Protein 5IAW (pdb70)

Radius of gyration: 26.69 Å; Cα contacts (8 Å, |Δi|>4): 421; chains: 4; bounding box: 67×44×75 Å

Solvent-accessible surface area: 23911 Å² total; per-residue (Å²): 133,59,104,118,26,108,96,32,30,125,98,1,34,68,6,4,122,131,24,189,30,68,45,138,21,13,64,87,8,12,167,98,126,42,43,50,112,88,4,18,112,9,23,19,87,42,21,32,43,24,0,78,16,12,0,70,3,0,22,95,4,51,24,1,106,115,9,64,96,124,3,3,20,8,0,0,44,26,0,1,8,4,5,21,12,1,16,21,0,5,28,32,52,101,99,33,68,102,84,59,31,86,63,13,9,93,23,20,99,69,2,42,17,55,82,128,28,0,75,31,16,6,27,3,17,51,25,0,20,74,22,164,5,53,65,54,12,1,0,0,1,7,0,5,5,0,2,18,16,125,30,128,177,7,168,69,106,108,33,0,68,128,40,21,87,53,3,47,68,5,0,86,64,23,6,149,81,122,57,91,165,52,111,102,7,41,43,4,0,66,2,21,8,57,52,2,127,59,2,53,110,30,13,45,55,17,19,117,46,21,128,117,95,110,40,157,40,39,108,18,9,37,38,2,40,87,35,189,81,57,102,114,32,88,97,39,16,100,87,0,17,98,3,4,89,142,23,186,42,50,116,117,12,34,59,66,9,77,168,71,114,94,35,58,128,45,1,18,89,0,22,21,46,20,19,30,26,18,0,88,17,8,5,77,0,0,24,76,3,49,28,0,117,110,8,69,102,108,1,3,16,13,0,0,51,26,0,1,13,4,4,24,14,2,26,17,0,1,23,27,60,87,86,54,90,110,35,36,29,97,51,2,48,96,0,13,106,77,3,54,24,56,98,121,26,2,83,35,8,32,60,1,10,76,18,1,25,38,23,171,5,57,48,53,14,2,0,0,2,1,0,4,5,0,0,14,16,102,29,147,190,12,135,69,120,93,31,0,86,126,31,24,81,37,4,44,57,1,0,69,60,19,6,126,81,128,51,101,62,11,44,38,18,42,63,22,0,60,37,27,11,82,55,1,124,60,2,56,113,35,11,58,48,16,18,123,48,23,125,105,100,127,58,173,33,39,105,15,7,41,70,1,40,109,64,93,78,75,0,59,152,40,9,75,182,84,84,54,1,50,151,37,7,84,182

CATH classification: 1.10.565.10

B-factor: mean 36.31, std 13.63, range [13.38, 88.54]

Foldseek 3Di:
DDPVLVVLLVLLLVLLVPLDDDCPLVVVLLVDQDALVVLLVSVLVLLLSLLVSLLSSQVSRVLLVVADPQLNLQLSLQLSQLLSLLVVLCCLQPVDDPPCLVVVLVSVCSNQAPPVLSVLSVVLSVLCNVLVDDSSLSSLLSLLSSLPLPTPPRPDSVSSVVRNVSSLVSVQVVCCVVCVVCNCSSVVSVVSVVSSVVVVVSVVVRVVRCVVVPDDHDVVVCVSNVDD/DDPVLVVLLVLLVVLLVPDDDDVVLVCLLVPPDLALVSLQVSVLVLLVSLLVSLVSSQVSQPCLVVDDPQLSLQLSLQQSQLLSLLVVLVCLQPVADPPGNVSNLSSVVRHQADVVLVVLSVVLSVLVVVLVDDPSLSSLVSVLSSLQLPGPPRPCSVSSVVSNVSSLVSLQVVCCVPVVVDNCSSVSSVVSSVSSVVVVVVVVVSVVRCVVVVDDHDPSVCVSNVD/DVVVVVVVVD/DVVVVVVVVD

InterPro domains:
  IPR000536 Nuclear hormone receptor, ligand-binding domain [PF00104] (298-469)
  IPR000536 Nuclear hormone receptor, ligand-binding domain [PS51843] (262-486)
  IPR000536 Nuclear hormone receptor, ligand-binding domain [SM00430] (303-458)
  IPR001628 Zinc finger, nuclear hormone receptor-type [PF00105] (136-202)
  IPR001628 Zinc finger, nuclear hormone receptor-type [PR00047] (137-153)
  IPR001628 Zinc finger, nuclear hormone receptor-type [PR00047] (153-168)
  IPR001628 Zinc finger, nuclear hormone receptor-type [PR00047] (186-194)
  IPR001628 Zinc finger, nuclear hormone receptor-type [PR00047] (194-202)
  IPR001628 Zinc finger, nuclear hormone receptor-type [PS00031] (137-163)
  IPR001628 Zinc finger, nuclear hormone receptor-type [PS51030] (134-209)
  IPR001628 Zinc finger, nuclear hormone receptor-type [SM00399] (134-205)
  IPR001723 Nuclear hormone receptor [PR00398] (304-325)
  IPR001723 Nuclear hormone receptor [PR00398] (325-341)
  IPR001723 Nuclear hormone receptor [PR00398] (389-404)
  IPR001723 Nuclear hormone receptor [PR00398] (446-463)
  IPR001728 Thyroid hormone receptor [PR00546] (125-139)
  IPR001728 Thyroid hormone receptor [PR00546] (301-322)
  IPR001728 Thyroid hormone receptor [PR00546] (327-346)
  IPR001728 Thyroid hormone receptor [PR00546] (389-411)
  IPR013088 Zinc finger, NHR/GATA-type [G3DSA:3.30.50.10] (129-211)

Sequence (475 aa):
LTPDQQTLLHFIMDSYNKQRMPQEITNKILKEEFSAEENFLILTEMATNHVQVLVEFTKKLPGFQTLDHEDQIALLKGSAVEAMFLRSAEIFNKKLPSGHSDLLEERIRNSGISDEYITPMFSFYKSIGELKMTQEEYALLTAIVILSPDRQYIKDREAVEKLQEPLLDVLQKLCKIHQPENPQHFACLLGRLTELRTFNHHHAEMLMSWRVNDHKFTPLLCEIWDVQLTPDQQTLLHFIMDSYNKQRMPQEITNKILKEEFSAEENFLILTEMATNHVQVLVEFTKKLPGFQTLDHEDQIALLKGSAVEAMFLRSAEIFNKKLPSGHSDLLEERIRNSGISDEYITPMFSFYKSIGELKMTQEEYALLTAIVILSPDRQYIKDREAVEKLQEPLLDVLQKLCKIHQPENPQHFACLLGRLTELRTFNHHHAEMLMSWRVNDHKFTPLLCEIWDVNALLRYLLDKNALLRYLLDK

GO terms:
  GO:0000976 transcription cis-regulatory region binding (F, IMP)
  GO:0006355 regulation of DNA-templated transcription (P, IMP)
  GO:0005515 protein binding (F, IPI)
  GO:0000977 RNA polymerase II transcription regulatory region sequence-specific DNA binding (F, IDA)
  GO:0045944 positive regulation of transcription by RNA polymerase II (P, IDA)
  GO:0032052 bile acid binding (F, IDA)
  GO:0038186 bile acid nuclear receptor activity (F, IDA)
  GO:1905695 positive regulation of phosphatidic acid biosynthetic process (P, IDA)
  GO:0038185 nuclear receptor-mediated bile acid signaling pathway (P, TAS)
  GO:1903413 cellular response to bile acid (P, IMP)
  GO:0004879 nuclear receptor activity (F, IDA)
  GO:0001228 DNA-binding transcription activator activity, RNA polymerase II-specific (F, IDA)
  GO:0045893 positive regulation of DNA-templated transcription (P, IDA)
  GO:0010903 negative regulation of very-low-density lipoprotein particle remodeling (P, IDA)
  GO:0000785 chromatin (C, IC)
  GO:0035356 intracellular triglyceride homeostasis (P, IDA)
  GO:0043066 negative regulation of apoptotic process (P, IDA)
  GO:0043124 negative regulation of canonical NF-kappaB signal transduction (P, IDA)
  GO:0010988 regulation of low-density lipoprotein particle clearance (P, IDA)
  GO:0032689 negative regulation of type II interferon production (P, IDA)

Secondary structure (DSSP, 8-state):
--HHHHHHHHHHHHHHHHS---SHHHHHHHT----HHHHHHHHHHHHHHHHHHHHHHHTTSTTGGGS-HHHHHHHHHHHHHHHHHHHHHHHHHHTS-TT-HHHHHHHHHTTT--HHHHHHHHHHHHHHHHTT--HHHHHHHHHHHHT-TT-TT-S-HHHHHHHHHHHHHHHHHHHHHH-TT-TTHHHHHHHHHHHHHTHHHHHHHHHHHHHHTT----TTHHHHTT--/--HHHHHHHHHHHHHHTT----HHHHHHHHHS--SHHHHHHHHHHHHHHHHHHHHHHHHHSTTGGGS-HHHHHHHHHHHHHHHHHHHHHHHHHHS--TTTHHHHHHHHTTSS--HHHHHHHHHHHHHHHTTT--HHHHHHHHHHHHT-TTSTT-S-HHHHHHHHHHHHHHHHHHHHHH-TT-TTHHHHHHHHHHHHHHHHHHHHHHHHHHHHTT----HHHHHHHT-/-HHHHHHHH-/-HHHHHHHH-

Organism: Homo sapiens (NCBI:txid9606)

Nearest PDB structures (foldseek):
  8hd3-assembly2_B  TM=9.563E-01  e=4.470E-26  Homo sapiens
  8hd3-assembly1_A  TM=9.546E-01  e=9.252E-26  Homo sapiens
  5q0t-assembly1_A  TM=9.595E-01  e=1.915E-25  Homo sapiens
  5q0q-assembly2_C  TM=9.633E-01  e=5.451E-25  Homo sapiens
  5q1e-assembly1_A  TM=9.487E-01  e=2.297E-25  Homo sapiens

Structure (mmCIF, N/CA/C/O backbone):
data_5IAW
#
_entry.id   5IAW
#
_cell.length_a   54.748
_cell.length_b   34.951
_cell.length_c   144.107
_cell.angle_alpha   90.000
_cell.angle_beta   90.740
_cell.angle_gamma   90.000
#
_symmetry.space_group_name_H-M   'P 1 2 1'
#
loop_
_entity.id
_entity.type
_entity.pdbx_description
1 polymer 'Bile acid receptor'
2 polymer 'Peptide from Nuclear receptor coactivator 2'
3 non-polymer '(1S,2R,4S)-1,7,7-trimethylbicyclo[2.2.1]heptan-2-yl 4-hydroxybenzoate'
4 water water
#
loop_
_atom_site.group_PDB
_atom_site.id
_atom_site.type_symbol
_atom_site.label_atom_id
_atom_site.label_alt_id
_atom_site.label_comp_id
_atom_site.label_asym_id
_atom_site.label_entity_id
_atom_site.label_seq_id
_atom_site.pdbx_PDB_ins_code
_atom_site.Cartn_x
_atom_site.Cartn_y
_atom_site.Cartn_z
_atom_site.occupancy
_atom_site.B_iso_or_equiv
_atom_site.auth_seq_id
_atom_site.auth_comp_id
_atom_site.auth_asym_id
_atom_site.auth_atom_id
_atom_site.pdbx_PDB_model_num
ATOM 1 N N . LEU A 1 1 ? -21.433 25.377 25.170 1.00 47.70 245 LEU A N 1
ATOM 2 C CA . LEU A 1 1 ? -22.711 24.727 25.551 1.00 43.94 245 LEU A CA 1
ATOM 3 C C . LEU A 1 1 ? -23.627 24.879 24.316 1.00 41.17 245 LEU A C 1
ATOM 4 O O . LEU A 1 1 ? -23.967 23.884 23.714 1.00 41.39 245 LEU A O 1
ATOM 9 N N . THR A 1 2 ? -23.957 26.096 23.882 1.00 41.53 246 THR A N 1
ATOM 10 C CA . THR A 1 2 ? -25.014 26.311 22.842 1.00 45.90 246 THR A CA 1
ATOM 11 C C . THR A 1 2 ? -24.604 25.988 21.396 1.00 48.24 246 THR A C 1
ATOM 12 O O . THR A 1 2 ? -23.489 26.255 20.996 1.00 53.36 246 THR A O 1
ATOM 16 N N . PRO A 1 3 ? -25.515 25.415 20.600 1.00 51.50 247 PRO A N 1
ATOM 17 C CA . PRO A 1 3 ? -25.111 25.133 19.230 1.00 53.40 247 PRO A CA 1
ATOM 18 C C . PRO A 1 3 ? -24.525 26.342 18.477 1.00 51.56 247 PRO A C 1
ATOM 19 O O . PRO A 1 3 ? -23.442 26.239 17.895 1.00 50.27 247 PRO A O 1
ATOM 23 N N . ASP A 1 4 ? -25.212 27.477 18.510 1.00 49.88 248 ASP A N 1
ATOM 24 C CA . ASP A 1 4 ? -24.610 28.730 18.052 1.00 46.30 248 ASP A CA 1
ATOM 25 C C . ASP A 1 4 ? -23.198 28.937 18.625 1.00 42.82 248 ASP A C 1
ATOM 26 O O . ASP A 1 4 ? -22.312 29.432 17.916 1.00 37.88 248 ASP A O 1
ATOM 31 N N . GLN A 1 5 ? -22.995 28.573 19.893 1.00 38.44 249 GLN A N 1
ATOM 32 C CA . GLN A 1 5 ? -21.663 28.679 20.514 1.00 41.07 249 GLN A CA 1
ATOM 33 C C . GLN A 1 5 ? -20.671 27.651 19.995 1.00 41.18 249 GLN A C 1
ATOM 34 O O . GLN A 1 5 ? -19.541 28.014 19.707 1.00 45.34 249 GLN A O 1
ATOM 40 N N . GLN A 1 6 ? -21.074 26.394 19.821 1.00 43.20 250 GLN A N 1
ATOM 41 C CA . GLN A 1 6 ? -20.119 25.377 19.383 1.00 42.72 250 GLN A CA 1
ATOM 42 C C . GLN A 1 6 ? -19.616 25.690 17.987 1.00 40.09 250 GLN A C 1
ATOM 43 O O . GLN A 1 6 ? -18.472 25.410 17.690 1.00 47.01 250 GLN A O 1
ATOM 49 N N . THR A 1 7 ? -20.486 26.254 17.148 1.00 38.33 251 THR A N 1
ATOM 50 C CA . THR A 1 7 ? -20.163 26.713 15.783 1.00 38.71 251 THR A CA 1
ATOM 51 C C . THR A 1 7 ? -19.150 27.876 15.805 1.00 39.63 251 THR A C 1
ATOM 52 O O . THR A 1 7 ? -18.097 27.833 15.144 1.00 39.55 251 THR A O 1
ATOM 56 N N . LEU A 1 8 ? -19.490 28.913 16.571 1.00 37.44 252 LEU A N 1
ATOM 57 C CA . LEU A 1 8 ? -18.577 30.021 16.831 1.00 35.78 252 LEU A CA 1
ATOM 58 C C . LEU A 1 8 ? -17.229 29.518 17.350 1.00 35.62 252 LEU A C 1
ATOM 59 O O . LEU A 1 8 ? -16.187 29.921 16.862 1.00 34.02 252 LEU A O 1
ATOM 64 N N . LEU A 1 9 ? -17.241 28.628 18.332 1.00 33.52 253 LEU A N 1
ATOM 65 C CA . LEU A 1 9 ? -15.986 28.196 18.899 1.00 34.60 253 LEU A CA 1
ATOM 66 C C . LEU A 1 9 ? -15.162 27.568 17.839 1.00 37.92 253 LEU A C 1
ATOM 67 O O . LEU A 1 9 ? -13.965 27.790 17.750 1.00 41.72 253 LEU A O 1
ATOM 72 N N . HIS A 1 10 ? -15.821 26.776 17.019 1.00 42.16 254 HIS A N 1
ATOM 73 C CA . HIS A 1 10 ? -15.101 25.948 16.097 1.00 45.15 254 HIS A CA 1
ATOM 74 C C . HIS A 1 10 ? -14.582 26.784 14.951 1.00 38.41 254 HIS A C 1
ATOM 75 O O . HIS A 1 10 ? -13.475 26.576 14.504 1.00 32.83 254 HIS A O 1
ATOM 82 N N . PHE A 1 11 ? -15.386 27.716 14.478 1.00 40.83 255 PHE A N 1
ATOM 83 C CA . PHE A 1 11 ? -14.944 28.620 13.413 1.00 46.71 255 PHE A CA 1
ATOM 84 C C . PHE A 1 11 ? -13.681 29.418 13.785 1.00 43.14 255 PHE A C 1
ATOM 85 O O . PHE A 1 11 ? -12.791 29.653 12.948 1.00 37.30 255 PHE A O 1
ATOM 93 N N . ILE A 1 12 ? -13.657 29.829 15.055 1.00 39.17 256 ILE A N 1
ATOM 94 C CA . ILE A 1 12 ? -12.572 30.586 15.673 1.00 37.27 256 ILE A CA 1
ATOM 95 C C . ILE A 1 12 ? -11.313 29.750 15.827 1.00 37.37 256 ILE A C 1
ATOM 96 O O . ILE A 1 12 ? -10.191 30.255 15.707 1.00 32.68 256 ILE A O 1
ATOM 101 N N . MET A 1 13 ? -11.502 28.482 16.151 1.00 38.87 257 MET A N 1
ATOM 102 C CA . MET A 1 13 ? -10.383 27.615 16.358 1.00 39.76 257 MET A CA 1
ATOM 103 C C . MET A 1 13 ? -9.812 27.212 15.016 1.00 36.99 257 MET A C 1
ATOM 104 O O . MET A 1 13 ? -8.619 27.166 14.824 1.00 41.70 257 MET A O 1
ATOM 109 N N . ASP A 1 14 ? -10.650 27.000 14.042 1.00 36.66 258 ASP A N 1
ATOM 110 C CA . ASP A 1 14 ? -10.132 26.560 12.761 1.00 40.21 258 ASP A CA 1
ATOM 111 C C . ASP A 1 14 ? -9.213 27.661 12.232 1.00 38.36 258 ASP A C 1
ATOM 112 O O . ASP A 1 14 ? -8.067 27.433 11.881 1.00 40.98 258 ASP A O 1
ATOM 117 N N . SER A 1 15 ? -9.736 28.878 12.238 1.00 37.00 259 SER A N 1
ATOM 118 C CA . SER A 1 15 ? -9.032 30.032 11.752 1.00 31.41 259 SER A CA 1
ATOM 119 C C . SER A 1 15 ? -7.717 30.309 12.501 1.00 28.63 259 SER A C 1
ATOM 120 O O . SER A 1 15 ? -6.691 30.593 11.880 1.00 26.37 259 SER A O 1
ATOM 123 N N . TYR A 1 16 ? -7.742 30.194 13.825 1.00 26.61 260 TYR A N 1
ATOM 124 C CA . TYR A 1 16 ? -6.549 30.415 14.603 1.00 28.15 260 TYR A CA 1
ATOM 125 C C . TYR A 1 16 ? -5.456 29.376 14.331 1.00 32.90 260 TYR A C 1
ATOM 126 O O . TYR A 1 16 ? -4.254 29.706 14.288 1.00 34.01 260 TYR A O 1
ATOM 135 N N . ASN A 1 17 ? -5.875 28.135 14.135 1.00 33.43 261 ASN A N 1
ATOM 136 C CA . ASN A 1 17 ? -4.936 27.070 13.895 1.00 37.90 261 ASN A CA 1
ATOM 137 C C . ASN A 1 17 ? -4.380 27.065 12.484 1.00 36.52 261 ASN A C 1
ATOM 138 O O . ASN A 1 17 ? -3.272 26.607 12.260 1.00 37.82 261 ASN A O 1
ATOM 143 N N . LYS A 1 18 ? -5.149 27.560 11.531 1.00 35.18 262 LYS A N 1
ATOM 144 C CA . LYS A 1 18 ? -4.639 27.727 10.184 1.00 37.29 262 LYS A CA 1
ATOM 145 C C . LYS A 1 18 ? -3.428 28.625 10.129 1.00 33.4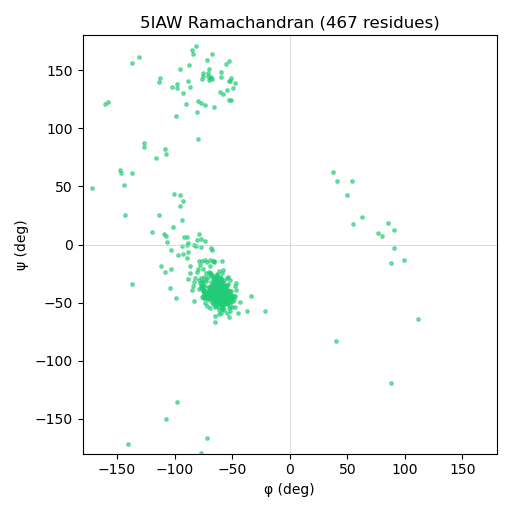6 262 LYS A C 1
ATOM 146 O O . LYS A 1 18 ? -2.682 28.541 9.212 1.00 36.50 262 LYS A O 1
ATOM 152 N N . GLN A 1 19 ? -3.243 29.507 11.080 1.00 34.47 263 GLN A N 1
ATOM 153 C CA . GLN A 1 19 ? -2.164 30.467 10.992 1.00 35.63 263 GLN A CA 1
ATOM 154 C C . GLN A 1 19 ? -0.888 29.745 11.263 1.00 35.91 263 GLN A C 1
ATOM 155 O O . GLN A 1 19 ? -0.725 29.210 12.333 1.00 38.98 263 GLN A O 1
ATOM 161 N N . ARG A 1 20 ? 0.023 29.750 10.305 1.00 37.62 264 ARG A N 1
ATOM 162 C CA . ARG A 1 20 ? 1.244 29.006 10.428 1.00 42.54 264 ARG A CA 1
ATOM 163 C C . ARG A 1 20 ? 2.337 29.901 11.016 1.00 45.36 264 ARG A C 1
ATOM 164 O O . ARG A 1 20 ? 2.557 31.032 10.561 1.00 40.94 264 ARG A O 1
ATOM 172 N N . MET A 1 21 ? 3.002 29.369 12.036 1.00 45.78 265 MET A N 1
ATOM 173 C CA . MET A 1 21 ? 4.227 29.923 12.584 1.00 48.60 265 MET A CA 1
ATOM 174 C C . MET A 1 21 ? 5.391 29.008 12.206 1.00 40.95 265 MET A C 1
ATOM 175 O O . MET A 1 21 ? 5.803 28.187 13.013 1.00 35.51 265 MET A O 1
ATOM 180 N N . PRO A 1 22 ? 5.925 29.150 10.982 1.00 36.52 266 PRO A N 1
ATOM 181 C CA . PRO A 1 22 ? 7.171 28.438 10.646 1.00 34.74 266 PRO A CA 1
ATOM 182 C C . PRO A 1 22 ? 8.215 28.671 11.727 1.00 34.73 266 PRO A C 1
ATOM 183 O O . PRO A 1 22 ? 8.385 29.820 12.189 1.00 35.83 266 PRO A O 1
ATOM 187 N N . GLN A 1 23 ? 8.889 27.606 12.152 1.00 33.34 267 GLN A N 1
ATOM 188 C CA . GLN A 1 23 ? 9.802 27.703 13.302 1.00 33.89 267 GLN A CA 1
ATOM 189 C C . GLN A 1 23 ? 11.282 27.659 12.898 1.00 32.67 267 GLN A C 1
ATOM 190 O O . GLN A 1 23 ? 12.151 27.692 13.773 1.00 31.95 267 GLN A O 1
ATOM 196 N N . GLU A 1 24 ? 11.556 27.586 11.594 1.00 31.31 268 GLU A N 1
ATOM 197 C CA . GLU A 1 24 ? 12.919 27.680 11.087 1.00 35.04 268 GLU A CA 1
ATOM 198 C C . GLU A 1 24 ? 13.592 28.925 11.619 1.00 35.49 268 GLU A C 1
ATOM 199 O O . GLU A 1 24 ? 14.679 28.829 12.194 1.00 35.61 268 GLU A O 1
ATOM 205 N N . ILE A 1 25 ? 12.938 30.077 11.396 1.00 35.16 269 ILE A N 1
ATOM 206 C CA . ILE A 1 25 ? 13.389 31.381 11.861 1.00 33.06 269 ILE A CA 1
ATOM 207 C C . ILE A 1 25 ? 13.786 31.332 13.325 1.00 32.93 269 ILE A C 1
ATOM 208 O O . ILE A 1 25 ? 14.833 31.836 13.700 1.00 35.24 269 ILE A O 1
ATOM 213 N N . THR A 1 26 ? 12.980 30.686 14.146 1.00 34.43 270 THR A N 1
ATOM 214 C CA . THR A 1 26 ? 13.251 30.602 15.564 1.00 35.80 270 THR A CA 1
ATOM 215 C C . THR A 1 26 ? 14.419 29.678 15.833 1.00 44.16 270 THR A C 1
ATOM 216 O O . THR A 1 26 ? 15.289 29.990 16.652 1.00 53.65 270 THR A O 1
ATOM 220 N N . ASN A 1 27 ? 14.462 28.536 15.156 1.00 48.18 271 ASN A N 1
ATOM 221 C CA . ASN A 1 27 ? 15.610 27.656 15.321 1.00 52.11 271 ASN A CA 1
ATOM 222 C C . ASN A 1 27 ? 16.899 28.332 14.776 1.00 51.74 271 ASN A C 1
ATOM 223 O O . ASN A 1 27 ? 17.998 27.931 15.109 1.00 51.81 271 ASN A O 1
ATOM 228 N N . LYS A 1 28 ? 16.750 29.400 14.009 1.00 47.46 272 LYS A N 1
ATOM 229 C CA . LYS A 1 28 ? 17.878 30.138 13.523 1.00 54.82 272 LYS A CA 1
ATOM 230 C C . LYS A 1 28 ? 18.575 30.754 14.709 1.00 57.76 272 LYS A C 1
ATOM 231 O O . LYS A 1 28 ? 19.694 30.365 15.043 1.00 64.31 272 LYS A O 1
ATOM 237 N N . ILE A 1 29 ? 17.898 31.693 15.359 1.00 56.31 273 ILE A N 1
ATOM 238 C CA . ILE A 1 29 ? 18.485 32.444 16.470 1.00 54.49 273 ILE A CA 1
ATOM 239 C C . ILE A 1 29 ? 18.875 31.598 17.665 1.00 52.83 273 ILE A C 1
ATOM 240 O O . ILE A 1 29 ? 19.821 31.936 18.374 1.00 50.91 273 ILE A O 1
ATOM 245 N N . LEU A 1 30 ? 18.141 30.514 17.894 1.00 56.46 274 LEU A N 1
ATOM 246 C CA . LEU A 1 30 ? 18.499 29.537 18.928 1.00 57.20 274 LEU A CA 1
ATOM 247 C C . LEU A 1 30 ? 19.937 29.083 18.758 1.00 57.11 274 LEU A C 1
ATOM 248 O O . LEU A 1 30 ? 20.782 29.375 19.597 1.00 63.62 274 LEU A O 1
ATOM 253 N N . LYS A 1 31 ? 20.229 28.455 17.632 1.00 55.37 275 LYS A N 1
ATOM 254 C CA . LYS A 1 31 ? 21.541 27.835 17.419 1.00 61.70 275 LYS A CA 1
ATOM 255 C C . LYS A 1 31 ? 22.698 28.789 17.031 1.00 63.66 275 LYS A C 1
ATOM 256 O O . LYS A 1 31 ? 23.793 28.317 16.668 1.00 58.89 275 LYS A O 1
ATOM 262 N N . GLU A 1 32 ? 22.497 30.104 17.097 1.00 64.65 276 GLU A N 1
ATOM 263 C CA . GLU A 1 32 ? 23.537 31.015 16.600 1.00 63.08 276 GLU A CA 1
ATOM 264 C C . GLU A 1 32 ? 23.482 32.418 17.167 1.00 66.18 276 GLU A C 1
ATOM 265 O O . GLU A 1 32 ? 22.508 33.154 16.954 1.00 72.17 276 GLU A O 1
ATOM 271 N N . GLU A 1 33 ? 24.576 32.816 17.781 1.00 69.54 277 GLU A N 1
ATOM 272 C CA . GLU A 1 33 ? 24.720 34.130 18.336 1.00 69.05 277 GLU A CA 1
ATOM 273 C C . GLU A 1 33 ? 25.044 35.033 17.200 1.00 66.70 277 GLU A C 1
ATOM 274 O O . GLU A 1 33 ? 26.183 35.149 16.880 1.00 75.33 277 GLU A O 1
ATOM 280 N N . PHE A 1 34 ? 24.039 35.630 16.560 1.00 66.36 278 PHE A N 1
ATOM 281 C CA . PHE A 1 34 ? 24.232 36.554 15.426 1.00 64.75 278 PHE A CA 1
ATOM 282 C C . PHE A 1 34 ? 24.689 37.918 15.957 1.00 65.66 278 PHE A C 1
ATOM 283 O O . PHE A 1 34 ? 24.859 38.109 17.174 1.00 60.45 278 PHE A O 1
ATOM 291 N N . SER A 1 35 ? 24.892 38.853 15.028 1.00 67.31 279 SER A N 1
ATOM 292 C CA . SER A 1 35 ? 25.193 40.247 15.342 1.00 65.48 279 SER A CA 1
ATOM 293 C C . SER A 1 35 ? 23.916 41.047 15.536 1.00 69.43 279 SER A C 1
ATOM 294 O O . SER A 1 35 ? 22.988 40.916 14.715 1.00 80.54 279 SER A O 1
ATOM 297 N N . ALA A 1 36 ? 23.880 41.875 16.590 1.00 59.79 280 ALA A N 1
ATOM 298 C CA . ALA A 1 36 ? 22.773 42.815 16.853 1.00 58.69 280 ALA A CA 1
ATOM 299 C C . ALA A 1 36 ? 21.903 43.175 15.609 1.00 61.37 280 ALA A C 1
ATOM 300 O O . ALA A 1 36 ? 20.677 42.969 15.625 1.00 51.68 280 ALA A O 1
ATOM 302 N N . GLU A 1 37 ? 22.514 43.699 14.545 1.00 59.05 281 GLU A N 1
ATOM 303 C CA . GLU A 1 37 ? 21.737 44.017 13.366 1.00 62.49 281 GLU A CA 1
ATOM 304 C C . GLU A 1 37 ? 21.088 42.751 12.795 1.00 61.19 281 GLU A C 1
ATOM 305 O O . GLU A 1 37 ? 19.888 42.753 12.529 1.00 61.61 281 GLU A O 1
ATOM 311 N N . GLU A 1 38 ? 21.836 41.660 12.651 1.00 59.18 282 GLU A N 1
ATOM 312 C CA . GLU A 1 38 ? 21.247 40.443 12.064 1.00 64.14 282 GLU A CA 1
ATOM 313 C C . GLU A 1 38 ? 20.138 39.831 12.920 1.00 57.58 282 GLU A C 1
ATOM 314 O O . GLU A 1 38 ? 19.151 39.346 12.376 1.00 49.78 282 GLU A O 1
ATOM 320 N N . ASN A 1 39 ? 20.305 39.839 14.244 1.00 54.00 283 ASN A N 1
ATOM 321 C CA . ASN A 1 39 ? 19.180 39.534 15.180 1.00 50.50 283 ASN A CA 1
ATOM 322 C C . ASN A 1 39 ? 17.957 40.408 14.889 1.00 47.90 283 ASN A C 1
ATOM 323 O O . ASN A 1 39 ? 16.815 39.934 14.905 1.00 44.84 283 ASN A O 1
ATOM 328 N N . PHE A 1 40 ? 18.202 41.699 14.671 1.00 40.28 284 PHE A N 1
ATOM 329 C CA . PHE A 1 40 ? 17.128 42.619 14.509 1.00 36.18 284 PHE A CA 1
ATOM 330 C C . PHE A 1 40 ? 16.400 42.257 13.216 1.00 37.94 284 PHE A C 1
ATOM 331 O O . PHE A 1 40 ? 15.172 42.355 13.129 1.00 39.07 284 PHE A O 1
ATOM 339 N N . LEU A 1 41 ? 17.152 41.828 12.217 1.00 35.86 285 LEU A N 1
ATOM 340 C CA . LEU A 1 41 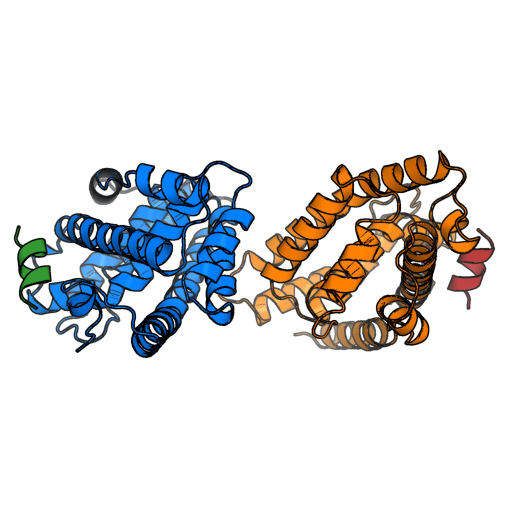? 16.558 41.496 10.947 1.00 37.41 285 LEU A CA 1
ATOM 341 C C . LEU A 1 41 ? 15.652 40.300 11.107 1.00 31.54 285 LEU A C 1
ATOM 342 O O . LEU A 1 41 ? 14.601 40.220 10.517 1.00 28.73 285 LEU A O 1
ATOM 347 N N . ILE A 1 42 ? 16.093 39.357 11.905 1.00 29.54 286 ILE A N 1
ATOM 348 C CA . ILE A 1 42 ? 15.290 38.205 12.265 1.00 27.67 286 ILE A CA 1
ATOM 349 C C . ILE A 1 42 ? 14.007 38.651 13.028 1.00 24.82 286 ILE A C 1
ATOM 350 O O . ILE A 1 42 ? 12.921 38.190 12.760 1.00 27.14 286 ILE A O 1
ATOM 355 N N . LEU A 1 43 ? 14.128 39.563 13.955 1.00 24.00 287 LEU A N 1
ATOM 356 C CA . LEU A 1 43 ? 12.964 40.107 14.629 1.00 25.06 287 LEU A CA 1
ATOM 357 C C . LEU A 1 43 ? 11.993 40.775 13.684 1.00 25.06 287 LEU A C 1
ATOM 358 O O . LEU A 1 43 ? 10.774 40.713 13.894 1.00 24.51 287 LEU A O 1
ATOM 363 N N . THR A 1 44 ? 12.525 41.399 12.638 1.00 24.10 288 THR A N 1
ATOM 364 C CA . THR A 1 44 ? 11.698 42.123 11.710 1.00 22.06 288 THR A CA 1
ATOM 365 C C . THR A 1 44 ? 10.874 41.126 10.956 1.00 23.03 288 THR A C 1
ATOM 366 O O . THR A 1 44 ? 9.681 41.361 10.729 1.00 24.59 288 THR A O 1
ATOM 370 N N . GLU A 1 45 ? 11.468 39.993 10.611 1.00 25.36 289 GLU A N 1
ATOM 371 C CA . GLU A 1 45 ? 10.713 38.913 9.974 1.00 27.33 289 GLU A CA 1
ATOM 372 C C . GLU A 1 45 ? 9.642 38.371 10.933 1.00 25.33 289 GLU A C 1
ATOM 373 O O . GLU A 1 45 ? 8.528 38.052 10.516 1.00 23.38 289 GLU A O 1
ATOM 379 N N . MET A 1 46 ? 9.960 38.286 12.223 1.00 20.63 290 MET A N 1
ATOM 380 C CA . MET A 1 46 ? 9.002 37.664 13.115 1.00 19.86 290 MET A CA 1
ATOM 381 C C . MET A 1 46 ? 7.845 38.612 13.321 1.00 17.67 290 MET A C 1
ATOM 382 O O . MET A 1 46 ? 6.699 38.216 13.340 1.00 16.31 290 MET A O 1
ATOM 387 N N . ALA A 1 47 ? 8.169 39.883 13.444 1.00 17.55 291 ALA A N 1
ATOM 388 C CA . ALA A 1 47 ? 7.154 40.906 13.591 1.00 18.32 291 ALA A CA 1
ATOM 389 C C . ALA A 1 47 ? 6.239 40.937 12.366 1.00 17.39 291 ALA A C 1
ATOM 390 O O . ALA A 1 47 ? 5.028 40.983 12.497 1.00 15.50 291 ALA A O 1
ATOM 392 N N . THR A 1 48 ? 6.829 40.848 11.183 1.00 18.45 292 THR A N 1
ATOM 393 C CA . THR A 1 48 ? 6.055 40.859 9.921 1.00 19.28 292 THR A CA 1
ATOM 394 C C . THR A 1 48 ? 5.114 39.667 9.914 1.00 21.09 292 THR A C 1
ATOM 395 O O . THR A 1 48 ? 3.947 39.752 9.548 1.00 21.30 292 THR A O 1
ATOM 399 N N . ASN A 1 49 ? 5.650 38.529 10.298 1.00 24.08 293 ASN A N 1
ATOM 400 C CA . ASN A 1 49 ? 4.852 37.335 10.500 1.00 26.63 293 ASN A CA 1
ATOM 401 C C . ASN A 1 49 ? 3.651 37.603 11.367 1.00 24.61 293 ASN A C 1
ATOM 402 O O . ASN A 1 49 ? 2.556 37.131 11.081 1.00 22.86 293 ASN A O 1
ATOM 407 N N . HIS A 1 50 ? 3.873 38.317 12.470 1.00 21.01 294 HIS A N 1
ATOM 408 C CA . HIS A 1 50 ? 2.805 38.481 13.416 1.00 20.51 294 HIS A CA 1
ATOM 409 C C . HIS A 1 50 ? 1.710 39.311 12.756 1.00 21.63 294 HIS A C 1
ATOM 410 O O . HIS A 1 50 ? 0.544 38.965 12.820 1.00 23.10 294 HIS A O 1
ATOM 417 N N . VAL A 1 51 ? 2.075 40.412 12.116 1.00 21.34 295 VAL A N 1
ATOM 418 C CA . VAL A 1 51 ? 1.062 41.249 11.513 1.00 22.56 295 VAL A CA 1
ATOM 419 C C . VAL A 1 51 ? 0.233 40.450 10.469 1.00 22.56 295 VAL A C 1
ATOM 420 O O . VAL A 1 51 ? -0.982 40.461 10.445 1.00 21.33 295 VAL A O 1
ATOM 424 N N . GLN A 1 52 ? 0.925 39.739 9.621 1.00 24.54 296 GLN A N 1
ATOM 425 C CA . GLN A 1 52 ? 0.292 38.941 8.614 1.00 25.87 296 GLN A CA 1
ATOM 426 C C . GLN A 1 52 ? -0.725 37.980 9.180 1.00 24.49 296 GLN A C 1
ATOM 427 O O . GLN A 1 52 ? -1.855 37.967 8.703 1.00 29.49 296 GLN A O 1
ATOM 433 N N . VAL A 1 53 ? -0.382 37.179 10.182 1.00 21.64 297 VAL A N 1
ATOM 434 C CA . VAL A 1 53 ? -1.359 36.200 10.636 1.00 20.92 297 VAL A CA 1
ATOM 435 C C . VAL A 1 53 ? -2.403 36.922 11.439 1.00 20.74 297 VAL A C 1
ATOM 436 O O . VAL A 1 53 ? -3.519 36.481 11.576 1.00 21.93 297 VAL A O 1
ATOM 440 N N . LEU A 1 54 ? -2.058 38.080 11.940 1.00 20.76 298 LEU A N 1
ATOM 441 C CA . LEU A 1 54 ? -3.033 38.868 12.623 1.00 21.05 298 LEU A CA 1
ATOM 442 C C . LEU A 1 54 ? -4.174 39.201 11.694 1.00 20.96 298 LEU A C 1
ATOM 443 O O . LEU A 1 54 ? -5.365 39.050 12.028 1.00 20.84 298 LEU A O 1
ATOM 448 N N . VAL A 1 55 ? -3.807 39.647 10.519 1.00 20.81 299 VAL A N 1
ATOM 449 C CA . VAL A 1 55 ? -4.786 40.158 9.590 1.00 20.10 299 VAL A CA 1
ATOM 450 C C . VAL A 1 55 ? -5.497 38.992 9.009 1.00 20.02 299 VAL A C 1
ATOM 451 O O . VAL A 1 55 ? -6.659 39.086 8.787 1.00 22.82 299 VAL A O 1
ATOM 455 N N . GLU A 1 56 ? -4.824 37.882 8.784 1.00 20.99 300 GLU A N 1
ATOM 456 C CA . GLU A 1 56 ? -5.512 36.679 8.284 1.00 24.19 300 GLU A CA 1
ATOM 457 C C . GLU A 1 56 ? -6.521 36.108 9.291 1.00 22.32 300 GLU A C 1
ATOM 458 O O . GLU A 1 56 ? -7.545 35.567 8.911 1.00 21.89 300 GLU A O 1
ATOM 464 N N . PHE A 1 57 ? -6.224 36.192 10.579 1.00 21.49 301 PHE A N 1
ATOM 465 C CA . PHE A 1 57 ? -7.198 35.749 11.574 1.00 20.64 301 PHE A CA 1
ATOM 466 C C . PHE A 1 57 ? -8.386 36.733 11.673 1.00 21.62 301 PHE A C 1
ATOM 467 O O . PHE A 1 57 ? -9.547 36.342 11.729 1.00 23.26 301 PHE A O 1
ATOM 475 N N . THR A 1 58 ? -8.088 38.012 11.665 1.00 22.84 302 THR A N 1
ATOM 476 C CA . THR A 1 58 ? -9.104 39.039 11.853 1.00 24.41 302 THR A CA 1
ATOM 477 C C . THR A 1 58 ? -10.144 39.071 10.719 1.00 23.99 302 THR A C 1
ATOM 478 O O . THR A 1 58 ? -11.317 39.128 10.961 1.00 23.30 302 THR A O 1
ATOM 482 N N . LYS A 1 59 ? -9.681 39.077 9.483 1.00 25.08 303 LYS A N 1
ATOM 483 C CA . LYS A 1 59 ? -10.520 38.846 8.299 1.00 26.51 303 LYS A CA 1
ATOM 484 C C . LYS A 1 59 ? -11.664 37.878 8.503 1.00 28.54 303 LYS A C 1
ATOM 485 O O . LYS A 1 59 ? -12.735 38.061 7.927 1.00 32.79 303 LYS A O 1
ATOM 491 N N . LYS A 1 60 ? -11.378 36.764 9.167 1.00 29.10 304 LYS A N 1
ATOM 492 C CA . LYS A 1 60 ? -12.302 35.648 9.220 1.00 31.65 304 LYS A CA 1
ATOM 493 C C . LYS A 1 60 ? -13.263 35.824 10.347 1.00 30.96 304 LYS A C 1
ATOM 494 O O . LYS A 1 60 ? -14.247 35.149 10.378 1.00 36.01 304 LYS A O 1
ATOM 500 N N . LEU A 1 61 ? -12.967 36.668 11.321 1.00 31.72 305 LEU A N 1
ATOM 501 C CA . LEU A 1 61 ? -13.788 36.669 12.525 1.00 32.22 305 LEU A CA 1
ATOM 502 C C . LEU A 1 61 ? -15.223 36.942 12.112 1.00 33.85 305 LEU A C 1
ATOM 503 O O . LEU A 1 61 ? -15.498 37.876 11.341 1.00 36.11 305 LEU A O 1
ATOM 508 N N . PRO A 1 62 ? -16.135 36.093 12.591 1.00 35.62 306 PRO A N 1
ATOM 509 C CA . PRO A 1 62 ? -17.560 36.184 12.235 1.00 34.22 306 PRO A CA 1
ATOM 510 C C . PRO A 1 62 ? -18.036 37.591 12.463 1.00 33.17 306 PRO A C 1
ATOM 511 O O . PRO A 1 62 ? -17.841 38.135 13.550 1.00 34.15 306 PRO A O 1
ATOM 515 N N . GLY A 1 63 ? -18.588 38.196 11.427 1.00 29.98 307 GLY A N 1
ATOM 516 C CA . GLY A 1 63 ? -19.080 39.529 11.531 1.00 29.87 307 GLY A CA 1
ATOM 517 C C . GLY A 1 63 ? -18.097 40.637 11.257 1.00 30.58 307 GLY A C 1
ATOM 518 O O . GLY A 1 63 ? -18.512 41.770 11.038 1.00 33.07 307 GLY A O 1
ATOM 519 N N . PHE A 1 64 ? -16.803 40.356 11.259 1.00 30.25 308 PHE A N 1
ATOM 520 C CA . PHE A 1 64 ? -15.825 41.430 11.057 1.00 30.27 308 PHE A CA 1
ATOM 521 C C . PHE A 1 64 ? -16.087 42.124 9.737 1.00 31.78 308 PHE A C 1
ATOM 522 O O . PHE A 1 64 ? -16.011 43.335 9.651 1.00 30.97 308 PHE A O 1
ATOM 530 N N . GLN A 1 65 ? -16.452 41.345 8.728 1.00 39.36 309 GLN A N 1
ATOM 531 C CA . GLN A 1 65 ? -16.853 41.866 7.397 1.00 45.74 309 GLN A CA 1
ATOM 532 C C . GLN A 1 65 ? -17.956 42.920 7.379 1.00 46.48 309 GLN A C 1
ATOM 533 O O . GLN A 1 65 ? -18.010 43.727 6.461 1.00 48.75 309 GLN A O 1
ATOM 539 N N . THR A 1 66 ? -18.835 42.887 8.379 1.00 43.98 310 THR A N 1
ATOM 540 C CA . THR A 1 66 ? -20.022 43.708 8.401 1.00 43.02 310 THR A CA 1
ATOM 541 C C . THR A 1 66 ? -19.772 45.020 9.123 1.00 43.37 310 THR A C 1
ATOM 542 O O . THR A 1 66 ? -20.739 45.766 9.397 1.00 42.61 310 THR A O 1
ATOM 546 N N . LEU A 1 67 ? -18.520 45.291 9.508 1.00 38.73 311 LEU A N 1
ATOM 547 C CA . LEU A 1 67 ? -18.237 46.535 10.218 1.00 33.52 311 LEU A CA 1
ATOM 548 C C . LEU A 1 67 ? -17.776 47.566 9.233 1.00 32.16 311 LEU A C 1
ATOM 549 O O . LEU A 1 67 ? -17.146 47.247 8.220 1.00 34.39 311 LEU A O 1
ATOM 554 N N . ASP A 1 68 ? -18.046 48.812 9.552 1.00 30.63 312 ASP A N 1
ATOM 555 C CA . ASP A 1 68 ? -17.590 49.880 8.749 1.00 33.14 312 ASP A CA 1
ATOM 556 C C . ASP A 1 68 ? -16.086 49.711 8.532 1.00 38.37 312 ASP A C 1
ATOM 557 O O . ASP A 1 68 ? -15.336 49.319 9.429 1.00 40.21 312 ASP A O 1
ATOM 562 N N . HIS A 1 69 ? -15.649 50.007 7.325 1.00 43.04 313 HIS A N 1
ATOM 563 C CA . HIS A 1 69 ? -14.286 49.773 6.922 1.00 46.72 313 HIS A CA 1
ATOM 564 C C . HIS A 1 69 ? -13.215 50.578 7.708 1.00 44.23 313 HIS A C 1
ATOM 565 O O . HIS A 1 69 ? -12.081 50.135 7.840 1.00 39.77 313 HIS A O 1
ATOM 572 N N . GLU A 1 70 ? -13.549 51.716 8.282 1.00 40.39 314 GLU A N 1
ATOM 573 C CA . GLU A 1 70 ? -12.516 52.452 9.004 1.00 41.28 314 GLU A CA 1
ATOM 574 C C . GLU A 1 70 ? -12.398 51.982 10.462 1.00 36.66 314 GLU A C 1
ATOM 575 O O . GLU A 1 70 ? -11.332 52.120 11.102 1.00 31.46 314 GLU A O 1
ATOM 581 N N . ASP A 1 71 ? -13.489 51.427 10.978 1.00 31.33 315 ASP A N 1
ATOM 582 C CA . ASP A 1 71 ? -13.414 50.641 12.206 1.00 30.00 315 ASP A CA 1
ATOM 583 C C . ASP A 1 71 ? -12.607 49.335 12.084 1.00 29.49 315 ASP A C 1
ATOM 584 O O . ASP A 1 71 ? -11.962 48.903 13.032 1.00 29.74 315 ASP A O 1
ATOM 589 N N . GLN A 1 72 ? -12.639 48.723 10.914 1.00 28.89 316 GLN A N 1
ATOM 590 C CA . GLN A 1 72 ? -11.888 47.509 10.670 1.00 28.98 316 GLN A CA 1
ATOM 591 C C . GLN A 1 72 ? -10.429 47.776 10.891 1.00 29.08 316 GLN A C 1
ATOM 592 O O . GLN A 1 72 ? -9.827 47.146 11.750 1.00 28.81 316 GLN A O 1
ATOM 598 N N . ILE A 1 73 ? -9.893 48.728 10.127 1.00 28.49 317 ILE A N 1
ATOM 599 C CA . ILE A 1 73 ? -8.535 49.252 10.307 1.00 28.19 317 ILE A CA 1
ATOM 600 C C . ILE A 1 73 ? -8.244 49.635 11.781 1.00 26.28 317 ILE A C 1
ATOM 601 O O . ILE A 1 73 ? -7.218 49.266 12.348 1.00 23.07 317 ILE A O 1
ATOM 606 N N . ALA A 1 74 ? -9.150 50.382 12.395 1.00 23.56 318 ALA A N 1
ATOM 607 C CA . ALA A 1 74 ? -8.874 50.905 13.711 1.00 23.36 318 ALA A CA 1
ATOM 608 C C . ALA A 1 74 ? -8.719 49.819 14.795 1.00 23.17 318 ALA A C 1
ATOM 609 O O . ALA A 1 74 ? -7.939 49.961 15.720 1.00 23.64 318 ALA A O 1
ATOM 611 N N . LEU A 1 75 ? -9.472 48.742 14.666 1.00 23.26 319 LEU A N 1
ATOM 612 C CA . LEU A 1 75 ? -9.308 47.574 15.479 1.00 23.78 319 LEU A CA 1
ATOM 613 C C . LEU A 1 75 ? -7.978 46.850 15.246 1.00 24.36 319 LEU A C 1
ATOM 614 O O . LEU A 1 75 ? -7.268 46.400 16.198 1.00 24.07 319 LEU A O 1
ATOM 619 N N . LEU A 1 76 ? -7.636 46.708 13.989 1.00 23.13 320 LEU A N 1
ATOM 620 C CA . LEU A 1 76 ? -6.361 46.122 13.691 1.00 25.32 320 LEU A CA 1
ATOM 621 C C . LEU A 1 76 ? -5.165 46.844 14.290 1.00 24.22 320 LEU A C 1
ATOM 622 O O . LEU A 1 76 ? -4.247 46.207 14.833 1.00 24.21 320 LEU A O 1
ATOM 627 N N . LYS A 1 77 ? -5.140 48.152 14.150 1.00 22.03 321 LYS A N 1
ATOM 628 C CA . LYS A 1 77 ? -3.981 48.886 14.614 1.00 23.15 321 LYS A CA 1
ATOM 629 C C . LYS A 1 77 ? -3.986 48.933 16.113 1.00 22.98 321 LYS A C 1
ATOM 630 O O . LYS A 1 77 ? -2.948 48.875 16.748 1.00 22.68 321 LYS A O 1
ATOM 636 N N . GLY A 1 78 ? -5.174 49.026 16.682 1.00 22.98 322 GLY A N 1
ATOM 637 C CA . GLY A 1 78 ? -5.291 49.081 18.130 1.00 24.59 322 GLY A CA 1
ATOM 638 C C . GLY A 1 78 ? -4.928 47.792 18.881 1.00 25.05 322 GLY A C 1
ATOM 639 O O . GLY A 1 78 ? -4.388 47.882 19.993 1.00 22.20 322 GLY A O 1
ATOM 640 N N . SER A 1 79 ? -5.253 46.622 18.278 1.00 24.41 323 SER A N 1
ATOM 641 C CA . SER A 1 79 ? -4.980 45.296 18.872 1.00 23.81 323 SER A CA 1
ATOM 642 C C . SER A 1 79 ? -3.641 44.672 18.555 1.00 22.55 323 SER A C 1
ATOM 643 O O . SER A 1 79 ? -3.307 43.683 19.195 1.00 23.78 323 SER A O 1
ATOM 646 N N . ALA A 1 80 ? -2.878 45.208 17.598 1.00 21.00 324 ALA A N 1
ATOM 647 C CA . ALA A 1 80 ? -1.720 44.459 17.044 1.00 19.76 324 ALA A CA 1
ATOM 648 C C . ALA A 1 80 ? -0.709 44.111 18.136 1.00 20.30 324 ALA A C 1
ATOM 649 O O . ALA A 1 80 ? -0.422 42.960 18.348 1.00 19.80 324 ALA A O 1
ATOM 651 N N . VAL A 1 81 ? -0.219 45.103 18.878 1.00 19.70 325 VAL A N 1
ATOM 652 C CA . VAL A 1 81 ? 0.687 44.812 19.980 1.00 19.57 325 VAL A CA 1
ATOM 653 C C . VAL A 1 81 ? 0.086 43.736 20.932 1.00 20.50 325 VAL A C 1
ATOM 654 O O . VAL A 1 81 ? 0.709 42.684 21.152 1.00 20.32 325 VAL A O 1
ATOM 658 N N . GLU A 1 82 ? -1.101 43.977 21.487 1.00 20.39 326 GLU A N 1
ATOM 659 C CA . GLU A 1 82 ? -1.685 43.029 22.463 1.00 21.92 326 GLU A CA 1
ATOM 660 C C . GLU A 1 82 ? -1.720 41.608 21.850 1.00 22.24 326 GLU A C 1
ATOM 661 O O . GLU A 1 82 ? -1.220 40.657 22.464 1.00 21.13 326 GLU A O 1
ATOM 667 N N . ALA A 1 83 ? -2.242 41.489 20.619 1.00 20.69 327 ALA A N 1
ATOM 668 C CA . ALA A 1 83 ? -2.389 40.176 19.974 1.00 19.46 327 ALA A CA 1
ATOM 669 C C . ALA A 1 83 ? -1.014 39.569 19.697 1.00 19.08 327 ALA A C 1
ATOM 670 O O . ALA A 1 83 ? -0.832 38.365 19.839 1.00 17.85 327 ALA A O 1
ATOM 672 N N . MET A 1 84 ? -0.062 40.407 19.303 1.00 18.97 328 MET A N 1
ATOM 673 C CA . MET A 1 84 ? 1.302 39.955 18.979 1.00 20.00 328 MET A CA 1
ATOM 674 C C . MET A 1 84 ? 1.997 39.379 20.201 1.00 18.35 328 MET A C 1
ATOM 675 O O . MET A 1 84 ? 2.646 38.376 20.116 1.00 15.47 328 MET A O 1
ATOM 680 N N . PHE A 1 85 ? 1.805 40.007 21.357 1.00 19.47 329 PHE A N 1
ATOM 681 C CA . PHE A 1 85 ? 2.354 39.472 22.593 1.00 18.97 329 PHE A CA 1
ATOM 682 C C . PHE A 1 85 ? 1.639 38.198 23.060 1.00 19.98 329 PHE A C 1
ATOM 683 O O . PHE A 1 85 ? 2.244 37.290 23.616 1.00 20.38 329 PHE A O 1
ATOM 691 N N . LEU A 1 86 ? 0.383 38.038 22.719 1.00 20.87 330 LEU A N 1
ATOM 692 C CA . LEU A 1 86 ? -0.301 36.842 23.130 1.00 20.97 330 LEU A CA 1
ATOM 693 C C . LEU A 1 86 ? 0.220 35.669 22.370 1.00 22.31 330 LEU A C 1
ATOM 694 O O . LEU A 1 86 ? 0.479 34.615 22.929 1.00 24.05 330 LEU A O 1
ATOM 699 N N . ARG A 1 87 ? 0.353 35.853 21.065 1.00 21.86 331 ARG A N 1
ATOM 700 C CA . ARG A 1 87 ? 0.868 34.823 20.149 1.00 20.33 331 ARG A CA 1
ATOM 701 C C . ARG A 1 87 ? 2.347 34.501 20.491 1.00 18.82 331 ARG A C 1
ATOM 702 O O . ARG A 1 87 ? 2.790 33.370 20.454 1.00 17.01 331 ARG A O 1
ATOM 710 N N . SER A 1 88 ? 3.121 35.523 20.798 1.00 17.91 332 SER A N 1
ATOM 711 C CA . SER A 1 88 ? 4.454 35.285 21.304 1.00 18.93 332 SER A CA 1
ATOM 712 C C . SER A 1 88 ? 4.432 34.380 22.557 1.00 19.00 332 SER A C 1
ATOM 713 O O . SER A 1 88 ? 5.136 33.399 22.596 1.00 18.28 332 SER A O 1
ATOM 716 N N . ALA A 1 89 ? 3.586 34.700 23.541 1.00 19.43 333 ALA A N 1
ATOM 717 C CA . ALA A 1 89 ? 3.388 33.820 24.698 1.00 19.80 333 ALA A CA 1
ATOM 718 C C . ALA A 1 89 ? 3.054 32.397 24.286 1.00 21.42 333 ALA A C 1
ATOM 719 O O . ALA A 1 89 ? 3.566 31.474 24.855 1.00 25.91 333 ALA A O 1
ATOM 721 N N . GLU A 1 90 ? 2.170 32.192 23.325 1.00 23.11 334 GLU A N 1
ATOM 722 C CA . GLU A 1 90 ? 1.845 30.821 22.928 1.00 24.32 334 GLU A CA 1
ATOM 723 C C . GLU A 1 90 ? 3.088 30.129 22.366 1.00 24.57 334 GLU A C 1
ATOM 724 O O . GLU A 1 90 ? 3.321 28.964 22.580 1.00 24.33 334 GLU A O 1
ATOM 730 N N . ILE A 1 91 ? 3.889 30.854 21.626 1.00 23.87 335 ILE A N 1
ATOM 731 C CA . ILE A 1 91 ? 5.022 30.235 20.980 1.00 23.96 335 ILE A CA 1
ATOM 732 C C . ILE A 1 91 ? 6.044 29.915 22.069 1.00 24.78 335 ILE A C 1
ATOM 733 O O . ILE A 1 91 ? 6.602 28.836 22.119 1.00 26.85 335 ILE A O 1
ATOM 738 N N . PHE A 1 92 ? 6.267 30.839 22.981 1.00 23.90 336 PHE A N 1
ATOM 739 C CA . PHE A 1 92 ? 7.201 30.564 24.039 1.00 23.85 336 PHE A CA 1
ATOM 740 C C . PHE A 1 92 ? 6.778 29.271 24.732 1.00 24.67 336 PHE A C 1
ATOM 741 O O . PHE A 1 92 ? 7.600 28.470 25.066 1.00 25.86 336 PHE A O 1
ATOM 749 N N . ASN A 1 93 ? 5.480 29.056 24.922 1.00 24.16 337 ASN A N 1
ATOM 750 C CA . ASN A 1 93 ? 5.011 28.013 25.841 1.00 23.47 337 ASN A CA 1
ATOM 751 C C . ASN A 1 93 ? 4.759 26.660 25.142 1.00 23.64 337 ASN A C 1
ATOM 752 O O . ASN A 1 93 ? 4.524 25.678 25.804 1.00 22.96 337 ASN A O 1
ATOM 757 N N . LYS A 1 94 ? 4.820 26.608 23.805 1.00 25.12 338 LYS A N 1
ATOM 758 C CA . LYS A 1 94 ? 4.365 25.448 23.049 1.00 24.62 338 LYS A CA 1
ATOM 759 C C . LYS A 1 94 ? 5.286 25.046 21.919 1.00 25.39 338 LYS A C 1
ATOM 760 O O . LYS A 1 94 ? 5.405 23.836 21.581 1.00 24.39 338 LYS A O 1
ATOM 766 N N . LYS A 1 95 ? 5.915 26.029 21.289 1.00 24.98 339 LYS A N 1
ATOM 767 C CA . LYS A 1 95 ? 6.688 25.742 20.097 1.00 27.58 339 LYS A CA 1
ATOM 768 C C . LYS A 1 95 ? 8.180 25.819 20.301 1.00 27.50 339 LYS A C 1
ATOM 769 O O . LYS A 1 95 ? 8.899 25.680 19.341 1.00 31.45 339 LYS A O 1
ATOM 775 N N . LEU A 1 96 ? 8.656 25.983 21.527 1.00 27.64 340 LEU A N 1
ATOM 776 C CA . LEU A 1 96 ? 10.085 25.976 21.784 1.00 31.50 340 LEU A CA 1
ATOM 777 C C . LEU A 1 96 ? 10.521 24.793 22.607 1.00 34.13 340 LEU A C 1
ATOM 778 O O . LEU A 1 96 ? 9.883 24.499 23.610 1.00 39.12 340 LEU A O 1
ATOM 783 N N . PRO A 1 97 ? 11.674 24.190 22.266 1.00 33.39 341 PRO A N 1
ATOM 784 C CA . PRO A 1 97 ? 12.173 23.156 23.136 1.00 32.62 341 PRO A CA 1
ATOM 785 C C . PRO A 1 97 ? 12.419 23.723 24.514 1.00 36.82 341 PRO A C 1
ATOM 786 O O . PRO A 1 97 ? 12.799 24.880 24.645 1.00 36.36 341 PRO A O 1
ATOM 790 N N . SER A 1 98 ? 12.146 22.889 25.522 1.00 43.49 342 SER A N 1
ATOM 791 C CA . SER A 1 98 ? 12.414 23.148 26.939 1.00 43.29 342 SER A CA 1
ATOM 792 C C . SER A 1 98 ? 13.859 23.544 27.202 1.00 41.66 342 SER A C 1
ATOM 793 O O . SER A 1 98 ? 14.758 23.202 26.431 1.00 35.88 342 SER A O 1
ATOM 796 N N . GLY A 1 99 ? 14.057 24.212 28.335 1.00 41.79 343 GLY A N 1
ATOM 797 C CA . GLY A 1 99 ? 15.366 24.670 28.788 1.00 42.24 343 GLY A CA 1
ATOM 798 C C . GLY A 1 99 ? 16.142 25.687 27.963 1.00 41.64 343 GLY A C 1
ATOM 799 O O . GL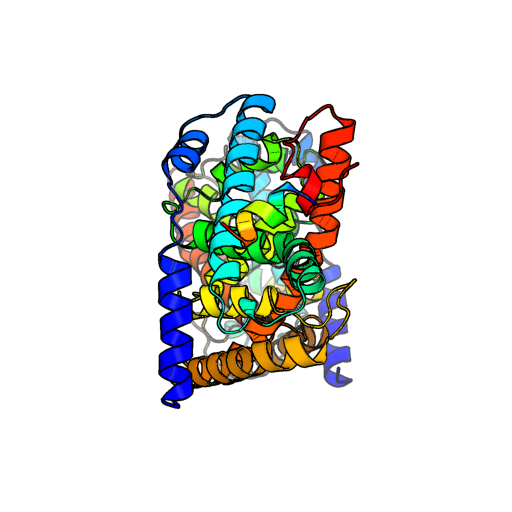Y A 1 99 ? 17.364 25.748 28.074 1.00 41.86 343 GLY A O 1
ATOM 800 N N . HIS A 1 100 ? 15.467 26.490 27.144 1.00 40.21 344 HIS A N 1
ATOM 801 C CA . HIS A 1 100 ? 16.153 27.520 26.364 1.00 36.03 344 HIS A CA 1
ATOM 802 C C . HIS A 1 100 ? 15.669 28.929 26.672 1.00 37.56 344 HIS A C 1
ATOM 803 O O . HIS A 1 100 ? 16.042 29.860 25.968 1.00 33.57 344 HIS A O 1
ATOM 810 N N . SER A 1 101 ? 14.875 29.098 27.731 1.00 40.14 345 SER A N 1
ATOM 811 C CA . SER A 1 101 ? 14.351 30.413 28.093 1.00 45.19 345 SER A CA 1
ATOM 812 C C . SER A 1 101 ? 15.460 31.430 28.289 1.00 46.61 345 SER A C 1
ATOM 813 O O . SER A 1 101 ? 15.344 32.580 27.870 1.00 48.01 345 SER A O 1
ATOM 816 N N . ASP A 1 102 ? 16.522 31.030 28.972 1.00 48.62 346 ASP A N 1
ATOM 817 C CA . ASP A 1 102 ? 17.572 31.989 29.291 1.00 50.00 346 ASP A CA 1
ATOM 818 C C . ASP A 1 102 ? 18.335 32.370 28.057 1.00 44.77 346 ASP A C 1
ATOM 819 O O . ASP A 1 102 ? 18.628 33.531 27.842 1.00 39.89 346 ASP A O 1
ATOM 824 N N . LEU A 1 103 ? 18.674 31.366 27.261 1.00 42.04 347 LEU A N 1
ATOM 825 C CA . LEU A 1 103 ? 19.393 31.599 26.034 1.00 40.53 347 LEU A CA 1
ATOM 826 C C . LEU A 1 103 ? 18.625 32.593 25.172 1.00 39.97 347 LEU A C 1
ATOM 827 O O . LEU A 1 103 ? 19.170 33.605 24.739 1.00 40.41 347 LEU A O 1
ATOM 832 N N . LEU A 1 104 ? 17.338 32.339 24.963 1.00 38.67 348 LEU A N 1
ATOM 833 C CA . LEU A 1 104 ? 16.483 33.297 24.254 1.00 36.34 348 LEU A CA 1
ATOM 834 C C . LEU A 1 104 ? 16.426 34.680 24.858 1.00 35.07 348 LEU A C 1
ATOM 835 O O . LEU A 1 104 ? 16.404 35.636 24.097 1.00 34.66 348 LEU A O 1
ATOM 840 N N . GLU A 1 105 ? 16.394 34.800 26.187 1.00 33.28 349 GLU A N 1
ATOM 841 C CA . GLU A 1 105 ? 16.549 36.113 26.832 1.00 35.89 349 GLU A CA 1
ATOM 842 C C . GLU A 1 105 ? 17.860 36.796 26.497 1.00 38.47 349 GLU A C 1
ATOM 843 O O . GLU A 1 105 ? 17.885 38.008 26.440 1.00 43.82 349 GLU A O 1
ATOM 849 N N . GLU A 1 106 ? 18.952 36.040 26.376 1.00 41.34 350 GLU A N 1
ATOM 850 C CA . GLU A 1 106 ? 20.241 36.577 25.933 1.00 45.13 350 GLU A CA 1
ATOM 851 C C . GLU A 1 106 ? 20.007 37.158 24.570 1.00 44.34 350 GLU A C 1
ATOM 852 O O . GLU A 1 106 ? 20.268 38.334 24.329 1.00 41.66 350 GLU A O 1
ATOM 858 N N . ARG A 1 107 ? 19.485 36.339 23.666 1.00 43.85 351 ARG A N 1
ATOM 859 C CA . ARG A 1 107 ? 19.311 36.811 22.290 1.00 49.30 351 ARG A CA 1
ATOM 860 C C . ARG A 1 107 ? 18.510 38.118 22.203 1.00 46.18 351 ARG A C 1
ATOM 861 O O . ARG A 1 107 ? 18.706 38.878 21.272 1.00 43.43 351 ARG A O 1
ATOM 869 N N . ILE A 1 108 ? 17.609 38.374 23.149 1.00 45.19 352 ILE A N 1
ATOM 870 C CA . ILE A 1 108 ? 16.734 39.542 23.068 1.00 45.26 352 ILE A CA 1
ATOM 871 C C . ILE A 1 108 ? 17.325 40.804 23.699 1.00 48.44 352 ILE A C 1
ATOM 872 O O . ILE A 1 108 ? 16.992 41.910 23.269 1.00 47.25 352 ILE A O 1
ATOM 877 N N . ARG A 1 109 ? 18.176 40.653 24.721 1.00 51.12 353 ARG A N 1
ATOM 878 C CA . ARG A 1 109 ? 18.923 41.805 25.278 1.00 53.79 353 ARG A CA 1
ATOM 879 C C . ARG A 1 109 ? 19.743 42.361 24.156 1.00 50.53 353 ARG A C 1
ATOM 880 O O . ARG A 1 109 ? 19.789 43.571 23.931 1.00 55.69 353 ARG A O 1
ATOM 888 N N . ASN A 1 110 ? 20.324 41.423 23.424 1.00 47.33 354 ASN A N 1
ATOM 889 C CA . ASN A 1 110 ? 21.189 41.691 22.287 1.00 47.46 354 ASN A CA 1
ATOM 890 C C . ASN A 1 110 ? 20.586 42.306 21.052 1.00 44.42 354 ASN A C 1
ATOM 891 O O . ASN A 1 110 ? 21.310 42.599 20.111 1.00 53.00 354 ASN A O 1
ATOM 896 N N . SER A 1 111 ? 19.278 42.483 21.012 1.00 42.54 355 SER A N 1
ATOM 897 C CA . SER A 1 111 ? 18.651 42.988 19.795 1.00 44.59 355 SER A CA 1
ATOM 898 C C . SER A 1 111 ? 18.331 44.465 19.905 1.00 43.38 355 SER A C 1
ATOM 899 O O . SER A 1 111 ? 17.541 44.980 19.105 1.00 39.52 355 SER A O 1
ATOM 902 N N . GLY A 1 112 ? 18.912 45.140 20.900 1.00 40.61 356 GLY A N 1
ATOM 903 C CA . GLY A 1 112 ? 18.774 46.587 20.991 1.00 39.82 356 GLY A CA 1
ATOM 904 C C . GLY A 1 112 ? 17.514 46.990 21.710 1.00 38.50 356 GLY A C 1
ATOM 905 O O . GLY A 1 112 ? 17.073 48.131 21.592 1.00 36.62 356 GLY A O 1
ATOM 906 N N . ILE A 1 113 ? 16.957 46.038 22.462 1.00 37.74 357 ILE A N 1
ATOM 907 C CA . ILE A 1 113 ? 15.902 46.299 23.416 1.00 36.11 357 ILE A CA 1
ATOM 908 C C . ILE A 1 113 ? 16.467 46.437 24.821 1.00 36.57 357 ILE A C 1
ATOM 909 O O . ILE A 1 113 ? 17.326 45.660 25.244 1.00 38.81 357 ILE A O 1
ATOM 914 N N . SER A 1 114 ? 15.943 47.412 25.554 1.00 36.72 358 SER A N 1
ATOM 915 C CA . SER A 1 114 ? 16.359 47.686 26.925 1.00 38.37 358 SER A CA 1
ATOM 916 C C . SER A 1 114 ? 15.791 46.635 27.932 1.00 40.77 358 SER A C 1
ATOM 917 O O . SER A 1 114 ? 14.679 46.132 27.753 1.00 42.48 358 SER A O 1
ATOM 920 N N . ASP A 1 115 ? 16.568 46.301 28.969 1.00 41.08 359 ASP A N 1
ATOM 921 C CA . ASP A 1 115 ? 16.155 45.348 30.030 1.00 43.08 359 ASP A CA 1
ATOM 922 C C . ASP A 1 115 ? 14.874 45.772 30.627 1.00 42.69 359 ASP A C 1
ATOM 923 O O . ASP A 1 115 ? 14.055 44.961 31.040 1.00 51.36 359 ASP A O 1
ATOM 928 N N . GLU A 1 116 ? 14.708 47.069 30.723 1.00 43.21 360 GLU A N 1
ATOM 929 C CA . GLU A 1 116 ? 13.512 47.610 31.311 1.00 47.77 360 GLU A CA 1
ATOM 930 C C . GLU A 1 116 ? 12.244 46.927 30.763 1.00 46.23 360 GLU A C 1
ATOM 931 O O . GLU A 1 116 ? 11.278 46.786 31.504 1.00 40.85 360 GLU A O 1
ATOM 937 N N . TYR A 1 117 ? 12.288 46.517 29.478 1.00 45.27 361 TYR A N 1
ATOM 938 C CA . TYR A 1 117 ? 11.163 45.904 28.733 1.00 41.63 361 TYR A CA 1
ATOM 939 C C . TYR A 1 117 ? 11.229 44.391 28.539 1.00 42.35 361 TYR A C 1
ATOM 940 O O . TYR A 1 117 ? 10.209 43.736 28.266 1.00 40.53 361 TYR A O 1
ATOM 949 N N . ILE A 1 118 ? 12.422 43.840 28.648 1.00 41.34 362 ILE A N 1
ATOM 950 C CA . ILE A 1 118 ? 12.606 42.414 28.465 1.00 42.33 362 ILE A CA 1
ATOM 951 C C . ILE A 1 118 ? 12.074 41.694 29.674 1.00 39.03 362 ILE A C 1
ATOM 952 O O . ILE A 1 118 ? 11.362 40.687 29.548 1.00 39.77 362 ILE A O 1
ATOM 957 N N . THR A 1 119 ? 12.397 42.229 30.844 1.00 36.87 363 THR A N 1
ATOM 958 C CA . THR A 1 119 ? 11.966 41.625 32.117 1.00 35.10 363 THR A CA 1
ATOM 959 C C . THR A 1 119 ? 10.427 41.417 32.184 1.00 32.24 363 THR A C 1
ATOM 960 O O . THR A 1 119 ? 9.935 40.309 32.490 1.00 31.34 363 THR A O 1
ATOM 964 N N . PRO A 1 120 ? 9.657 42.460 31.858 1.00 31.67 364 PRO A N 1
ATOM 965 C CA . PRO A 1 120 ? 8.198 42.297 31.800 1.00 29.39 364 PRO A CA 1
ATOM 966 C C . PRO A 1 120 ? 7.666 41.300 30.738 1.00 27.69 364 PRO A C 1
ATOM 967 O O . PRO A 1 120 ? 6.665 40.599 30.989 1.00 26.81 364 PRO A O 1
ATOM 971 N N . MET A 1 121 ? 8.342 41.224 29.599 1.00 27.65 365 MET A N 1
ATOM 972 C CA . MET A 1 121 ? 7.969 40.330 28.473 1.00 28.89 365 MET A CA 1
ATOM 973 C C . MET A 1 121 ? 7.994 38.858 28.867 1.00 25.95 365 MET A C 1
ATOM 974 O O . MET A 1 121 ? 7.008 38.146 28.734 1.00 24.32 365 MET A O 1
ATOM 979 N N . PHE A 1 122 ? 9.137 38.419 29.355 1.00 25.66 366 PHE A N 1
ATOM 980 C CA . PHE A 1 122 ? 9.324 37.044 29.782 1.00 26.02 366 PHE A CA 1
ATOM 981 C C . PHE A 1 122 ? 8.540 36.672 31.024 1.00 28.41 366 PHE A C 1
ATOM 982 O O . PHE A 1 122 ? 8.157 35.498 31.151 1.00 29.67 366 PHE A O 1
ATOM 990 N N . SER A 1 123 ? 8.330 37.620 31.950 1.00 27.81 367 SER A N 1
ATOM 991 C CA . SER A 1 123 ? 7.456 37.345 33.107 1.00 30.05 367 SER A CA 1
ATOM 992 C C . SER A 1 123 ? 6.059 37.022 32.636 1.00 26.78 367 SER A C 1
ATOM 993 O O . SER A 1 123 ? 5.466 36.031 33.066 1.00 22.26 367 SER A O 1
ATOM 996 N N . PHE A 1 124 ? 5.572 37.826 31.695 1.00 24.22 368 PHE A N 1
ATOM 997 C CA . PHE A 1 124 ? 4.267 37.580 31.092 1.00 23.22 368 PHE A CA 1
ATOM 998 C C . PHE A 1 124 ? 4.233 36.197 30.412 1.00 22.09 368 PHE A C 1
ATOM 999 O O . PHE A 1 124 ? 3.342 35.374 30.679 1.00 20.58 368 PHE A O 1
ATOM 1007 N N . TYR A 1 125 ? 5.240 35.906 29.607 1.00 21.22 369 TYR A N 1
ATOM 1008 C CA . TYR A 1 125 ? 5.341 34.579 29.005 1.00 23.43 369 TYR A CA 1
ATOM 1009 C C . TYR A 1 125 ? 5.234 33.430 30.017 1.00 23.02 369 TYR A C 1
ATOM 1010 O O . TYR A 1 125 ? 4.581 32.406 29.746 1.00 21.75 369 TYR A O 1
ATOM 1019 N N . LYS A 1 126 ? 5.850 33.604 31.178 1.00 24.37 370 LYS A N 1
ATOM 1020 C CA . LYS A 1 126 ? 5.841 32.574 32.210 1.00 25.11 370 LYS A CA 1
ATOM 1021 C C . LYS A 1 126 ? 4.522 32.502 32.971 1.00 26.32 370 LYS A C 1
ATOM 1022 O O . LYS A 1 126 ? 4.042 31.387 33.315 1.00 28.28 370 LYS A O 1
ATOM 1028 N N . SER A 1 127 ? 3.903 33.661 33.187 1.00 23.92 371 SER A N 1
ATOM 1029 C CA . SER A 1 127 ? 2.662 33.698 33.914 1.00 22.99 371 SER A CA 1
ATOM 1030 C C . SER A 1 127 ? 1.609 32.942 33.117 1.00 27.05 371 SER A C 1
ATOM 1031 O O . SER A 1 127 ? 0.767 32.222 33.693 1.00 30.49 371 SER A O 1
ATOM 1034 N N . ILE A 1 128 ? 1.691 33.076 31.786 1.00 27.01 372 ILE A N 1
ATOM 1035 C CA . ILE A 1 128 ? 0.795 32.387 30.877 1.00 25.36 372 ILE A CA 1
ATOM 1036 C C . ILE A 1 128 ? 1.055 30.903 30.939 1.00 27.28 372 ILE A C 1
ATOM 1037 O O . ILE A 1 128 ? 0.113 30.120 30.970 1.00 28.21 372 ILE A O 1
ATOM 1042 N N . GLY A 1 129 ? 2.330 30.510 30.918 1.00 32.37 373 GLY A N 1
ATOM 1043 C CA . GLY A 1 129 ? 2.700 29.090 31.050 1.00 32.46 373 GLY A CA 1
ATOM 1044 C C . GLY A 1 129 ? 2.192 28.461 32.345 1.00 31.46 373 GLY A C 1
ATOM 1045 O O . GLY A 1 129 ? 1.759 27.312 32.344 1.00 26.41 373 GLY A O 1
ATOM 1046 N N . GLU A 1 130 ? 2.241 29.230 33.438 1.00 32.83 374 GLU A N 1
ATOM 1047 C CA . GLU A 1 130 ? 1.720 28.776 34.747 1.00 36.93 374 GLU A CA 1
ATOM 1048 C C . GLU A 1 130 ? 0.199 28.496 34.755 1.00 37.02 374 GLU A C 1
ATOM 1049 O O . GLU A 1 130 ? -0.283 27.651 35.519 1.00 36.87 374 GLU A O 1
ATOM 1055 N N . LEU A 1 131 ? -0.545 29.181 33.884 1.00 34.63 375 LEU A N 1
ATOM 1056 C CA . LEU A 1 131 ? -1.980 28.931 33.714 1.00 32.30 375 LEU A CA 1
ATOM 1057 C C . LEU A 1 131 ? -2.270 27.736 32.796 1.00 33.22 375 LEU A C 1
ATOM 1058 O O . LEU A 1 131 ? -3.428 27.388 32.544 1.00 27.88 375 LEU A O 1
ATOM 1063 N N . LYS A 1 132 ? -1.205 27.127 32.285 1.00 38.45 376 LYS A N 1
ATOM 1064 C CA . LYS A 1 132 ? -1.295 26.060 31.296 1.00 42.09 376 LYS A CA 1
ATOM 1065 C C . LYS A 1 132 ? -2.376 26.443 30.314 1.00 38.32 376 LYS A C 1
ATOM 1066 O O . LYS A 1 132 ? -3.330 25.698 30.096 1.00 36.34 376 LYS A O 1
ATOM 1072 N N . MET A 1 133 ? -2.244 27.628 29.726 1.00 40.58 377 MET A N 1
ATOM 1073 C CA . MET A 1 133 ? -3.254 28.064 28.740 1.00 40.85 377 MET A CA 1
ATOM 1074 C C . MET A 1 133 ? -3.488 27.065 27.587 1.00 36.41 377 MET A C 1
ATOM 1075 O O . MET A 1 133 ? -2.555 26.558 26.967 1.00 35.92 377 MET A O 1
ATOM 1080 N N . THR A 1 134 ? -4.762 26.825 27.329 1.00 33.52 378 THR A N 1
ATOM 1081 C CA . THR A 1 134 ? -5.240 25.921 26.301 1.00 33.98 378 THR A CA 1
ATOM 1082 C C . THR A 1 134 ? -5.313 26.605 24.911 1.00 34.21 378 THR A C 1
ATOM 1083 O O . THR A 1 134 ? -5.290 27.831 24.793 1.00 34.16 378 THR A O 1
ATOM 1087 N N . GLN A 1 135 ? -5.411 25.820 23.850 1.00 32.72 379 GLN A N 1
ATOM 1088 C CA . GLN A 1 135 ? -5.486 26.389 22.523 1.00 30.41 379 GLN A CA 1
ATOM 1089 C C . GLN A 1 135 ? -6.784 27.186 22.304 1.00 29.47 379 GLN A C 1
ATOM 1090 O O . GLN A 1 135 ? -6.814 28.178 21.572 1.00 27.53 379 GLN A O 1
ATOM 1096 N N . GLU A 1 136 ? -7.839 26.775 22.978 1.00 28.69 380 GLU A N 1
ATOM 1097 C CA . GLU A 1 136 ? -9.069 27.498 22.918 1.00 29.60 380 GLU A CA 1
ATOM 1098 C C . GLU A 1 136 ? -8.865 28.915 23.496 1.00 28.44 380 GLU A C 1
ATOM 1099 O O . GLU A 1 136 ? -9.264 29.908 22.888 1.00 27.89 380 GLU A O 1
ATOM 1105 N N . GLU A 1 137 ? -8.174 29.012 24.624 1.00 25.39 381 GLU A N 1
ATOM 1106 C CA . GLU A 1 137 ? -8.047 30.254 25.337 1.00 23.30 381 GLU A CA 1
ATOM 1107 C C . GLU A 1 137 ? -7.195 31.220 24.559 1.00 22.54 381 GLU A C 1
ATOM 1108 O O . GLU A 1 137 ? -7.476 32.403 24.497 1.00 23.29 381 GLU A O 1
ATOM 1114 N N . TYR A 1 138 ? -6.148 30.722 23.933 1.00 22.92 382 TYR A N 1
ATOM 1115 C CA . TYR A 1 138 ? -5.291 31.591 23.140 1.00 21.71 382 TYR A CA 1
ATOM 1116 C C . TYR A 1 138 ? -6.150 32.204 22.061 1.00 24.65 382 TYR A C 1
ATOM 1117 O O . TYR A 1 138 ? -6.078 33.410 21.846 1.00 26.92 382 TYR A O 1
ATOM 1126 N N . ALA A 1 139 ? -6.987 31.384 21.401 1.00 25.07 383 ALA A N 1
ATOM 1127 C CA . ALA A 1 139 ? -7.712 31.847 20.192 1.00 23.74 383 ALA A CA 1
ATOM 1128 C C . ALA A 1 139 ? -8.847 32.778 20.577 1.00 23.62 383 ALA A C 1
ATOM 1129 O O . ALA A 1 139 ? -9.062 33.826 19.918 1.00 20.74 383 ALA A O 1
ATOM 1131 N N . LEU A 1 140 ? -9.549 32.411 21.674 1.00 22.26 384 LEU A N 1
ATOM 1132 C CA . LEU A 1 140 ? -10.607 33.265 22.207 1.00 20.12 384 LEU A CA 1
ATOM 1133 C C . LEU A 1 140 ? -10.009 34.561 22.683 1.00 19.23 384 LEU A C 1
ATOM 1134 O O . LEU A 1 140 ? -10.419 35.611 22.223 1.00 17.90 384 LEU A O 1
ATOM 1139 N N . LEU A 1 141 ? -9.000 34.494 23.534 1.00 20.05 385 LEU A N 1
ATOM 1140 C CA . LEU A 1 141 ? -8.436 35.736 24.067 1.00 20.10 385 LEU A CA 1
ATOM 1141 C C . LEU A 1 141 ? -7.937 36.648 22.943 1.00 20.77 385 LEU A C 1
ATOM 1142 O O . LEU A 1 141 ? -8.190 37.873 22.978 1.00 19.34 385 LEU A O 1
ATOM 1147 N N . THR A 1 142 ? -7.318 36.052 21.909 1.00 20.55 386 THR A N 1
ATOM 1148 C CA . THR A 1 142 ? -6.877 36.826 20.742 1.00 20.62 386 THR A CA 1
ATOM 1149 C C . THR A 1 142 ? -8.054 37.530 20.083 1.00 21.15 386 THR A C 1
ATOM 1150 O O . THR A 1 142 ? -8.000 38.724 19.770 1.00 25.28 386 THR A O 1
ATOM 1154 N N . ALA A 1 143 ? -9.138 36.816 19.881 1.00 20.77 387 ALA A N 1
ATOM 1155 C CA . ALA A 1 143 ? -10.310 37.415 19.234 1.00 19.98 387 ALA A CA 1
ATOM 1156 C C . ALA A 1 143 ? -10.966 38.508 20.079 1.00 19.29 387 ALA A C 1
ATOM 1157 O O . ALA A 1 143 ? -11.369 39.570 19.605 1.00 17.19 387 ALA A O 1
ATOM 1159 N N . ILE A 1 144 ? -11.086 38.208 21.354 1.00 19.80 388 ILE A N 1
ATOM 1160 C CA . ILE A 1 144 ? -11.552 39.179 22.356 1.00 20.25 388 ILE A CA 1
ATOM 1161 C C . ILE A 1 144 ? -10.701 40.451 22.361 1.00 19.37 388 ILE A C 1
ATOM 1162 O O . ILE A 1 144 ? -11.236 41.553 22.439 1.00 18.65 388 ILE A O 1
ATOM 1167 N N . VAL A 1 145 ? -9.394 40.295 22.237 1.00 19.67 389 VAL A N 1
ATOM 1168 C CA . VAL A 1 145 ? -8.522 41.453 22.189 1.00 21.15 389 VAL A CA 1
ATOM 1169 C C . VAL A 1 145 ? -8.751 42.267 20.913 1.00 21.49 389 VAL A C 1
ATOM 1170 O O . VAL A 1 145 ? -8.822 43.482 20.934 1.00 23.47 389 VAL A O 1
ATOM 1174 N N . ILE A 1 146 ? -8.863 41.597 19.788 1.00 21.73 390 ILE A N 1
ATOM 1175 C CA . ILE A 1 146 ? -8.993 42.296 18.522 1.00 21.01 390 ILE A CA 1
ATOM 1176 C C . ILE A 1 146 ? -10.315 43.074 18.492 1.00 21.28 390 ILE A C 1
ATOM 1177 O O . ILE A 1 146 ? -10.412 44.192 18.026 1.00 20.54 390 ILE A O 1
ATOM 1182 N N . LEU A 1 147 ? -11.338 42.454 19.032 1.00 23.04 391 LEU A N 1
ATOM 1183 C CA . LEU A 1 147 ? -12.675 42.987 19.020 1.00 24.11 391 LEU A CA 1
ATOM 1184 C C . LEU A 1 147 ? -12.896 43.713 20.328 1.00 25.93 391 LEU A C 1
ATOM 1185 O O . LEU A 1 147 ? -13.927 43.556 20.969 1.00 24.26 391 LEU A O 1
ATOM 1190 N N . SER A 1 148 ? -11.902 44.473 20.756 1.00 29.41 392 SER A N 1
ATOM 1191 C CA . SER A 1 148 ? -12.091 45.277 21.926 1.00 30.66 392 SER A CA 1
ATOM 1192 C C . SER A 1 148 ? -12.868 46.499 21.447 1.00 29.32 392 SER A C 1
ATOM 1193 O O . SER A 1 148 ? -12.423 47.150 20.532 1.00 30.00 392 SER A O 1
ATOM 1196 N N . PRO A 1 149 ? -14.055 46.785 22.034 1.00 31.61 393 PRO A N 1
ATOM 1197 C CA . PRO A 1 149 ? -14.812 47.945 21.574 1.00 30.83 393 PRO A CA 1
ATOM 1198 C C . PRO A 1 149 ? -14.342 49.235 22.212 1.00 33.26 393 PRO A C 1
ATOM 1199 O O . PRO A 1 149 ? -14.874 50.263 21.884 1.00 35.51 393 PRO A O 1
ATOM 1203 N N . ASP A 1 150 ? -13.341 49.168 23.092 1.00 37.07 394 ASP A N 1
ATOM 1204 C CA . ASP A 1 150 ? -12.765 50.317 23.772 1.00 40.15 394 ASP A CA 1
ATOM 1205 C C . ASP A 1 150 ? -11.604 50.974 23.030 1.00 40.56 394 ASP A C 1
ATOM 1206 O O . ASP A 1 150 ? -10.962 51.866 23.585 1.00 45.22 394 ASP A O 1
ATOM 1211 N N . ARG A 1 151 ? -11.301 50.555 21.811 1.00 34.27 395 ARG A N 1
ATOM 1212 C CA . ARG A 1 151 ? -10.164 51.115 21.138 1.00 35.68 395 ARG A CA 1
ATOM 1213 C C . ARG A 1 151 ? -10.400 52.543 20.696 1.00 40.48 395 ARG A C 1
ATOM 1214 O O . ARG A 1 151 ? -11.532 52.958 20.485 1.00 47.43 395 ARG A O 1
ATOM 1222 N N . GLN A 1 152 ? -9.322 53.282 20.474 1.00 42.54 396 GLN A N 1
ATOM 1223 C CA . GLN A 1 152 ? -9.460 54.608 19.861 1.00 45.25 396 GLN A CA 1
ATOM 1224 C C . GLN A 1 152 ? -9.863 54.513 18.394 1.00 44.41 396 GLN A C 1
ATOM 1225 O O . GLN A 1 152 ? -9.525 53.547 17.711 1.00 43.88 396 GLN A O 1
ATOM 1231 N N . TYR A 1 153 ? -10.572 55.542 17.939 1.00 42.80 397 TYR A N 1
ATOM 1232 C CA . TYR A 1 153 ? -10.909 55.769 16.528 1.00 41.91 397 TYR A CA 1
ATOM 1233 C C . TYR A 1 153 ? -12.031 54.877 16.047 1.00 39.51 397 TYR A C 1
ATOM 1234 O O . TYR A 1 153 ? -12.293 54.828 14.822 1.00 38.17 397 TYR A O 1
ATOM 1243 N N . ILE A 1 154 ? -12.678 54.177 16.991 1.00 37.45 398 ILE A N 1
ATOM 1244 C CA . ILE A 1 154 ? -13.851 53.375 16.679 1.00 38.30 398 ILE A CA 1
ATOM 1245 C C . ILE A 1 154 ? -15.064 54.285 16.597 1.00 38.70 398 ILE A C 1
ATOM 1246 O O . ILE A 1 154 ? -15.518 54.855 17.591 1.00 37.59 398 ILE A O 1
ATOM 1251 N N . LYS A 1 155 ? -15.611 54.395 15.413 1.00 39.99 399 LYS A N 1
ATOM 1252 C CA . LYS A 1 155 ? -16.855 55.111 15.236 1.00 45.64 399 LYS A CA 1
ATOM 1253 C C . LYS A 1 155 ? -18.028 54.460 15.999 1.00 41.43 399 LYS A C 1
ATOM 1254 O O . LYS A 1 155 ? -18.751 55.129 16.677 1.00 38.81 399 LYS A O 1
ATOM 1260 N N . ASP A 1 156 ? -18.181 53.146 15.911 1.00 41.88 400 ASP A N 1
ATOM 1261 C CA . ASP A 1 156 ? -19.386 52.461 16.411 1.00 38.81 400 ASP A CA 1
ATOM 1262 C C . ASP A 1 156 ? -19.040 51.323 17.392 1.00 36.41 400 ASP A C 1
ATOM 1263 O O . ASP A 1 156 ? -18.942 50.166 17.026 1.00 32.75 400 ASP A O 1
ATOM 1268 N N . ARG A 1 157 ? -18.842 51.697 18.646 1.00 38.43 401 ARG A N 1
ATOM 1269 C CA . ARG A 1 157 ? -18.545 50.767 19.714 1.00 38.86 401 ARG A CA 1
ATOM 1270 C C . ARG A 1 157 ? -19.545 49.643 19.758 1.00 39.62 401 ARG A C 1
ATOM 1271 O O . ARG A 1 157 ? -19.157 48.496 19.730 1.00 51.33 401 ARG A O 1
ATOM 1279 N N . GLU A 1 158 ? -20.835 49.948 19.803 1.00 44.27 402 GLU A N 1
ATOM 1280 C CA . GLU A 1 158 ? -21.877 48.904 20.018 1.00 43.42 402 GLU A CA 1
ATOM 1281 C C . GLU A 1 158 ? -21.787 47.721 19.071 1.00 36.96 402 GLU A C 1
ATOM 1282 O O . GLU A 1 158 ? -21.920 46.595 19.506 1.00 33.18 402 GLU A O 1
ATOM 1288 N N . ALA A 1 159 ? -21.544 47.983 17.789 1.00 35.01 403 ALA A N 1
ATOM 1289 C CA . ALA A 1 159 ? -21.361 46.920 16.782 1.00 36.79 403 ALA A CA 1
ATOM 1290 C C . ALA A 1 159 ? -20.230 45.949 17.122 1.00 37.26 403 ALA A C 1
ATOM 1291 O O . ALA A 1 159 ? -20.276 44.760 16.710 1.00 34.99 403 ALA A O 1
ATOM 1293 N N . VAL A 1 160 ? -19.217 46.478 17.829 1.00 31.72 404 VAL A N 1
ATOM 1294 C CA . VAL A 1 160 ? -18.036 45.730 18.191 1.00 28.89 404 VAL A CA 1
ATOM 1295 C C . VAL A 1 160 ? -18.370 44.973 19.426 1.00 29.99 404 VAL A C 1
ATOM 1296 O O . VAL A 1 160 ? -18.095 43.784 19.495 1.00 29.25 404 VAL A O 1
ATOM 1300 N N . GLU A 1 161 ? -18.948 45.660 20.413 1.00 33.48 405 GLU A N 1
ATOM 1301 C CA . GLU A 1 161 ? -19.581 44.988 21.580 1.00 37.31 405 GLU A CA 1
ATOM 1302 C C . GLU A 1 161 ? -20.416 43.787 21.210 1.00 35.17 405 GLU A C 1
ATOM 1303 O O . GLU A 1 161 ? -20.276 42.755 21.810 1.00 34.45 405 GLU A O 1
ATOM 1309 N N . LYS A 1 162 ? -21.304 43.935 20.238 1.00 33.99 406 LYS A N 1
ATOM 1310 C CA . LYS A 1 162 ? -22.130 42.827 19.805 1.00 35.01 406 LYS A CA 1
ATOM 1311 C C . LYS A 1 162 ? -21.284 41.656 19.450 1.00 31.39 406 LYS A C 1
ATOM 1312 O O . LYS A 1 162 ? -21.637 40.534 19.752 1.00 32.52 406 LYS A O 1
ATOM 1318 N N . LEU A 1 163 ? -20.194 41.881 18.743 1.00 31.44 407 LEU A N 1
ATOM 1319 C CA . LEU A 1 163 ? -19.368 40.736 18.296 1.00 30.36 407 LEU A CA 1
ATOM 1320 C C . LEU A 1 163 ? -18.432 40.175 19.362 1.00 27.13 407 LEU A C 1
ATOM 1321 O O . LEU A 1 163 ? -18.052 39.039 19.269 1.00 26.78 407 LEU A O 1
ATOM 1326 N N . GLN A 1 164 ? -18.064 40.966 20.354 1.00 26.21 408 GLN A N 1
ATOM 1327 C CA . GLN A 1 164 ? -17.147 40.518 21.400 1.00 26.39 408 GLN A CA 1
ATOM 1328 C C . GLN A 1 164 ? -17.850 39.771 22.515 1.00 29.10 408 GLN A C 1
ATOM 1329 O O . GLN A 1 164 ? -17.279 38.854 23.094 1.00 27.94 408 GLN A O 1
ATOM 1335 N N . GLU A 1 165 ? -19.074 40.182 22.861 1.00 35.71 409 GLU A N 1
ATOM 1336 C CA . GLU A 1 165 ? -19.780 39.595 24.023 1.00 36.28 409 GLU A CA 1
ATOM 1337 C C . GLU A 1 165 ? -19.966 38.084 23.903 1.00 31.40 409 GLU A C 1
ATOM 1338 O O . GLU A 1 165 ? -19.649 37.370 24.825 1.00 35.85 409 GLU A O 1
ATOM 1344 N N . PRO A 1 166 ? -20.446 37.581 22.769 1.00 28.62 410 PRO A N 1
ATOM 1345 C CA . PRO A 1 166 ? -20.631 36.113 22.681 1.00 26.88 410 PRO A CA 1
ATOM 1346 C C . PRO A 1 166 ? -19.332 35.350 22.884 1.00 27.43 410 PRO A C 1
ATOM 1347 O O . PRO A 1 166 ? -19.367 34.216 23.376 1.00 28.88 410 PRO A O 1
ATOM 1351 N N . LEU A 1 167 ? -18.211 35.971 22.492 1.00 26.40 411 LEU A N 1
ATOM 1352 C CA . LEU A 1 167 ? -16.854 35.426 22.730 1.00 26.58 411 LEU A CA 1
ATOM 1353 C C . LEU A 1 167 ? -16.515 35.316 24.226 1.00 25.87 411 LEU A C 1
ATOM 1354 O O . LEU A 1 167 ? -16.006 34.291 24.708 1.00 21.04 411 LEU A O 1
ATOM 1359 N N . LEU A 1 168 ? -16.766 36.415 24.915 1.00 25.63 412 LEU A N 1
ATOM 1360 C CA . LEU A 1 168 ? -16.687 36.458 26.343 1.00 28.28 412 LEU A CA 1
ATOM 1361 C C . LEU A 1 168 ? -17.582 35.378 26.980 1.00 30.83 412 LEU A C 1
ATOM 1362 O O . LEU A 1 168 ? -17.099 34.637 27.829 1.00 28.73 412 LEU A O 1
ATOM 1367 N N . ASP A 1 169 ? -18.854 35.267 26.559 1.00 32.85 413 ASP A N 1
ATOM 1368 C CA . ASP A 1 169 ? -19.778 34.274 27.146 1.00 35.63 413 ASP A CA 1
ATOM 1369 C C . ASP A 1 169 ? -19.239 32.835 26.995 1.00 35.35 413 ASP A C 1
ATOM 1370 O O . ASP A 1 169 ? -19.266 32.027 27.931 1.00 30.85 413 ASP A O 1
ATOM 1375 N N . VAL A 1 170 ? -18.727 32.536 25.807 1.00 33.06 414 VAL A N 1
ATOM 1376 C CA . VAL A 1 170 ? -18.190 31.225 25.540 1.00 31.22 414 VAL A CA 1
ATOM 1377 C C . VAL A 1 170 ? -16.969 30.956 26.387 1.00 31.20 414 VAL A C 1
ATOM 1378 O O . VAL A 1 170 ? -16.877 29.924 27.046 1.00 29.74 414 VAL A O 1
ATOM 1382 N N . LEU A 1 171 ? -16.029 31.881 26.378 1.00 30.51 415 LEU A N 1
ATOM 1383 C CA . LEU A 1 171 ? -14.819 31.666 27.123 1.00 31.89 415 LEU A CA 1
ATOM 1384 C C . LEU A 1 171 ? -15.122 31.320 28.562 1.00 34.27 415 LEU A C 1
ATOM 1385 O O . LEU A 1 171 ? -14.465 30.449 29.142 1.00 36.76 415 LEU A O 1
ATOM 1390 N N . GLN A 1 172 ? -16.107 31.980 29.152 1.00 37.00 416 GLN A N 1
ATOM 1391 C CA . GLN A 1 172 ? -16.369 31.715 30.549 1.00 40.00 416 GLN A CA 1
ATOM 1392 C C . GLN A 1 172 ? -17.162 30.449 30.794 1.00 34.44 416 GLN A C 1
ATOM 1393 O O . GLN A 1 172 ? -17.100 29.920 31.843 1.00 32.37 416 GLN A O 1
ATOM 1399 N N . LYS A 1 173 ? -17.892 29.944 29.828 1.00 37.29 417 LYS A N 1
ATOM 1400 C CA . LYS A 1 173 ? -18.468 28.606 29.980 1.00 37.63 417 LYS A CA 1
ATOM 1401 C C . LYS A 1 173 ? -17.359 27.572 29.991 1.00 35.72 417 LYS A C 1
ATOM 1402 O O . LYS A 1 173 ? -17.381 26.696 30.814 1.00 38.54 417 LYS A O 1
ATOM 1408 N N . LEU A 1 174 ? -16.382 27.712 29.105 1.00 34.20 418 LEU A N 1
ATOM 1409 C CA . LEU A 1 174 ? -15.292 26.752 28.990 1.00 35.90 418 LEU A CA 1
ATOM 1410 C C . LEU A 1 174 ? -14.424 26.754 30.210 1.00 37.08 418 LEU A C 1
ATOM 1411 O O . LEU A 1 174 ? -13.856 25.727 30.549 1.00 37.21 418 LEU A O 1
ATOM 1416 N N . CYS A 1 175 ? -14.257 27.921 30.824 1.00 36.10 419 CYS A N 1
ATOM 1417 C CA . CYS A 1 175 ? -13.532 27.994 32.070 1.00 37.25 419 CYS A CA 1
ATOM 1418 C C . CYS A 1 175 ? -14.224 27.129 33.117 1.00 42.29 419 CYS A C 1
ATOM 1419 O O . CYS A 1 175 ? -13.573 26.371 33.852 1.00 43.57 419 CYS A O 1
ATOM 1422 N N . LYS A 1 176 ? -15.548 27.222 33.146 1.00 44.93 420 LYS A N 1
ATOM 1423 C CA . LYS A 1 176 ? -16.364 26.438 34.057 1.00 49.47 420 LYS A CA 1
ATOM 1424 C C . LYS A 1 176 ? -16.507 24.958 33.645 1.00 47.47 420 LYS A C 1
ATOM 1425 O O . LYS A 1 176 ? -16.643 24.096 34.504 1.00 45.61 420 LYS A O 1
ATOM 1431 N N . ILE A 1 177 ? -16.508 24.681 32.341 1.00 47.00 421 ILE A N 1
ATOM 1432 C CA . ILE A 1 177 ? -16.528 23.306 31.826 1.00 47.58 421 ILE A CA 1
ATOM 1433 C C . ILE A 1 177 ? -15.268 22.581 32.305 1.00 48.94 421 ILE A C 1
ATOM 1434 O O . ILE A 1 177 ? -15.368 21.575 32.984 1.00 59.78 421 ILE A O 1
ATOM 1439 N N . HIS A 1 178 ? -14.092 23.081 31.946 1.00 48.28 422 HIS A N 1
ATOM 1440 C CA . HIS A 1 178 ? -12.846 22.352 32.166 1.00 50.72 422 HIS A CA 1
ATOM 1441 C C . HIS A 1 178 ? -12.194 22.586 33.503 1.00 54.15 422 HIS A C 1
ATOM 1442 O O . HIS A 1 178 ? -11.198 21.944 33.814 1.00 53.47 422 HIS A O 1
ATOM 1449 N N . GLN A 1 179 ? -12.728 23.517 34.281 1.00 54.93 423 GLN A N 1
ATOM 1450 C CA . GLN A 1 179 ? -12.225 23.758 35.622 1.00 50.30 423 GLN A CA 1
ATOM 1451 C C . GLN A 1 179 ? -13.376 24.189 36.517 1.00 48.68 423 GLN A C 1
ATOM 1452 O O . GLN A 1 179 ? -13.373 25.302 37.045 1.00 50.89 423 GLN A O 1
ATOM 1458 N N . PRO A 1 180 ? -14.351 23.284 36.717 1.00 50.97 424 PRO A N 1
ATOM 1459 C CA . PRO A 1 180 ? -15.528 23.594 37.535 1.00 47.83 424 PRO A CA 1
ATOM 1460 C C . PRO A 1 180 ? -15.156 23.834 39.000 1.00 44.87 424 PRO A C 1
ATOM 1461 O O . PRO A 1 180 ? -15.807 24.610 39.663 1.00 46.36 424 PRO A O 1
ATOM 1465 N N . GLU A 1 181 ? -14.102 23.181 39.472 1.00 46.12 425 GLU A N 1
ATOM 1466 C CA . GLU A 1 181 ? -13.510 23.430 40.799 1.00 49.10 425 GLU A CA 1
ATOM 1467 C C . GLU A 1 181 ? -12.761 24.789 40.997 1.00 45.17 425 GLU A C 1
ATOM 1468 O O . GLU A 1 181 ? -12.584 25.259 42.139 1.00 43.03 425 GLU A O 1
ATOM 1474 N N . ASN A 1 182 ? -12.292 25.395 39.904 1.00 42.52 426 ASN A N 1
ATOM 1475 C CA . ASN A 1 182 ? -11.616 26.698 39.961 1.00 39.94 426 ASN A CA 1
ATOM 1476 C C . ASN A 1 182 ? -12.515 27.817 39.379 1.00 40.34 426 ASN A C 1
ATOM 1477 O O . ASN A 1 182 ? -12.328 28.279 38.230 1.00 37.38 426 ASN A O 1
ATOM 1482 N N . PRO A 1 183 ? -13.506 28.270 40.178 1.00 39.82 427 PRO A N 1
ATOM 1483 C CA . PRO A 1 183 ? -14.428 29.207 39.564 1.00 38.74 427 PRO A CA 1
ATOM 1484 C C . PRO A 1 183 ? -13.707 30.475 39.095 1.00 38.34 427 PRO A C 1
ATOM 1485 O O . PRO A 1 183 ? -14.168 31.107 38.136 1.00 45.63 427 PRO A O 1
ATOM 1489 N N . GLN A 1 184 ? -12.548 30.770 39.689 1.00 32.08 428 GLN A N 1
ATOM 1490 C CA . GLN A 1 184 ? -11.814 31.998 39.413 1.00 30.43 428 GLN A CA 1
ATOM 1491 C C . GLN A 1 184 ? -10.935 32.050 38.131 1.00 28.54 428 GLN A C 1
ATOM 1492 O O . GLN A 1 184 ? -10.248 33.057 37.885 1.00 25.56 428 GLN A O 1
ATOM 1498 N N . HIS A 1 185 ? -10.968 31.005 37.315 1.00 25.80 429 HIS A N 1
ATOM 1499 C CA . HIS A 1 185 ? -10.022 30.889 36.209 1.00 25.23 429 HIS A CA 1
ATOM 1500 C C . HIS A 1 185 ? -10.217 32.030 35.227 1.00 25.46 429 HIS A C 1
ATOM 1501 O O . HIS A 1 185 ? -9.270 32.746 34.836 1.00 24.31 429 HIS A O 1
ATOM 1508 N N . PHE A 1 186 ? -11.473 32.206 34.860 1.00 24.20 430 PHE A N 1
ATOM 1509 C CA . PHE A 1 186 ? -11.895 33.252 33.982 1.00 23.63 430 PHE A CA 1
ATOM 1510 C C . PHE A 1 186 ? -11.330 34.606 34.399 1.00 25.15 430 PHE A C 1
ATOM 1511 O O . PHE A 1 186 ? -10.841 35.379 33.557 1.00 26.64 430 PHE A O 1
ATOM 1519 N N . ALA A 1 187 ? -11.378 34.892 35.695 1.00 26.04 431 ALA A N 1
ATOM 1520 C CA . ALA A 1 187 ? -10.849 36.159 36.231 1.00 24.15 431 ALA A CA 1
ATOM 1521 C C . ALA A 1 187 ? -9.352 36.273 36.095 1.00 25.92 431 ALA A C 1
ATOM 1522 O O . ALA A 1 187 ? -8.850 37.421 35.934 1.00 28.28 431 ALA A O 1
ATOM 1524 N N . CYS A 1 188 ? -8.640 35.143 36.196 1.00 24.17 432 CYS A N 1
ATOM 1525 C CA . CYS A 1 188 ? -7.197 35.151 36.007 1.00 26.76 432 CYS A CA 1
ATOM 1526 C C . CYS A 1 188 ? -6.848 35.494 34.537 1.00 26.11 432 CYS A C 1
ATOM 1527 O O . CYS A 1 188 ? -6.005 36.356 34.251 1.00 24.36 432 CYS A O 1
ATOM 1530 N N . LEU A 1 189 ? -7.541 34.824 33.627 1.00 25.72 433 LEU A N 1
ATOM 1531 C CA . LEU A 1 189 ? -7.523 35.162 32.203 1.00 23.88 433 LEU A CA 1
ATOM 1532 C C . LEU A 1 189 ? -7.655 36.669 32.037 1.00 23.56 433 LEU A C 1
ATOM 1533 O O . LEU A 1 189 ? -6.766 37.300 31.520 1.00 23.83 433 LEU A O 1
ATOM 1538 N N . LEU A 1 190 ? -8.722 37.271 32.536 1.00 23.40 434 LEU A N 1
ATOM 1539 C CA . LEU A 1 190 ? -8.883 38.715 32.338 1.00 22.92 434 LEU A CA 1
ATOM 1540 C C . LEU A 1 190 ? -7.734 39.493 32.925 1.00 23.55 434 LEU A C 1
ATOM 1541 O O . LEU A 1 190 ? -7.402 40.532 32.419 1.00 24.70 434 LEU A O 1
ATOM 1546 N N . GLY A 1 191 ? -7.115 38.989 33.992 1.00 23.84 435 GLY A N 1
ATOM 1547 C CA . GLY A 1 191 ? -5.972 39.681 34.596 1.00 23.27 435 GLY A CA 1
ATOM 1548 C C . GLY A 1 191 ? -4.752 39.652 33.707 1.00 23.58 435 GLY A C 1
ATOM 1549 O O . GLY A 1 191 ? -3.851 40.481 33.829 1.00 24.09 435 GLY A O 1
ATOM 1550 N N . ARG A 1 192 ? -4.707 38.656 32.832 1.00 24.59 436 ARG A N 1
ATOM 1551 C CA . ARG A 1 192 ? -3.646 38.553 31.863 1.00 25.22 436 ARG A CA 1
ATOM 1552 C C . ARG A 1 192 ? -3.871 39.554 30.742 1.00 24.89 436 ARG A C 1
ATOM 1553 O O . ARG A 1 192 ? -2.920 40.136 30.230 1.00 24.01 436 ARG A O 1
ATOM 1561 N N . LEU A 1 193 ? -5.128 39.788 30.386 1.00 25.19 437 LEU A N 1
ATOM 1562 C CA . LEU A 1 193 ? -5.465 40.917 29.505 1.00 25.20 437 LEU A CA 1
ATOM 1563 C C . LEU A 1 193 ? -4.995 42.302 30.015 1.00 25.67 437 LEU A C 1
ATOM 1564 O O . LEU A 1 193 ? -4.360 43.079 29.268 1.00 24.65 437 LEU A O 1
ATOM 1569 N N . THR A 1 194 ? -5.290 42.616 31.273 1.00 25.84 438 THR A N 1
ATOM 1570 C CA . THR A 1 194 ? -4.820 43.866 31.855 1.00 27.11 438 THR A CA 1
ATOM 1571 C C . THR A 1 194 ? -3.316 43.979 31.753 1.00 26.32 438 THR A C 1
ATOM 1572 O O . THR A 1 194 ? -2.801 45.039 31.449 1.00 25.53 438 THR A O 1
ATOM 1576 N N . GLU A 1 195 ? -2.613 42.879 31.993 1.00 29.33 439 GLU A N 1
ATOM 1577 C CA . GLU A 1 195 ? -1.152 42.891 31.883 1.00 32.39 439 GLU A CA 1
ATOM 1578 C C . GLU A 1 195 ? -0.692 43.054 30.425 1.00 29.18 439 GLU A C 1
ATOM 1579 O O . GLU A 1 195 ? 0.275 43.764 30.138 1.00 29.05 439 GLU A O 1
ATOM 1585 N N . LEU A 1 196 ? -1.417 42.432 29.500 1.00 27.47 440 LEU A N 1
ATOM 1586 C CA . LEU A 1 196 ? -1.159 42.633 28.075 1.00 24.52 440 LEU A CA 1
ATOM 1587 C C . LEU A 1 196 ? -1.205 44.097 27.729 1.00 21.07 440 LEU A C 1
ATOM 1588 O O . LEU A 1 196 ? -0.402 44.568 27.005 1.00 18.31 440 LEU A O 1
ATOM 1593 N N . ARG A 1 197 ? -2.208 44.784 28.222 1.00 21.88 441 ARG A N 1
ATOM 1594 C CA . ARG A 1 197 ? -2.399 46.205 27.930 1.00 23.57 441 ARG A CA 1
ATOM 1595 C C . ARG A 1 197 ? -1.158 47.075 28.190 1.00 20.78 441 ARG A C 1
ATOM 1596 O O . ARG A 1 197 ? -0.967 48.041 27.497 1.00 17.35 441 ARG A O 1
ATOM 1604 N N . THR A 1 198 ? -0.321 46.700 29.164 1.00 20.57 442 THR A N 1
ATOM 1605 C CA . THR A 1 198 ? 0.908 47.456 29.486 1.00 20.56 442 THR A CA 1
ATOM 1606 C C . THR A 1 198 ? 1.954 47.399 28.363 1.00 22.01 442 THR A C 1
ATOM 1607 O O . THR A 1 198 ? 2.915 48.159 28.399 1.00 22.26 442 THR A O 1
ATOM 1611 N N . PHE A 1 199 ? 1.808 46.484 27.394 1.00 23.43 443 PHE A N 1
ATOM 1612 C CA . PHE A 1 199 ? 2.814 46.366 26.321 1.00 25.51 443 PHE A CA 1
ATOM 1613 C C . PHE A 1 199 ? 2.710 47.437 25.231 1.00 22.94 443 PHE A C 1
ATOM 1614 O O . PHE A 1 199 ? 3.672 47.666 24.464 1.00 19.79 443 PHE A O 1
ATOM 1622 N N . ASN A 1 200 ? 1.562 48.092 25.178 1.00 20.94 444 ASN A N 1
ATOM 1623 C CA . ASN A 1 200 ? 1.362 49.125 24.184 1.00 21.70 444 ASN A CA 1
ATOM 1624 C C . ASN A 1 200 ? 2.434 50.202 24.388 1.00 23.63 444 ASN A C 1
ATOM 1625 O O . ASN A 1 200 ? 3.229 50.509 23.495 1.00 22.80 444 ASN A O 1
ATOM 1630 N N . HIS A 1 201 ? 2.494 50.703 25.618 1.00 27.84 445 HIS A N 1
ATOM 1631 C CA . HIS A 1 201 ? 3.486 51.683 26.004 1.00 28.42 445 HIS A CA 1
ATOM 1632 C C . HIS A 1 201 ? 4.891 51.118 25.783 1.00 25.15 445 HIS A C 1
ATOM 1633 O O . HIS A 1 201 ? 5.734 51.822 25.262 1.00 23.38 445 HIS A O 1
ATOM 1640 N N . HIS A 1 202 ? 5.154 49.876 26.185 1.00 23.83 446 HIS A N 1
ATOM 1641 C CA . HIS A 1 202 ? 6.527 49.372 26.110 1.00 24.38 446 HIS A CA 1
ATOM 1642 C C . HIS A 1 202 ? 6.920 49.301 24.665 1.00 24.08 446 HIS A C 1
ATOM 1643 O O . HIS A 1 202 ? 8.085 49.477 24.317 1.00 23.53 446 HIS A O 1
ATOM 1650 N N . HIS A 1 203 ? 5.933 49.042 23.813 1.00 24.75 447 HIS A N 1
ATOM 1651 C CA . HIS A 1 203 ? 6.209 48.762 22.427 1.00 24.08 447 HIS A CA 1
ATOM 1652 C C . HIS A 1 203 ? 6.544 50.018 21.686 1.00 23.23 447 HIS A C 1
ATOM 1653 O O . HIS A 1 203 ? 7.458 50.021 20.899 1.00 25.91 447 HIS A O 1
ATOM 1660 N N . ALA A 1 204 ? 5.758 51.060 21.915 1.00 22.23 448 ALA A N 1
ATOM 1661 C CA . ALA A 1 204 ? 6.023 52.397 21.407 1.00 20.90 448 ALA A CA 1
ATOM 1662 C C . ALA A 1 204 ? 7.444 52.844 21.826 1.00 23.11 448 ALA A C 1
ATOM 1663 O O . ALA A 1 204 ? 8.237 53.340 21.007 1.00 23.78 448 ALA A O 1
ATOM 1665 N N . GLU A 1 205 ? 7.785 52.660 23.097 1.00 23.28 449 GLU A N 1
ATOM 1666 C CA . GLU A 1 205 ? 9.135 52.950 23.518 1.00 26.69 449 GLU A CA 1
ATOM 1667 C C . GLU A 1 205 ? 10.195 52.046 22.779 1.00 27.90 449 GLU A C 1
ATOM 1668 O O . GLU A 1 205 ? 11.242 52.552 22.303 1.00 25.22 449 GLU A O 1
ATOM 1674 N N . MET A 1 206 ? 9.928 50.736 22.645 1.00 25.72 450 MET A N 1
ATOM 1675 C CA . MET A 1 206 ? 10.890 49.892 21.963 1.00 25.22 450 MET A CA 1
ATOM 1676 C C . MET A 1 206 ? 11.153 50.430 20.570 1.00 22.83 450 MET A C 1
ATOM 1677 O O . MET A 1 206 ? 12.285 50.397 20.127 1.00 23.21 450 MET A O 1
ATOM 1682 N N . LEU A 1 207 ? 10.115 50.929 19.895 1.00 20.94 451 LEU A N 1
ATOM 1683 C CA . LEU A 1 207 ? 10.253 51.479 18.547 1.00 20.99 451 LEU A CA 1
ATOM 1684 C C . LEU A 1 207 ? 10.913 52.823 18.526 1.00 20.98 451 LEU A C 1
ATOM 1685 O O . LEU A 1 207 ? 11.736 53.090 17.663 1.00 22.89 451 LEU A O 1
ATOM 1690 N N . MET A 1 208 ? 10.505 53.717 19.401 1.00 20.71 452 MET A N 1
ATOM 1691 C CA . MET A 1 208 ? 11.135 55.032 19.399 1.00 23.01 452 MET A CA 1
ATOM 1692 C C . MET A 1 208 ? 12.648 54.935 19.666 1.00 22.83 452 MET A C 1
ATOM 1693 O O . MET A 1 208 ? 13.478 55.703 19.117 1.00 21.20 452 MET A O 1
ATOM 1698 N N . SER A 1 209 ? 13.009 53.913 20.417 1.00 21.18 453 SER A N 1
ATOM 1699 C CA . SER A 1 209 ? 14.374 53.761 20.761 1.00 21.80 453 SER A CA 1
ATOM 1700 C C . SER A 1 209 ? 15.169 53.038 19.729 1.00 23.28 453 SER A C 1
ATOM 1701 O O . SER A 1 209 ? 16.345 53.372 19.503 1.00 27.96 453 SER A O 1
ATOM 1704 N N . TRP A 1 210 ? 14.590 52.019 19.123 1.00 22.30 454 TRP A N 1
ATOM 1705 C CA . TRP A 1 210 ? 15.210 51.447 17.923 1.00 23.48 454 TRP A CA 1
ATOM 1706 C C . TRP A 1 210 ? 15.493 52.500 16.836 1.00 24.41 454 TRP A C 1
ATOM 1707 O O . TRP A 1 210 ? 16.539 52.479 16.166 1.00 24.69 454 TRP A O 1
ATOM 1718 N N . ARG A 1 211 ? 14.539 53.396 16.644 1.00 24.31 455 ARG A N 1
ATOM 1719 C CA . ARG A 1 211 ? 14.643 54.376 15.608 1.00 27.09 455 ARG A CA 1
ATOM 1720 C C . ARG A 1 211 ? 15.739 55.383 15.871 1.00 29.50 455 ARG A C 1
ATOM 1721 O O . ARG A 1 211 ? 16.491 55.753 14.954 1.00 30.10 455 ARG A O 1
ATOM 1729 N N . VAL A 1 212 ? 15.868 55.826 17.122 1.00 32.41 456 VAL A N 1
ATOM 1730 C CA . VAL A 1 212 ? 16.919 56.788 17.438 1.00 31.57 456 VAL A CA 1
ATOM 1731 C C . VAL A 1 212 ? 18.308 56.158 17.216 1.00 32.19 456 VAL A C 1
ATOM 1732 O O . VAL A 1 212 ? 19.239 56.877 16.870 1.00 30.83 456 VAL A O 1
ATOM 1736 N N . ASN A 1 213 ? 18.413 54.829 17.355 1.00 34.16 457 ASN A N 1
ATOM 1737 C CA . ASN A 1 213 ? 19.687 54.078 17.169 1.00 35.78 457 ASN A CA 1
ATOM 1738 C C . ASN A 1 213 ? 19.899 53.526 15.761 1.00 36.11 457 ASN A C 1
ATOM 1739 O O . ASN A 1 213 ? 20.680 52.591 15.541 1.00 31.18 457 ASN A O 1
ATOM 1744 N N . ASP A 1 214 ? 19.185 54.139 14.823 1.00 40.32 458 ASP A N 1
ATOM 1745 C CA . ASP A 1 214 ? 19.378 53.976 13.390 1.00 43.13 458 ASP A CA 1
ATOM 1746 C C . ASP A 1 214 ? 18.777 52.732 12.748 1.00 43.82 458 ASP A C 1
ATOM 1747 O O . ASP A 1 214 ? 18.966 52.521 11.551 1.00 52.72 458 ASP A O 1
ATOM 1752 N N . HIS A 1 215 ? 17.988 51.952 13.486 1.00 45.96 459 HIS A N 1
ATOM 1753 C CA . HIS A 1 215 ? 17.262 50.822 12.870 1.00 43.23 459 HIS A CA 1
ATOM 1754 C C . HIS A 1 215 ? 16.163 51.312 11.932 1.00 43.31 459 HIS A C 1
AT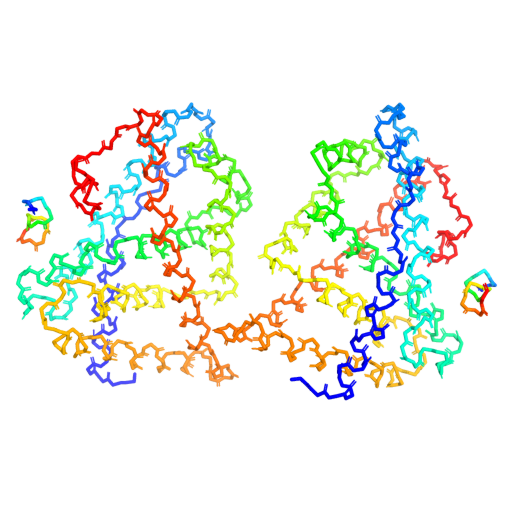OM 1755 O O . HIS A 1 215 ? 15.500 52.316 12.176 1.00 38.79 459 HIS A O 1
ATOM 1762 N N . LYS A 1 216 ? 15.986 50.583 10.842 1.00 45.24 460 LYS A N 1
ATOM 1763 C CA . LYS A 1 216 ? 14.955 50.882 9.871 1.00 43.03 460 LYS A CA 1
ATOM 1764 C C . LYS A 1 216 ? 13.936 49.733 9.928 1.00 36.30 460 LYS A C 1
ATOM 1765 O O . LYS A 1 216 ? 14.314 48.589 10.160 1.00 33.26 460 LYS A O 1
ATOM 1771 N N . PHE A 1 217 ? 12.647 50.035 9.762 1.00 30.59 461 PHE A N 1
ATOM 1772 C CA . PHE A 1 217 ? 11.637 48.985 9.856 1.00 29.79 461 PHE A CA 1
ATOM 1773 C C . PHE A 1 217 ? 11.250 48.499 8.430 1.00 30.14 461 PHE A C 1
ATOM 1774 O O . PHE A 1 217 ? 12.146 48.216 7.616 1.00 29.65 461 PHE A O 1
ATOM 1782 N N . THR A 1 218 ? 9.952 48.323 8.168 1.00 26.30 462 THR A N 1
ATOM 1783 C CA . THR A 1 218 ? 9.435 48.025 6.839 1.00 25.38 462 THR A CA 1
ATOM 1784 C C . THR A 1 218 ? 8.193 48.910 6.674 1.00 24.66 462 THR A C 1
ATOM 1785 O O . THR A 1 218 ? 7.615 49.411 7.666 1.00 25.41 462 THR A O 1
ATOM 1789 N N . PRO A 1 219 ? 7.827 49.196 5.431 1.00 21.86 463 PRO A N 1
ATOM 1790 C CA . PRO A 1 219 ? 6.530 49.845 5.297 1.00 22.87 463 PRO A CA 1
ATOM 1791 C C . PRO A 1 219 ? 5.598 48.730 5.651 1.00 26.11 463 PRO A C 1
ATOM 1792 O O . PRO A 1 219 ? 5.878 47.583 5.295 1.00 43.70 463 PRO A O 1
ATOM 1796 N N . LEU A 1 220 ? 4.540 48.980 6.353 1.00 22.72 464 LEU A N 1
ATOM 1797 C CA . LEU A 1 220 ? 3.708 47.858 6.846 1.00 21.86 464 LEU A CA 1
ATOM 1798 C C . LEU A 1 220 ? 3.886 47.829 8.339 1.00 22.24 464 LEU A C 1
ATOM 1799 O O . LEU A 1 220 ? 2.938 48.064 9.072 1.00 21.79 464 LEU A O 1
ATOM 1804 N N . LEU A 1 221 ? 5.098 47.569 8.804 1.00 21.87 465 LEU A N 1
ATOM 1805 C CA . LEU A 1 221 ? 5.304 47.778 10.211 1.00 21.85 465 LEU A CA 1
ATOM 1806 C C . LEU A 1 221 ? 5.094 49.240 10.540 1.00 24.37 465 LEU A C 1
ATOM 1807 O O . LEU A 1 221 ? 4.473 49.558 11.570 1.00 29.37 465 LEU A O 1
ATOM 1812 N N . CYS A 1 222 ? 5.526 50.146 9.659 1.00 25.13 466 CYS A N 1
ATOM 1813 C CA . CYS A 1 222 ? 5.290 51.601 9.864 1.00 23.61 466 CYS A CA 1
ATOM 1814 C C . CYS A 1 222 ? 3.794 51.963 9.794 1.00 25.79 466 CYS A C 1
ATOM 1815 O O . CYS A 1 222 ? 3.309 52.782 10.589 1.00 25.19 466 CYS A O 1
ATOM 1818 N N . GLU A 1 223 ? 3.031 51.339 8.887 1.00 28.39 467 GLU A N 1
ATOM 1819 C CA . GLU A 1 223 ? 1.603 51.666 8.830 1.00 29.21 467 GLU A CA 1
ATOM 1820 C C . GLU A 1 223 ? 0.911 51.229 10.161 1.00 26.28 467 GLU A C 1
ATOM 1821 O O . GLU A 1 223 ? 0.346 52.044 10.866 1.00 26.03 467 GLU A O 1
ATOM 1827 N N . ILE A 1 224 ? 0.933 49.957 10.452 1.00 23.19 468 ILE A N 1
ATOM 1828 C CA . ILE A 1 224 ? 0.255 49.469 11.612 1.00 25.14 468 ILE A CA 1
ATOM 1829 C C . ILE A 1 224 ? 0.501 50.232 12.883 1.00 25.22 468 ILE A C 1
ATOM 1830 O O . ILE A 1 224 ? -0.355 50.420 13.683 1.00 28.69 468 ILE A O 1
ATOM 1835 N N . TRP A 1 225 ? 1.683 50.714 13.065 1.00 25.04 469 TRP A N 1
ATOM 1836 C CA . TRP A 1 225 ? 1.954 51.485 14.260 1.00 24.39 469 TRP A CA 1
ATOM 1837 C C . TRP A 1 225 ? 2.248 52.914 14.031 1.00 24.62 469 TRP A C 1
ATOM 1838 O O . TRP A 1 225 ? 2.925 53.463 14.859 1.00 23.39 469 TRP A O 1
ATOM 1849 N N . ASP A 1 226 ? 1.771 53.503 12.926 1.00 27.96 470 ASP A N 1
ATOM 1850 C CA . ASP A 1 226 ? 1.864 54.969 12.666 1.00 29.91 470 ASP A CA 1
ATOM 1851 C C . ASP A 1 226 ? 3.258 55.599 12.864 1.00 28.52 470 ASP A C 1
ATOM 1852 O O . ASP A 1 226 ? 3.384 56.680 13.411 1.00 29.25 470 ASP A O 1
ATOM 1857 N N . VAL A 1 227 ? 4.322 54.964 12.424 1.00 28.54 471 VAL A N 1
ATOM 1858 C CA . VAL A 1 227 ? 5.603 55.646 12.530 1.00 29.93 471 VAL A CA 1
ATOM 1859 C C . VAL A 1 227 ? 5.724 56.388 11.251 1.00 32.69 471 VAL A C 1
ATOM 1860 O O . VAL A 1 227 ? 5.634 55.798 10.183 1.00 32.72 471 VAL A O 1
ATOM 1864 N N . GLN A 1 228 ? 5.854 57.708 11.363 1.00 36.73 472 GLN A N 1
ATOM 1865 C CA . GLN A 1 228 ? 5.750 58.604 10.199 1.00 41.45 472 GLN A CA 1
ATOM 1866 C C . GLN A 1 228 ? 6.912 59.596 10.077 1.00 39.40 472 GLN A C 1
ATOM 1867 O O . GLN A 1 228 ? 7.703 59.752 11.016 1.00 39.67 472 GLN A O 1
ATOM 1873 N N . LEU B 1 1 ? -7.218 45.730 55.199 1.00 39.20 245 LEU B N 1
ATOM 1874 C CA . LEU B 1 1 ? -6.433 44.911 56.222 1.00 44.77 245 LEU B CA 1
ATOM 1875 C C . LEU B 1 1 ? -6.772 45.065 57.733 1.00 42.16 245 LEU B C 1
ATOM 1876 O O . LEU B 1 1 ? -6.691 46.136 58.287 1.00 44.29 245 LEU B O 1
ATOM 1881 N N . THR B 1 2 ? -7.108 43.982 58.407 1.00 41.74 246 THR B N 1
ATOM 1882 C CA . THR B 1 2 ? -7.465 44.043 59.827 1.00 44.65 246 THR B CA 1
ATOM 1883 C C . THR B 1 2 ? -6.397 44.693 60.721 1.00 47.69 246 THR B C 1
ATOM 1884 O O . THR B 1 2 ? -5.230 44.731 60.362 1.00 46.79 246 THR B O 1
ATOM 1888 N N . PRO B 1 3 ? -6.823 45.241 61.876 1.00 49.65 247 PRO B N 1
ATOM 1889 C CA . PRO B 1 3 ? -5.952 45.699 62.956 1.00 46.47 247 PRO B CA 1
ATOM 1890 C C . PRO B 1 3 ? -5.130 44.661 63.699 1.00 45.08 247 PRO B C 1
ATOM 1891 O O . PRO B 1 3 ? -3.995 44.948 64.025 1.00 48.15 247 PRO B O 1
ATOM 1895 N N . ASP B 1 4 ? -5.671 43.498 64.044 1.00 48.86 248 ASP B N 1
ATOM 1896 C CA . ASP B 1 4 ? -4.797 42.396 64.534 1.00 48.31 248 ASP B CA 1
ATOM 1897 C C . ASP B 1 4 ? -3.776 42.003 63.453 1.00 41.17 248 ASP B C 1
ATOM 1898 O O . ASP B 1 4 ? -2.605 41.830 63.708 1.00 38.21 248 ASP B O 1
ATOM 1903 N N . GLN B 1 5 ? -4.241 41.911 62.229 1.00 37.29 249 GLN B N 1
ATOM 1904 C CA . GLN B 1 5 ? -3.378 41.628 61.122 1.00 36.15 249 GLN B CA 1
ATOM 1905 C C . GLN B 1 5 ? -2.284 42.686 60.891 1.00 35.98 249 GLN B C 1
ATOM 1906 O O . GLN B 1 5 ? -1.153 42.335 60.553 1.00 35.04 249 GLN B O 1
ATOM 1912 N N . GLN B 1 6 ? -2.603 43.961 61.080 1.00 34.97 250 GLN B N 1
ATOM 1913 C CA . GLN B 1 6 ? -1.646 45.014 60.814 1.00 34.49 250 GLN B CA 1
ATOM 1914 C C . GLN B 1 6 ? -0.666 45.095 61.971 1.00 36.62 250 GLN B C 1
ATOM 1915 O O . GLN B 1 6 ? 0.503 45.410 61.785 1.00 36.66 250 GLN B O 1
ATOM 1921 N N . THR B 1 7 ? -1.121 44.764 63.172 1.00 40.87 251 THR B N 1
ATOM 1922 C CA . THR B 1 7 ? -0.216 44.662 64.324 1.00 44.13 251 THR B CA 1
ATOM 1923 C C . THR B 1 7 ? 0.848 43.536 64.133 1.00 45.94 251 THR B C 1
ATOM 1924 O O . THR B 1 7 ? 2.026 43.717 64.414 1.00 48.76 251 THR B O 1
ATOM 1928 N N . LEU B 1 8 ? 0.396 42.373 63.681 1.00 43.68 252 LEU B N 1
ATOM 1929 C CA . LEU B 1 8 ? 1.239 41.193 63.511 1.00 39.65 252 LEU B CA 1
ATOM 1930 C C . LEU B 1 8 ? 2.249 41.450 62.414 1.00 37.25 252 LEU B C 1
ATOM 1931 O O . LEU B 1 8 ? 3.421 41.130 62.528 1.00 31.03 252 LEU B O 1
ATOM 1936 N N . LEU B 1 9 ? 1.781 42.049 61.332 1.00 37.35 253 LEU B N 1
ATOM 1937 C CA . LEU B 1 9 ? 2.656 42.376 60.241 1.00 34.08 253 LEU B CA 1
ATOM 1938 C C . LEU B 1 9 ? 3.760 43.356 60.637 1.00 40.15 253 LEU B C 1
ATOM 1939 O O . LEU B 1 9 ? 4.881 43.260 60.125 1.00 44.92 253 LEU B O 1
ATOM 1944 N N . HIS B 1 10 ? 3.469 44.330 61.504 1.00 39.14 254 HIS B N 1
ATOM 1945 C CA . HIS B 1 10 ? 4.506 45.308 61.824 1.00 36.85 254 HIS B CA 1
ATOM 1946 C C . HIS B 1 10 ? 5.489 44.628 62.729 1.00 33.72 254 HIS B C 1
ATOM 1947 O O . HIS B 1 10 ? 6.682 44.843 62.610 1.00 32.43 254 HIS B O 1
ATOM 1954 N N . PHE B 1 11 ? 4.987 43.809 63.639 1.00 33.79 255 PHE B N 1
ATOM 1955 C CA . PHE B 1 11 ? 5.864 42.982 64.481 1.00 39.71 255 PHE B CA 1
ATOM 1956 C C . PHE B 1 11 ? 6.868 42.171 63.661 1.00 38.86 255 PHE B C 1
ATOM 1957 O O . PHE B 1 11 ? 8.026 42.019 64.078 1.00 44.85 255 PHE B O 1
ATOM 1965 N N . ILE B 1 12 ? 6.400 41.634 62.527 1.00 34.41 256 ILE B N 1
ATOM 1966 C CA . ILE B 1 12 ? 7.165 40.717 61.709 1.00 33.10 256 ILE B CA 1
ATOM 1967 C C . ILE B 1 12 ? 8.211 41.538 61.015 1.00 34.39 256 ILE B C 1
ATOM 1968 O O . ILE B 1 12 ? 9.371 41.130 60.975 1.00 32.52 256 ILE B O 1
ATOM 1973 N N . MET B 1 13 ? 7.805 42.693 60.493 1.00 39.07 257 MET B N 1
ATOM 1974 C CA . MET B 1 13 ? 8.733 43.662 59.856 1.00 42.94 257 MET B CA 1
ATOM 1975 C C . MET B 1 13 ? 9.809 44.207 60.800 1.00 43.27 257 MET B C 1
ATOM 1976 O O . MET B 1 13 ? 10.995 44.219 60.492 1.00 46.69 257 MET B O 1
ATOM 1981 N N . ASP B 1 14 ? 9.389 44.656 61.962 1.00 46.48 258 ASP B N 1
ATOM 1982 C CA . ASP B 1 14 ? 10.328 45.136 62.964 1.00 49.70 258 ASP B CA 1
ATOM 1983 C C . ASP B 1 14 ? 11.304 43.998 63.329 1.00 51.10 258 ASP B C 1
ATOM 1984 O O . ASP B 1 14 ? 12.326 44.258 63.956 1.00 57.96 258 ASP B O 1
ATOM 1989 N N . SER B 1 15 ? 10.989 42.748 62.947 1.00 46.43 259 SER B N 1
ATOM 1990 C CA . SER B 1 15 ? 11.948 41.629 63.053 1.00 41.62 259 SER B CA 1
ATOM 1991 C C . SER B 1 15 ? 12.674 41.289 61.752 1.00 34.46 259 SER B C 1
ATOM 1992 O O . SER B 1 15 ? 13.857 41.132 61.743 1.00 28.57 259 SER B O 1
ATOM 1995 N N . TYR B 1 16 ? 11.993 41.191 60.630 1.00 33.73 260 TYR B N 1
ATOM 1996 C CA . TYR B 1 16 ? 12.711 40.875 59.403 1.00 35.12 260 TYR B CA 1
ATOM 1997 C C . TYR B 1 16 ? 13.748 41.939 59.069 1.00 41.07 260 TYR B C 1
ATOM 1998 O O . TYR B 1 16 ? 14.794 41.641 58.502 1.00 45.52 260 TYR B O 1
ATOM 2007 N N . ASN B 1 17 ? 13.441 43.182 59.423 1.00 50.32 261 ASN B N 1
ATOM 2008 C CA . ASN B 1 17 ? 14.300 44.310 59.086 1.00 56.34 261 ASN B CA 1
ATOM 2009 C C . ASN B 1 17 ? 15.391 44.645 60.062 1.00 57.61 261 ASN B C 1
ATOM 2010 O O . ASN B 1 17 ? 16.111 45.590 59.798 1.00 54.48 261 ASN B O 1
ATOM 2015 N N . LYS B 1 18 ? 15.527 43.894 61.160 1.00 60.65 262 LYS B N 1
ATOM 2016 C CA . LYS B 1 18 ? 16.659 44.076 62.083 1.00 62.48 262 LYS B CA 1
ATOM 2017 C C . LYS B 1 18 ? 17.953 43.459 61.570 1.00 66.76 262 LYS B C 1
ATOM 2018 O O . LYS B 1 18 ? 19.018 43.997 61.820 1.00 65.54 262 LYS B O 1
ATOM 2024 N N . GLN B 1 19 ? 17.880 42.347 60.844 1.00 73.96 263 GLN B N 1
ATOM 2025 C CA . GLN B 1 19 ? 19.099 41.697 60.366 1.00 77.84 263 GLN B CA 1
ATOM 2026 C C . GLN B 1 19 ? 19.570 42.231 59.014 1.00 75.75 263 GLN B C 1
ATOM 2027 O O . GLN B 1 19 ? 18.744 42.504 58.141 1.00 70.40 263 GLN B O 1
ATOM 2033 N N . ARG B 1 20 ? 20.898 42.372 58.867 1.00 74.68 264 ARG B N 1
ATOM 2034 C CA . ARG B 1 20 ? 21.542 42.612 57.557 1.00 75.55 264 ARG B CA 1
ATOM 2035 C C . ARG B 1 20 ? 22.890 41.836 57.378 1.00 66.61 264 ARG B C 1
ATOM 2036 O O . ARG B 1 20 ? 23.236 40.949 58.184 1.00 50.50 264 ARG B O 1
ATOM 2044 N N . MET B 1 21 ? 23.610 42.145 56.293 1.00 63.51 265 MET B N 1
ATOM 2045 C CA . MET B 1 21 ? 24.868 41.458 55.947 1.00 62.53 265 MET B CA 1
ATOM 2046 C C . MET B 1 21 ? 26.115 42.252 56.378 1.00 52.71 265 MET B C 1
ATOM 2047 O O . MET B 1 21 ? 26.431 43.273 55.752 1.00 45.94 265 MET B O 1
ATOM 2052 N N . PRO B 1 22 ? 26.861 41.752 57.392 1.00 46.46 266 PRO B N 1
ATOM 2053 C CA . PRO B 1 22 ? 27.941 42.589 57.922 1.00 46.19 266 PRO B CA 1
ATOM 2054 C C . PRO B 1 22 ? 28.839 43.099 56.820 1.00 40.65 266 PRO B C 1
ATOM 2055 O O . PRO B 1 22 ? 29.077 42.414 55.846 1.00 39.18 266 PRO B O 1
ATOM 2059 N N . GLN B 1 23 ? 29.299 44.320 56.989 1.00 40.33 267 GLN B N 1
ATOM 2060 C CA . GLN B 1 23 ? 30.177 44.967 56.040 1.00 38.42 267 GLN B CA 1
ATOM 2061 C C . GLN B 1 23 ? 31.449 44.117 55.870 1.00 36.46 267 GLN B C 1
ATOM 2062 O O . GLN B 1 23 ? 31.986 43.986 54.790 1.00 37.57 267 GLN B O 1
ATOM 2068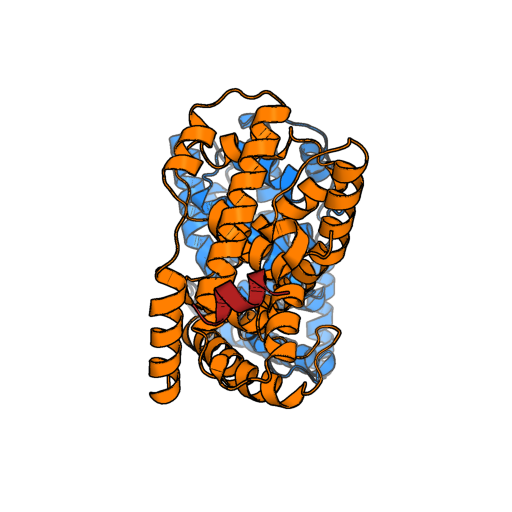 N N . GLU B 1 24 ? 31.909 43.497 56.931 1.00 36.48 268 GLU B N 1
ATOM 2069 C CA . GLU B 1 24 ? 33.125 42.689 56.860 1.00 38.77 268 GLU B CA 1
ATOM 2070 C C . GLU B 1 24 ? 32.985 41.598 55.786 1.00 39.61 268 GLU B C 1
ATOM 2071 O O . GLU B 1 24 ? 33.952 41.302 55.062 1.00 39.30 268 GLU B O 1
ATOM 2077 N N . ILE B 1 25 ? 31.798 40.984 55.681 1.00 37.97 269 ILE B N 1
ATOM 2078 C CA . ILE B 1 25 ? 31.576 39.965 54.634 1.00 39.44 269 ILE B CA 1
ATOM 2079 C C . ILE B 1 25 ? 31.655 40.623 53.252 1.00 36.13 269 ILE B C 1
ATOM 2080 O O . ILE B 1 25 ? 32.339 40.117 52.353 1.00 34.72 269 ILE B O 1
ATOM 2085 N N . THR B 1 26 ? 30.920 41.712 53.057 1.00 32.63 270 THR B N 1
ATOM 2086 C CA . THR B 1 26 ? 30.958 42.413 51.747 1.00 33.60 270 THR B CA 1
ATOM 2087 C C . THR B 1 26 ? 32.410 42.805 51.317 1.00 29.63 270 THR B C 1
ATOM 2088 O O . THR B 1 26 ? 32.800 42.610 50.158 1.00 27.04 270 THR B O 1
ATOM 2092 N N . ASN B 1 27 ? 33.213 43.308 52.243 1.00 28.71 271 ASN B N 1
ATOM 2093 C CA . ASN B 1 27 ? 34.584 43.693 51.885 1.00 32.59 271 ASN B CA 1
ATOM 2094 C C . ASN B 1 27 ? 35.377 42.519 51.341 1.00 33.95 271 ASN B C 1
ATOM 2095 O O . ASN B 1 27 ? 35.976 42.625 50.238 1.00 35.68 271 ASN B O 1
ATOM 2100 N N . LYS B 1 28 ? 35.380 41.418 52.098 1.00 31.45 272 LYS B N 1
ATOM 2101 C CA . LYS B 1 28 ? 36.001 40.184 51.613 1.00 33.57 272 LYS B CA 1
ATOM 2102 C C . LYS B 1 28 ? 35.557 39.875 50.178 1.00 32.74 272 LYS B C 1
ATOM 2103 O O . LYS B 1 28 ? 36.402 39.762 49.300 1.00 36.37 272 LYS B O 1
ATOM 2109 N N . ILE B 1 29 ? 34.251 39.824 49.918 1.00 31.29 273 ILE B N 1
ATOM 2110 C CA . ILE B 1 29 ? 33.738 39.469 48.579 1.00 33.17 273 ILE B CA 1
ATOM 2111 C C . ILE B 1 29 ? 34.427 40.306 47.518 1.00 35.08 273 ILE B C 1
ATOM 2112 O O . ILE B 1 29 ? 34.821 39.781 46.492 1.00 34.86 273 ILE B O 1
ATOM 2117 N N . LEU B 1 30 ? 34.571 41.607 47.748 1.00 41.04 274 LEU B N 1
ATOM 2118 C CA . LEU B 1 30 ? 35.246 42.460 46.750 1.00 43.91 274 LEU B CA 1
ATOM 2119 C C . LEU B 1 30 ? 36.766 42.441 46.826 1.00 45.99 274 LEU B C 1
ATOM 2120 O O . LEU B 1 30 ? 37.422 42.694 45.813 1.00 48.52 274 LEU B O 1
ATOM 2125 N N . LYS B 1 31 ? 37.332 42.207 48.010 1.00 42.48 275 LYS B N 1
ATOM 2126 C CA . LYS B 1 31 ? 38.734 42.544 48.215 1.00 42.38 275 LYS B CA 1
ATOM 2127 C C . LYS B 1 31 ? 39.638 41.344 48.387 1.00 41.55 275 LYS B C 1
ATOM 2128 O O . LYS B 1 31 ? 40.846 41.492 48.221 1.00 40.60 275 LYS B O 1
ATOM 2134 N N . GLU B 1 32 ? 39.089 40.167 48.710 1.00 39.20 276 GLU B N 1
ATOM 2135 C CA . GLU B 1 32 ? 39.930 39.019 48.994 1.00 36.80 276 GLU B CA 1
ATOM 2136 C C . GLU B 1 32 ? 40.316 38.309 47.729 1.00 34.35 276 GLU B C 1
ATOM 2137 O O . GLU B 1 32 ? 39.791 38.558 46.678 1.00 32.85 276 GLU B O 1
ATOM 2143 N N . GLU B 1 33 ? 41.275 37.418 47.869 1.00 35.92 277 GLU B N 1
ATOM 2144 C CA . GLU B 1 33 ? 41.754 36.555 46.802 1.00 37.22 277 GLU B CA 1
ATOM 2145 C C . GLU B 1 33 ? 40.646 35.655 46.234 1.00 34.82 277 GLU B C 1
ATOM 2146 O O . GLU B 1 33 ? 39.749 35.242 46.977 1.00 31.64 277 GLU B O 1
ATOM 2152 N N . PHE B 1 34 ? 40.721 35.330 44.944 1.00 30.78 278 PHE B N 1
ATOM 2153 C CA . PHE B 1 34 ? 39.796 34.372 44.356 1.00 28.12 278 PHE B CA 1
ATOM 2154 C C . PHE B 1 34 ? 40.355 32.949 44.319 1.00 26.94 278 PHE B C 1
ATOM 2155 O O . PHE B 1 34 ? 40.015 32.196 43.438 1.00 27.88 278 PHE B O 1
ATOM 2163 N N . SER B 1 35 ? 41.170 32.521 45.284 1.00 24.57 279 SER B N 1
ATOM 2164 C CA . SER B 1 35 ? 41.432 31.083 45.333 1.00 24.87 279 SER B CA 1
ATOM 2165 C C . SER B 1 35 ? 40.176 30.346 45.726 1.00 27.05 279 SER B C 1
ATOM 2166 O O . SER B 1 35 ? 39.217 30.953 46.241 1.00 30.58 279 SER B O 1
ATOM 2169 N N . ALA B 1 36 ? 40.179 29.038 45.489 1.00 29.30 280 ALA B N 1
ATOM 2170 C CA . ALA B 1 36 ? 39.075 28.157 45.927 1.00 28.74 280 ALA B CA 1
ATOM 2171 C C . ALA B 1 36 ? 38.915 28.134 47.445 1.00 28.46 280 ALA B C 1
ATOM 2172 O O . ALA B 1 36 ? 37.798 28.110 47.943 1.00 28.34 280 ALA B O 1
ATOM 2174 N N . GLU B 1 37 ? 40.024 28.143 48.170 1.00 29.07 281 GLU B N 1
ATOM 2175 C CA . GLU B 1 37 ? 39.986 28.188 49.636 1.00 32.21 281 GLU B CA 1
ATOM 2176 C C . GLU B 1 37 ? 39.393 29.499 50.165 1.00 31.45 281 GLU B C 1
ATOM 2177 O O . GLU B 1 37 ? 38.623 29.512 51.126 1.00 27.63 281 GLU B O 1
ATOM 2183 N N . GLU B 1 38 ? 39.778 30.615 49.575 1.00 30.84 282 GLU B N 1
ATOM 2184 C CA . GLU B 1 38 ? 39.164 31.868 49.988 1.00 34.12 282 GLU B CA 1
ATOM 2185 C C . GLU B 1 38 ? 37.679 31.947 49.663 1.00 29.79 282 GLU B C 1
ATOM 2186 O O . GLU B 1 38 ? 36.920 32.443 50.462 1.00 29.98 282 GLU B O 1
ATOM 2192 N N . ASN B 1 39 ? 37.266 31.478 48.494 1.00 25.83 283 ASN B N 1
ATOM 2193 C CA . ASN B 1 39 ? 35.856 31.471 48.178 1.00 23.89 283 ASN B CA 1
ATOM 2194 C C . ASN B 1 39 ? 35.088 30.617 49.209 1.00 27.25 283 ASN B C 1
ATOM 2195 O O . ASN B 1 39 ? 34.056 31.032 49.763 1.00 29.70 283 ASN B O 1
ATOM 2200 N N . PHE B 1 40 ? 35.594 29.439 49.510 1.00 27.08 284 PHE B N 1
ATOM 2201 C CA . PHE B 1 40 ? 34.897 28.602 50.447 1.00 28.30 284 PHE B CA 1
ATOM 2202 C C . PHE B 1 40 ? 34.748 29.240 51.832 1.00 30.39 284 PHE B C 1
ATOM 2203 O O . PHE B 1 40 ? 33.650 29.306 52.370 1.00 33.06 284 PHE B O 1
ATOM 2211 N N . LEU B 1 41 ? 35.841 29.714 52.395 1.00 30.12 285 LEU B N 1
ATOM 2212 C CA . LEU B 1 41 ? 35.794 30.400 53.675 1.00 32.30 285 LEU B CA 1
ATOM 2213 C C . LEU B 1 41 ? 34.820 31.590 53.701 1.00 30.47 285 LEU B C 1
ATOM 2214 O O . LEU B 1 41 ? 34.166 31.858 54.702 1.00 33.65 285 LEU B O 1
ATOM 2219 N N . ILE B 1 42 ? 34.712 32.302 52.601 1.00 25.43 286 ILE B N 1
ATOM 2220 C CA . ILE B 1 42 ? 33.735 33.342 52.526 1.00 23.68 286 ILE B CA 1
ATOM 2221 C C . ILE B 1 42 ? 32.285 32.821 52.543 1.00 22.89 286 ILE B C 1
ATOM 2222 O O . ILE B 1 42 ? 31.475 33.310 53.330 1.00 23.14 286 ILE B O 1
ATOM 2227 N N . LEU B 1 43 ? 31.947 31.851 51.687 1.00 20.38 287 LEU B N 1
ATOM 2228 C CA . LEU B 1 43 ? 30.638 31.223 51.768 1.00 19.70 287 LEU B CA 1
ATOM 2229 C C . LEU B 1 43 ? 30.327 30.679 53.163 1.00 19.64 287 LEU B C 1
ATOM 2230 O O . LEU B 1 43 ? 29.165 30.709 53.584 1.00 19.26 287 LEU B O 1
ATOM 2235 N N . THR B 1 44 ? 31.351 30.196 53.874 1.00 19.26 288 THR B N 1
ATOM 2236 C CA . THR B 1 44 ? 31.180 29.728 55.217 1.00 19.94 288 THR B CA 1
ATOM 2237 C C . THR B 1 44 ? 30.772 30.883 56.081 1.00 21.92 288 THR B C 1
ATOM 2238 O O . THR B 1 44 ? 29.828 30.736 56.877 1.00 23.51 288 THR B O 1
ATOM 2242 N N . GLU B 1 45 ? 31.471 32.010 55.981 1.00 22.58 289 GLU B N 1
ATOM 2243 C CA . GLU B 1 45 ? 31.090 33.148 56.813 1.00 25.18 289 GLU B CA 1
ATOM 2244 C C . GLU B 1 45 ? 29.672 33.591 56.516 1.00 23.37 289 GLU B C 1
ATOM 2245 O O . GLU B 1 45 ? 28.965 33.952 57.449 1.00 22.23 289 GLU B O 1
ATOM 2251 N N . MET B 1 46 ? 29.264 33.518 55.237 1.00 21.43 290 MET B N 1
ATOM 2252 C CA . MET B 1 46 ? 27.923 33.868 54.800 1.00 22.14 290 MET B CA 1
ATOM 2253 C C . MET B 1 46 ? 26.850 32.937 55.378 1.00 21.75 290 MET B C 1
ATOM 2254 O O . MET B 1 46 ? 25.822 33.401 55.859 1.00 20.83 290 MET B O 1
ATOM 2259 N N . ALA B 1 47 ? 27.068 31.627 55.303 1.00 20.37 291 ALA B N 1
ATOM 2260 C CA . ALA B 1 47 ? 26.104 30.688 55.865 1.00 20.65 291 ALA B CA 1
ATOM 2261 C C . ALA B 1 47 ? 25.965 30.945 57.384 1.00 20.65 291 ALA B C 1
ATOM 2262 O O . ALA B 1 47 ? 24.867 30.942 57.932 1.00 19.94 291 ALA B O 1
ATOM 2264 N N . THR B 1 48 ? 27.087 31.183 58.034 1.00 19.03 292 THR B N 1
ATOM 2265 C CA . THR B 1 48 ? 27.094 31.370 59.442 1.00 20.53 292 THR B CA 1
ATOM 2266 C C . THR B 1 48 ? 26.240 32.579 59.766 1.00 21.92 292 THR B C 1
ATOM 2267 O O . THR B 1 48 ? 25.365 32.529 60.630 1.00 20.53 292 THR B O 1
ATOM 2271 N N . ASN B 1 49 ? 26.468 33.661 59.053 1.00 22.69 293 ASN B N 1
ATOM 2272 C CA . ASN B 1 49 ? 25.626 34.806 59.228 1.00 24.20 293 ASN B CA 1
ATOM 2273 C C . ASN B 1 49 ? 24.155 34.502 58.973 1.00 23.82 293 ASN B C 1
ATOM 2274 O O . ASN B 1 49 ? 23.273 34.943 59.710 1.00 24.56 293 ASN B O 1
ATOM 2279 N N . HIS B 1 50 ? 23.880 33.781 57.898 1.00 21.85 294 HIS B N 1
ATOM 2280 C CA . HIS B 1 50 ? 22.501 33.445 57.583 1.00 21.51 294 HIS B CA 1
ATOM 2281 C C . HIS B 1 50 ? 21.876 32.703 58.777 1.00 22.13 294 HIS B C 1
ATOM 2282 O O . HIS B 1 50 ? 20.724 32.947 59.119 1.00 23.57 294 HIS B O 1
ATOM 2289 N N . VAL B 1 51 ? 22.605 31.772 59.385 1.00 20.49 295 VAL B N 1
ATOM 2290 C CA . VAL B 1 51 ? 22.033 31.017 60.487 1.00 21.74 295 VAL B CA 1
ATOM 2291 C C . VAL B 1 51 ? 21.848 31.873 61.759 1.00 22.28 295 VAL B C 1
ATOM 2292 O O . VAL B 1 51 ? 20.810 31.779 62.392 1.00 20.63 295 VAL B O 1
ATOM 2296 N N . GLN B 1 52 ? 22.819 32.728 62.102 1.00 23.58 296 GLN B N 1
ATOM 2297 C CA . GLN B 1 52 ? 22.676 33.620 63.263 1.00 25.53 296 GLN B CA 1
ATOM 2298 C C . GLN B 1 52 ? 21.380 34.391 63.093 1.00 23.55 296 GLN B C 1
ATOM 2299 O O . GLN B 1 52 ? 20.637 34.580 64.007 1.00 21.89 296 GLN B O 1
ATOM 2305 N N . VAL B 1 53 ? 21.129 34.829 61.878 1.00 22.89 297 VAL B N 1
ATOM 2306 C CA . VAL B 1 53 ? 20.070 35.749 61.593 1.00 22.52 297 VAL B CA 1
ATOM 2307 C C . VAL B 1 53 ? 18.698 35.064 61.625 1.00 23.59 297 VAL B C 1
ATOM 2308 O O . VAL B 1 53 ? 17.734 35.603 62.155 1.00 22.50 297 VAL B O 1
ATOM 2312 N N . LEU B 1 54 ? 18.630 33.891 61.013 1.00 22.41 298 LEU B N 1
ATOM 2313 C CA . LEU B 1 54 ? 17.520 32.980 61.158 1.00 22.08 298 LEU B CA 1
ATOM 2314 C C . LEU B 1 54 ? 17.093 32.722 62.609 1.00 20.82 298 LEU B C 1
ATOM 2315 O O . LEU B 1 54 ? 15.903 32.710 62.925 1.00 20.99 298 LEU B O 1
ATOM 2320 N N . VAL B 1 55 ? 18.059 32.456 63.463 1.00 19.79 299 VAL B N 1
ATOM 2321 C CA . VAL B 1 55 ? 17.781 32.198 64.870 1.00 20.70 299 VAL B CA 1
ATOM 2322 C C . VAL B 1 55 ? 17.211 33.397 65.571 1.00 21.48 299 VAL B C 1
ATOM 2323 O O . VAL B 1 55 ? 16.269 33.272 66.318 1.00 21.77 299 VAL B O 1
ATOM 2327 N N . GLU B 1 56 ? 17.752 34.566 65.277 1.00 22.87 300 GLU B N 1
ATOM 2328 C CA . GLU B 1 56 ? 17.283 35.812 65.866 1.00 25.55 300 GLU B CA 1
ATOM 2329 C C . GLU B 1 56 ? 15.840 36.151 65.455 1.00 23.50 300 GLU B C 1
ATOM 2330 O O . GLU B 1 56 ? 15.028 36.540 66.278 1.00 25.51 300 GLU B O 1
ATOM 2336 N N . PHE B 1 57 ? 15.515 35.983 64.178 1.00 22.47 301 PHE B N 1
ATOM 2337 C CA . PHE B 1 57 ? 14.159 36.193 63.640 1.00 21.12 301 PHE B CA 1
ATOM 2338 C C . PHE B 1 57 ? 13.204 35.146 64.160 1.00 21.44 301 PHE B C 1
ATOM 2339 O O . PHE B 1 57 ? 12.097 35.456 64.589 1.00 21.75 301 PHE B O 1
ATOM 2347 N N . THR B 1 58 ? 13.640 33.905 64.144 1.00 20.96 302 THR B N 1
ATOM 2348 C CA . THR B 1 58 ? 12.822 32.837 64.691 1.00 21.80 302 THR B CA 1
ATOM 2349 C C . THR B 1 58 ? 12.440 33.052 66.171 1.00 24.26 302 THR B C 1
ATOM 2350 O O . THR B 1 58 ? 11.258 32.898 66.586 1.00 26.25 302 THR B O 1
ATOM 2354 N N . LYS B 1 59 ? 13.397 33.403 67.002 1.00 26.30 303 LYS B N 1
ATOM 2355 C CA . LYS B 1 59 ? 13.024 33.502 68.403 1.00 28.21 303 LYS B CA 1
ATOM 2356 C C . LYS B 1 59 ? 12.016 34.592 68.591 1.00 30.74 303 LYS B C 1
ATOM 2357 O O . LYS B 1 59 ? 11.213 34.497 69.490 1.00 35.02 303 LYS B O 1
ATOM 2363 N N . LYS B 1 60 ? 12.028 35.617 67.746 1.00 32.66 304 LYS B N 1
ATOM 2364 C CA . LYS B 1 60 ? 11.112 36.738 67.936 1.00 34.96 304 LYS B CA 1
ATOM 2365 C C . LYS B 1 60 ? 9.725 36.402 67.437 1.00 30.32 304 LYS B C 1
ATOM 2366 O O . LYS B 1 60 ? 8.834 37.126 67.709 1.00 31.29 304 LYS B O 1
ATOM 2372 N N . LEU B 1 61 ? 9.530 35.344 66.672 1.00 27.47 305 LEU B N 1
ATOM 2373 C CA . LEU B 1 61 ? 8.223 35.132 66.032 1.00 25.56 305 LEU B CA 1
ATOM 2374 C C . LEU B 1 61 ? 7.071 34.991 67.002 1.00 23.21 305 LEU B C 1
ATOM 2375 O O . LEU B 1 61 ? 7.135 34.208 67.925 1.00 20.57 305 LEU B O 1
ATOM 2380 N N . PRO B 1 62 ? 5.975 35.720 66.764 1.00 25.11 306 PRO B N 1
ATOM 2381 C CA . PRO B 1 62 ? 4.924 35.660 67.808 1.00 24.41 306 PRO B CA 1
ATOM 2382 C C . PRO B 1 62 ? 4.543 34.215 68.148 1.00 24.55 306 PRO B C 1
ATOM 2383 O O . PRO B 1 62 ? 4.208 33.430 67.246 1.00 24.62 306 PRO B O 1
ATOM 2387 N N . GLY B 1 63 ? 4.637 33.861 69.428 1.00 23.16 307 GLY B N 1
ATOM 2388 C CA . GLY B 1 63 ? 4.138 32.576 69.928 1.00 21.47 307 GLY B CA 1
ATOM 2389 C C . GLY B 1 63 ? 5.235 31.560 70.072 1.00 22.95 307 GLY B C 1
ATOM 2390 O O . GLY B 1 63 ? 5.059 30.519 70.678 1.00 25.60 307 GLY B O 1
ATOM 2391 N N . PHE B 1 64 ? 6.385 31.840 69.501 1.00 23.73 308 PHE B N 1
ATOM 2392 C CA . PHE B 1 64 ? 7.426 30.841 69.424 1.00 24.49 308 PHE B CA 1
ATOM 2393 C C . PHE B 1 64 ? 7.927 30.467 70.800 1.00 25.99 308 PHE B C 1
ATOM 2394 O O . PHE B 1 64 ? 8.155 29.284 71.038 1.00 29.35 308 PHE B O 1
ATOM 2402 N N . GLN B 1 65 ? 8.070 31.434 71.707 1.00 27.64 309 GLN B N 1
ATOM 2403 C CA . GLN B 1 65 ? 8.535 31.159 73.111 1.00 30.32 309 GLN B CA 1
ATOM 2404 C C . GLN B 1 65 ? 7.555 30.235 73.805 1.00 29.71 309 GLN B C 1
ATOM 2405 O O . GLN B 1 65 ? 7.886 29.498 74.689 1.00 34.63 309 GLN B O 1
ATOM 2411 N N . THR B 1 66 ? 6.318 30.342 73.393 1.00 28.10 310 THR B N 1
ATOM 2412 C CA . THR B 1 66 ? 5.237 29.525 73.847 1.00 29.06 310 THR B CA 1
ATOM 2413 C C . THR B 1 66 ? 5.365 28.048 73.447 1.00 29.36 310 THR B C 1
ATOM 2414 O O . THR B 1 66 ? 4.687 27.205 73.988 1.00 31.44 310 THR B O 1
ATOM 2418 N N . LEU B 1 67 ? 6.228 27.692 72.513 1.00 28.23 311 LEU B N 1
ATOM 2419 C CA . LEU B 1 67 ? 6.263 26.285 72.101 1.00 25.94 311 LEU B CA 1
ATOM 2420 C C . LEU B 1 67 ? 7.189 25.418 72.939 1.00 26.10 311 LEU B C 1
ATOM 2421 O O . LEU B 1 67 ? 8.188 25.853 73.479 1.00 27.44 311 LEU B O 1
ATOM 2426 N N . ASP B 1 68 ? 6.865 24.149 72.961 1.00 26.93 312 ASP B N 1
ATOM 2427 C CA . ASP B 1 68 ? 7.704 23.147 73.558 1.00 28.54 312 ASP B CA 1
ATOM 2428 C C . ASP B 1 68 ? 9.125 23.196 73.024 1.00 29.80 312 ASP B C 1
ATOM 2429 O O . ASP B 1 68 ? 9.361 23.347 71.825 1.00 28.59 312 ASP B O 1
ATOM 2434 N N . HIS B 1 69 ? 10.070 22.982 73.924 1.00 33.57 313 HIS B N 1
ATOM 2435 C CA . HIS B 1 69 ? 11.482 23.305 73.697 1.00 34.63 313 HIS B CA 1
ATOM 2436 C C . HIS B 1 69 ? 12.138 22.459 72.664 1.00 32.57 313 HIS B C 1
ATOM 2437 O O . HIS B 1 69 ? 12.923 22.945 71.891 1.00 32.32 313 HIS B O 1
ATOM 2444 N N . GLU B 1 70 ? 11.800 21.192 72.629 1.00 34.16 314 GLU B N 1
ATOM 2445 C CA . GLU B 1 70 ? 12.204 20.341 71.525 1.00 34.04 314 GLU B CA 1
ATOM 2446 C C . GLU B 1 70 ? 11.531 20.675 70.155 1.00 29.55 314 GLU B C 1
ATOM 2447 O O . GLU B 1 70 ? 12.155 20.594 69.128 1.00 30.10 314 GLU B O 1
ATOM 2453 N N . ASP B 1 71 ? 10.268 21.036 70.124 1.00 26.43 315 ASP B N 1
ATOM 2454 C CA . ASP B 1 71 ? 9.675 21.479 68.880 1.00 25.99 315 ASP B CA 1
ATOM 2455 C C . ASP B 1 71 ? 10.338 22.764 68.364 1.00 25.40 315 ASP B C 1
ATOM 2456 O O . ASP B 1 71 ? 10.503 22.929 67.178 1.00 27.19 315 ASP B O 1
ATOM 2461 N N . GLN B 1 72 ? 10.751 23.668 69.238 1.00 25.73 316 GLN B N 1
ATOM 2462 C CA . GLN B 1 72 ? 11.570 24.838 68.792 1.00 25.90 316 GLN B CA 1
ATOM 2463 C C . GLN B 1 72 ? 12.861 24.465 68.084 1.00 23.53 316 GLN B C 1
ATOM 2464 O O . GLN B 1 72 ? 13.134 24.950 67.024 1.00 22.43 316 GLN B O 1
ATOM 2470 N N . ILE B 1 73 ? 13.661 23.612 68.694 1.00 24.15 317 ILE B N 1
ATOM 2471 C CA . ILE B 1 73 ? 14.847 23.093 68.043 1.00 24.68 317 ILE B CA 1
ATOM 2472 C C . ILE B 1 73 ? 14.496 22.393 66.726 1.00 26.20 317 ILE B C 1
ATOM 2473 O O . ILE B 1 73 ? 15.159 22.601 65.683 1.00 25.92 317 ILE B O 1
ATOM 2478 N N . ALA B 1 74 ? 13.442 21.585 66.754 1.00 25.46 318 ALA B N 1
ATOM 2479 C CA . ALA B 1 74 ? 13.047 20.843 65.558 1.00 24.84 318 ALA B CA 1
ATOM 2480 C C . ALA B 1 74 ? 12.612 21.774 64.406 1.00 23.73 318 ALA B C 1
ATOM 2481 O O . ALA B 1 74 ? 12.886 21.479 63.230 1.00 21.82 318 ALA B O 1
ATOM 2483 N N . LEU B 1 75 ? 11.934 22.874 64.720 1.00 22.77 319 LEU B N 1
ATOM 2484 C CA . LEU B 1 75 ? 11.572 23.846 63.648 1.00 23.55 319 LEU B CA 1
ATOM 2485 C C . LEU B 1 75 ? 12.795 24.579 63.124 1.00 24.05 319 LEU B C 1
ATOM 2486 O O . LEU B 1 75 ? 12.920 24.820 61.925 1.00 25.86 319 LEU B O 1
ATOM 2491 N N . LEU B 1 76 ? 13.687 24.918 64.033 1.00 24.38 320 LEU B N 1
ATOM 2492 C CA . LEU B 1 76 ? 14.919 25.550 63.665 1.00 26.63 320 LEU B CA 1
ATOM 2493 C C . LEU B 1 76 ? 15.719 24.641 62.771 1.00 26.05 320 LEU B C 1
ATOM 2494 O O . LEU B 1 76 ? 16.070 25.046 61.649 1.00 26.96 320 LEU B O 1
ATOM 2499 N N . LYS B 1 77 ? 15.983 23.404 63.191 1.00 24.20 321 LYS B N 1
ATOM 2500 C CA . LYS B 1 77 ? 16.794 22.541 62.280 1.00 24.41 321 LYS B CA 1
ATOM 2501 C C . LYS B 1 77 ? 16.099 22.224 60.957 1.00 23.09 321 LYS B C 1
ATOM 2502 O O . LYS B 1 77 ? 16.754 22.198 59.915 1.00 25.13 321 LYS B O 1
ATOM 2508 N N . GLY B 1 78 ? 14.778 22.025 61.018 1.00 21.96 322 GLY B N 1
ATOM 2509 C CA . GLY B 1 78 ? 13.965 21.631 59.863 1.00 20.46 322 GLY B CA 1
ATOM 2510 C C . GLY B 1 78 ? 13.939 22.687 58.761 1.00 20.19 322 GLY B C 1
ATOM 2511 O O . GLY B 1 78 ? 13.909 22.358 57.570 1.00 18.01 322 GLY B O 1
ATOM 2512 N N . SER B 1 79 ? 13.971 23.953 59.172 1.00 17.85 323 SER B N 1
ATOM 2513 C CA . SER B 1 79 ? 13.760 25.021 58.257 1.00 18.41 323 SER B CA 1
ATOM 2514 C C . SER B 1 79 ? 15.028 25.737 57.845 1.00 17.61 323 SER B C 1
ATOM 2515 O O . SER B 1 79 ? 14.969 26.608 57.039 1.00 18.35 323 SER B O 1
ATOM 2518 N N . ALA B 1 80 ? 16.172 25.406 58.402 1.00 17.80 324 ALA B N 1
ATOM 2519 C CA . ALA B 1 80 ? 17.331 26.229 58.189 1.00 18.01 324 ALA B CA 1
ATOM 2520 C C . ALA B 1 80 ? 17.718 26.374 56.717 1.00 21.11 324 ALA B C 1
ATOM 2521 O O . ALA B 1 80 ? 17.915 27.505 56.221 1.00 20.95 324 ALA B O 1
ATOM 2523 N N . VAL B 1 81 ? 17.781 25.243 56.002 1.00 22.48 325 VAL B N 1
ATOM 2524 C CA . VAL B 1 81 ? 18.097 25.271 54.567 1.00 22.83 325 VAL B CA 1
ATOM 2525 C C . VAL B 1 81 ? 17.118 26.156 53.787 1.00 23.34 325 VAL B C 1
ATOM 2526 O O . VAL B 1 81 ? 17.490 27.107 53.096 1.00 23.40 325 VAL B O 1
ATOM 2530 N N . GLU B 1 82 ? 15.846 25.851 53.902 1.00 24.23 326 GLU B N 1
ATOM 2531 C CA . GLU B 1 82 ? 14.863 26.586 53.143 1.00 23.34 326 GLU B CA 1
ATOM 2532 C C . GLU B 1 82 ? 14.889 28.071 53.471 1.00 21.56 326 GLU B C 1
ATOM 2533 O O . GLU B 1 82 ? 14.745 28.890 52.592 1.00 21.02 326 GLU B O 1
ATOM 2539 N N . ALA B 1 83 ? 15.050 28.429 54.730 1.00 21.49 327 ALA B N 1
ATOM 2540 C CA . ALA B 1 83 ? 15.037 29.852 55.089 1.00 23.14 327 ALA B CA 1
ATOM 2541 C C . ALA B 1 83 ? 16.325 30.515 54.611 1.00 22.73 327 ALA B C 1
ATOM 2542 O O . ALA B 1 83 ? 16.322 31.682 54.227 1.00 21.07 327 ALA B O 1
ATOM 2544 N N . MET B 1 84 ? 17.408 29.753 54.597 1.00 22.32 328 MET B N 1
ATOM 2545 C CA . MET B 1 84 ? 18.657 30.286 54.119 1.00 23.37 328 MET B CA 1
ATOM 2546 C C . MET B 1 84 ? 18.508 30.598 52.652 1.00 23.40 328 MET B C 1
ATOM 2547 O O . MET B 1 84 ? 18.754 31.709 52.236 1.00 24.23 328 MET B O 1
ATOM 2552 N N . PHE B 1 85 ? 18.054 29.650 51.857 1.00 22.57 329 PHE B N 1
ATOM 2553 C CA . PHE B 1 85 ? 18.013 29.921 50.441 1.00 22.95 329 PHE B CA 1
ATOM 2554 C C . PHE B 1 85 ? 17.021 31.007 50.117 1.00 22.17 329 PHE B C 1
ATOM 2555 O O . PHE B 1 85 ? 17.252 31.836 49.252 1.00 24.83 329 PHE B O 1
ATOM 2563 N N . LEU B 1 86 ? 15.911 31.053 50.815 1.00 22.67 330 LEU B N 1
ATOM 2564 C CA . LEU B 1 86 ? 14.975 32.178 50.604 1.00 24.03 330 LEU B CA 1
ATOM 2565 C C . LEU B 1 86 ? 15.583 33.564 50.907 1.00 25.41 330 LEU B C 1
ATOM 2566 O O . LEU B 1 86 ? 15.446 34.460 50.091 1.00 24.54 330 LEU B O 1
ATOM 2571 N N . ARG B 1 87 ? 16.268 33.732 52.057 1.00 27.84 331 ARG B N 1
ATOM 2572 C CA . ARG B 1 87 ? 16.978 35.003 52.387 1.00 28.77 331 ARG B CA 1
ATOM 2573 C C . ARG B 1 87 ? 17.960 35.310 51.256 1.00 26.27 331 ARG B C 1
ATOM 2574 O O . ARG B 1 87 ? 18.054 36.432 50.770 1.00 26.58 331 ARG B O 1
ATOM 2582 N N . SER B 1 88 ? 18.620 34.268 50.803 1.00 24.25 332 SER B N 1
ATOM 2583 C CA . SER B 1 88 ? 19.563 34.300 49.702 1.00 25.17 332 SER B CA 1
ATOM 2584 C C . SER B 1 88 ? 18.973 34.845 48.393 1.00 27.33 332 SER B C 1
ATOM 2585 O O . SER B 1 88 ? 19.576 35.673 47.739 1.00 29.53 332 SER B O 1
ATOM 2588 N N . ALA B 1 89 ? 17.793 34.368 48.013 1.00 29.89 333 ALA B N 1
ATOM 2589 C CA . ALA B 1 89 ? 17.085 34.876 46.842 1.00 29.98 333 ALA B CA 1
ATOM 2590 C C . ALA B 1 89 ? 16.756 36.313 47.014 1.00 32.92 333 ALA B C 1
ATOM 2591 O O . ALA B 1 89 ? 16.818 37.076 46.066 1.00 38.53 333 ALA B O 1
ATOM 2593 N N . GLU B 1 90 ? 16.397 36.710 48.220 1.00 37.91 334 GLU B N 1
ATOM 2594 C CA . GLU B 1 90 ? 16.127 38.126 48.455 1.00 41.17 334 GLU B CA 1
ATOM 2595 C C . GLU B 1 90 ? 17.358 38.971 48.147 1.00 38.87 334 GLU B C 1
ATOM 2596 O O . GLU B 1 90 ? 17.231 40.055 47.610 1.00 32.60 334 GLU B O 1
ATOM 2602 N N . ILE B 1 91 ? 18.541 38.461 48.482 1.00 44.06 335 ILE B N 1
ATOM 2603 C CA . ILE B 1 91 ? 19.786 39.202 48.274 1.00 48.21 335 ILE B CA 1
ATOM 2604 C C . ILE B 1 91 ? 20.090 39.325 46.768 1.00 52.39 335 ILE B C 1
ATOM 2605 O O . ILE B 1 91 ? 20.243 40.430 46.239 1.00 50.55 335 ILE B O 1
ATOM 2610 N N . PHE B 1 92 ? 20.133 38.207 46.057 1.00 56.16 336 PHE B N 1
ATOM 2611 C CA . PHE B 1 92 ? 20.523 38.268 44.652 1.00 55.12 336 PHE B CA 1
ATOM 2612 C C . PHE B 1 92 ? 19.708 39.213 43.833 1.00 50.88 336 PHE B C 1
ATOM 2613 O O . PHE B 1 92 ? 20.266 39.915 43.020 1.00 52.93 336 PHE B O 1
ATOM 2621 N N . ASN B 1 93 ? 18.401 39.222 44.032 1.00 52.43 337 ASN B N 1
ATOM 2622 C CA . ASN B 1 93 ? 17.544 40.085 43.242 1.00 52.63 337 ASN B CA 1
ATOM 2623 C C . ASN B 1 93 ? 17.727 41.546 43.644 1.00 56.29 337 ASN B C 1
ATOM 2624 O O . ASN B 1 93 ? 18.052 42.383 42.806 1.00 73.30 337 ASN B O 1
ATOM 2629 N N . LYS B 1 94 ? 17.599 41.869 44.917 1.00 59.41 338 LYS B N 1
ATOM 2630 C CA . LYS B 1 94 ? 17.400 43.278 45.269 1.00 67.71 338 LYS B CA 1
ATOM 2631 C C . LYS B 1 94 ? 18.015 43.752 46.600 1.00 69.37 338 LYS B C 1
ATOM 2632 O O . LYS B 1 94 ? 17.326 44.298 47.439 1.00 69.37 338 LYS B O 1
ATOM 2638 N N . LYS B 1 95 ? 19.325 43.661 46.694 1.00 75.10 339 LYS B N 1
ATOM 2639 C CA . LYS B 1 95 ? 20.126 44.121 47.807 1.00 78.34 339 LYS B CA 1
ATOM 2640 C C . LYS B 1 95 ? 21.573 43.973 47.315 1.00 87.82 339 LYS B C 1
ATOM 2641 O O . LYS B 1 95 ? 22.420 43.402 47.991 1.00 85.98 339 LYS B O 1
ATOM 2647 N N . LEU B 1 96 ? 21.844 44.467 46.107 1.00 88.06 340 LEU B N 1
ATOM 2648 C CA . LEU B 1 96 ? 23.183 44.352 45.514 1.00 75.10 340 LEU B CA 1
ATOM 2649 C C . LEU B 1 96 ? 23.391 45.376 44.397 1.00 69.02 340 LEU B C 1
ATOM 2650 O O . LEU B 1 96 ? 22.642 45.382 43.409 1.00 61.70 340 LEU B O 1
ATOM 2655 N N . PRO B 1 97 ? 24.408 46.244 44.548 1.00 62.86 341 PRO B N 1
ATOM 2656 C CA . PRO B 1 97 ? 24.770 47.203 43.499 1.00 63.05 341 PRO B CA 1
ATOM 2657 C C . PRO B 1 97 ? 25.438 46.548 42.278 1.00 70.05 341 PRO B C 1
ATOM 2658 O O . PRO B 1 97 ? 25.408 45.314 42.123 1.00 69.27 341 PRO B O 1
ATOM 2662 N N . SER B 1 98 ? 26.037 47.357 41.407 1.00 75.57 342 SER B N 1
ATOM 2663 C CA . SER B 1 98 ? 26.724 46.798 40.240 1.00 80.81 342 SER B CA 1
ATOM 2664 C C . SER B 1 98 ? 27.985 46.030 40.653 1.00 81.27 342 SER B C 1
ATOM 2665 O O . SER B 1 98 ? 28.671 46.409 41.604 1.00 84.41 342 SER B O 1
ATOM 2668 N N . GLY B 1 99 ? 28.269 44.946 39.937 1.00 74.04 343 GLY B N 1
ATOM 2669 C CA . GLY B 1 99 ? 29.365 44.046 40.289 1.00 73.57 343 GLY B CA 1
ATOM 2670 C C . GLY B 1 99 ? 28.800 43.039 41.250 1.00 68.87 343 GLY B C 1
ATOM 2671 O O . GLY B 1 99 ? 27.906 42.296 40.886 1.00 76.89 343 GLY B O 1
ATOM 2672 N N . HIS B 1 100 ? 29.341 43.009 42.463 1.00 66.35 344 HIS B N 1
ATOM 2673 C CA . HIS B 1 100 ? 28.718 42.355 43.640 1.00 64.99 344 HIS B CA 1
ATOM 2674 C C . HIS B 1 100 ? 28.025 41.014 43.402 1.00 60.67 344 HIS B C 1
ATOM 2675 O O . HIS B 1 100 ? 28.611 39.961 43.648 1.00 55.55 344 HIS B O 1
ATOM 2682 N N . SER B 1 101 ? 26.778 41.042 42.943 1.00 62.06 345 SER B N 1
ATOM 2683 C CA . SER B 1 101 ? 26.158 39.843 42.383 1.00 61.64 345 SER B CA 1
ATOM 2684 C C . SER B 1 101 ? 27.184 39.045 41.594 1.00 57.39 345 SER B C 1
ATOM 2685 O O . SER B 1 101 ? 27.431 37.880 41.902 1.00 58.73 345 SER B O 1
AT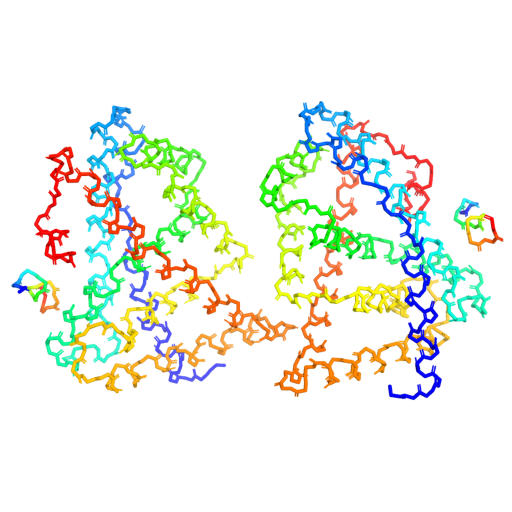OM 2688 N N . ASP B 1 102 ? 27.797 39.692 40.604 1.00 53.81 346 ASP B N 1
ATOM 2689 C CA . ASP B 1 102 ? 28.702 39.001 39.675 1.00 55.85 346 ASP B CA 1
ATOM 2690 C C . ASP B 1 102 ? 29.927 38.438 40.390 1.00 50.38 346 ASP B C 1
ATOM 2691 O O . ASP B 1 102 ? 30.370 37.332 40.085 1.00 44.82 346 ASP B O 1
ATOM 2696 N N . LEU B 1 103 ? 30.442 39.202 41.347 1.00 44.20 347 LEU B N 1
ATOM 2697 C CA . LEU B 1 103 ? 31.587 38.790 42.139 1.00 44.30 347 LEU B CA 1
ATOM 2698 C C . LEU B 1 103 ? 31.239 37.625 43.067 1.00 41.51 347 LEU B C 1
ATOM 2699 O O . LEU B 1 103 ? 31.968 36.629 43.192 1.00 40.92 347 LEU B O 1
ATOM 2704 N N . LEU B 1 104 ? 30.100 37.754 43.715 1.00 38.12 348 LEU B N 1
ATOM 2705 C CA . LEU B 1 104 ? 29.633 36.711 44.572 1.00 36.94 348 LEU B CA 1
ATOM 2706 C C . LEU B 1 104 ? 29.467 35.423 43.739 1.00 33.41 348 LEU B C 1
ATOM 2707 O O . LEU B 1 104 ? 29.739 34.322 44.194 1.00 30.99 348 LEU B O 1
ATOM 2712 N N . GLU B 1 105 ? 29.078 35.584 42.491 1.00 32.05 349 GLU B N 1
ATOM 2713 C CA . GLU B 1 105 ? 28.793 34.454 41.659 1.00 31.53 349 GLU B CA 1
ATOM 2714 C C . GLU B 1 105 ? 30.050 33.717 41.268 1.00 31.24 349 GLU B C 1
ATOM 2715 O O . GLU B 1 105 ? 30.077 32.507 41.236 1.00 29.62 349 GLU B O 1
ATOM 2721 N N . GLU B 1 106 ? 31.097 34.450 40.943 1.00 34.78 350 GLU B N 1
ATOM 2722 C CA . GLU B 1 106 ? 32.387 33.829 40.696 1.00 38.36 350 GLU B CA 1
ATOM 2723 C C . GLU B 1 106 ? 32.724 33.000 41.908 1.00 33.15 350 GLU B C 1
ATOM 2724 O O . GLU B 1 106 ? 33.157 31.872 41.828 1.00 32.01 350 GLU B O 1
ATOM 2730 N N . ARG B 1 107 ? 32.521 33.583 43.059 1.00 32.31 351 ARG B N 1
ATOM 2731 C CA . ARG B 1 107 ? 32.959 32.921 44.235 1.00 32.45 351 ARG B CA 1
ATOM 2732 C C . ARG B 1 107 ? 32.169 31.679 44.424 1.00 31.96 351 ARG B C 1
ATOM 2733 O O . ARG B 1 107 ? 32.738 30.616 44.688 1.00 31.42 351 ARG B O 1
ATOM 2741 N N . ILE B 1 108 ? 30.865 31.794 44.252 1.00 31.77 352 ILE B N 1
ATOM 2742 C CA . ILE B 1 108 ? 29.994 30.662 44.459 1.00 30.59 352 ILE B CA 1
ATOM 2743 C C . ILE B 1 108 ? 30.390 29.587 43.494 1.00 27.32 352 ILE B C 1
ATOM 2744 O O . ILE B 1 108 ? 30.442 28.435 43.871 1.00 28.32 352 ILE B O 1
ATOM 2749 N N . ARG B 1 109 ? 30.677 29.961 42.259 1.00 25.90 353 ARG B N 1
ATOM 2750 C CA . ARG B 1 109 ? 30.994 28.974 41.202 1.00 27.41 353 ARG B CA 1
ATOM 2751 C C . ARG B 1 109 ? 32.377 28.399 41.256 1.00 27.32 353 ARG B C 1
ATOM 2752 O O . ARG B 1 109 ? 32.755 27.645 40.397 1.00 29.41 353 ARG B O 1
ATOM 2760 N N . ASN B 1 110 ? 33.141 28.733 42.268 1.00 30.95 354 ASN B N 1
ATOM 2761 C CA . ASN B 1 110 ? 34.526 28.314 42.335 1.00 32.26 354 ASN B CA 1
ATOM 2762 C C . ASN B 1 110 ? 34.876 28.017 43.751 1.00 28.63 354 ASN B C 1
ATOM 2763 O O . ASN B 1 110 ? 35.863 28.523 44.276 1.00 27.05 354 ASN B O 1
ATOM 2768 N N . SER B 1 111 ? 34.045 27.204 44.374 1.00 27.21 355 SER B N 1
ATOM 2769 C CA . SER B 1 111 ? 34.247 26.899 45.761 1.00 29.85 355 SER B CA 1
ATOM 2770 C C . SER B 1 111 ? 33.918 25.461 46.116 1.00 28.64 355 SER B C 1
ATOM 2771 O O . SER B 1 111 ? 33.648 25.165 47.273 1.00 26.45 355 SER B O 1
ATOM 2774 N N . GLY B 1 112 ? 33.995 24.565 45.149 1.00 28.01 356 GLY B N 1
ATOM 2775 C CA . GLY B 1 112 ? 33.818 23.162 45.424 1.00 31.39 356 GLY B CA 1
ATOM 2776 C C . GLY B 1 112 ? 32.386 22.664 45.303 1.00 32.96 356 GLY B C 1
ATOM 2777 O O . GLY B 1 112 ? 32.110 21.560 45.716 1.00 32.77 356 GLY B O 1
ATOM 2778 N N . ILE B 1 113 ? 31.487 23.464 44.720 1.00 36.63 357 ILE B N 1
ATOM 2779 C CA . ILE B 1 113 ? 30.095 23.052 44.470 1.00 34.87 357 ILE B CA 1
ATOM 2780 C C . ILE B 1 113 ? 29.949 22.681 43.003 1.00 36.24 357 ILE B C 1
ATOM 2781 O O . ILE B 1 113 ? 30.415 23.381 42.126 1.00 33.78 357 ILE B O 1
ATOM 2786 N N . SER B 1 114 ? 29.290 21.583 42.729 1.00 40.72 358 SER B N 1
ATOM 2787 C CA . SER B 1 114 ? 29.044 21.208 41.351 1.00 46.33 358 SER B CA 1
ATOM 2788 C C . SER B 1 114 ? 27.943 22.090 40.792 1.00 46.81 358 SER B C 1
ATOM 2789 O O . SER B 1 114 ? 27.042 22.475 41.494 1.00 44.12 358 SER B O 1
ATOM 2792 N N . ASP B 1 115 ? 27.995 22.388 39.508 1.00 55.52 359 ASP B N 1
ATOM 2793 C CA . ASP B 1 115 ? 26.907 23.146 38.874 1.00 57.22 359 ASP B CA 1
ATOM 2794 C C . ASP B 1 115 ? 25.640 22.326 38.674 1.00 49.74 359 ASP B C 1
ATOM 2795 O O . ASP B 1 115 ? 24.681 22.829 38.098 1.00 49.47 359 ASP B O 1
ATOM 2800 N N . GLU B 1 116 ? 25.644 21.076 39.133 1.00 44.70 360 GLU B N 1
ATOM 2801 C CA . GLU B 1 116 ? 24.410 20.310 39.351 1.00 44.43 360 GLU B CA 1
ATOM 2802 C C . GLU B 1 116 ? 23.536 20.954 40.449 1.00 42.85 360 GLU B C 1
ATOM 2803 O O . GLU B 1 116 ? 22.318 20.806 40.441 1.00 41.91 360 GLU B O 1
ATOM 2809 N N . TYR B 1 117 ? 24.166 21.675 41.384 1.00 39.61 361 TYR B N 1
ATOM 2810 C CA . TYR B 1 117 ? 23.464 22.435 42.425 1.00 36.96 361 TYR B CA 1
ATOM 2811 C C . TYR B 1 117 ? 23.446 23.961 42.167 1.00 39.15 361 TYR B C 1
ATOM 2812 O O . TYR B 1 117 ? 22.409 24.612 42.396 1.00 40.63 361 TYR B O 1
ATOM 2821 N N . ILE B 1 118 ? 24.533 24.523 41.642 1.00 34.94 362 ILE B N 1
ATOM 2822 C CA . ILE B 1 118 ? 24.540 25.943 41.275 1.00 35.41 362 ILE B CA 1
ATOM 2823 C C . ILE B 1 118 ? 23.410 26.312 40.324 1.00 38.18 362 ILE B C 1
ATOM 2824 O O . ILE B 1 118 ? 22.691 27.298 40.505 1.00 43.31 362 ILE B O 1
ATOM 2829 N N . THR B 1 119 ? 23.290 25.540 39.274 1.00 37.46 363 THR B N 1
ATOM 2830 C CA . THR B 1 119 ? 22.391 25.879 38.222 1.00 39.70 363 THR B CA 1
ATOM 2831 C C . THR B 1 119 ? 21.006 26.098 38.820 1.00 37.47 363 THR B C 1
ATOM 2832 O O . THR B 1 119 ? 20.430 27.187 38.696 1.00 40.23 363 THR B O 1
ATOM 2836 N N . PRO B 1 120 ? 20.458 25.083 39.487 1.00 35.57 364 PRO B N 1
ATOM 2837 C CA . PRO B 1 120 ? 19.131 25.346 40.110 1.00 35.58 364 PRO B CA 1
ATOM 2838 C C . PRO B 1 120 ? 19.043 26.512 41.190 1.00 33.44 364 PRO B C 1
ATOM 2839 O O . PRO B 1 120 ? 17.985 27.141 41.294 1.00 33.77 364 PRO B O 1
ATOM 2843 N N . MET B 1 121 ? 20.117 26.818 41.935 1.00 31.98 365 MET B N 1
ATOM 2844 C CA . MET B 1 121 ? 20.148 28.032 42.791 1.00 32.96 365 MET B CA 1
ATOM 2845 C C . MET B 1 121 ? 19.787 29.284 42.031 1.00 30.07 365 MET B C 1
ATOM 2846 O O . MET B 1 121 ? 18.983 30.072 42.508 1.00 29.95 365 MET B O 1
ATOM 2851 N N . PHE B 1 122 ? 20.400 29.464 40.857 1.00 27.66 366 PHE B N 1
ATOM 2852 C CA . PHE B 1 122 ? 20.153 30.648 40.031 1.00 26.39 366 PHE B CA 1
ATOM 2853 C C . PHE B 1 122 ? 18.852 30.630 39.278 1.00 25.80 366 PHE B C 1
ATOM 2854 O O . PHE B 1 122 ? 18.200 31.672 39.106 1.00 24.59 366 PHE B O 1
ATOM 2862 N N . SER B 1 123 ? 18.416 29.441 38.902 1.00 26.51 367 SER B N 1
ATOM 2863 C CA . SER B 1 123 ? 17.071 29.315 38.378 1.00 27.61 367 SER B CA 1
ATOM 2864 C C . SER B 1 123 ? 16.003 29.726 39.438 1.00 27.80 367 SER B C 1
ATOM 2865 O O . SER B 1 123 ? 15.040 30.408 39.172 1.00 26.87 367 SER B O 1
ATOM 2868 N N . PHE B 1 124 ? 16.184 29.290 40.661 1.00 31.02 368 PHE B N 1
ATOM 2869 C CA . PHE B 1 124 ? 15.316 29.702 41.736 1.00 29.55 368 PHE B CA 1
ATOM 2870 C C . PHE B 1 124 ? 15.393 31.201 41.961 1.00 27.04 368 PHE B C 1
ATOM 2871 O O . PHE B 1 124 ? 14.374 31.852 42.096 1.00 25.53 368 PHE B O 1
ATOM 2879 N N . TYR B 1 125 ? 16.582 31.780 41.967 1.00 27.18 369 TYR B N 1
ATOM 2880 C CA . TYR B 1 125 ? 16.640 33.235 42.138 1.00 30.63 369 TYR B CA 1
ATOM 2881 C C . TYR B 1 125 ? 15.839 34.008 41.066 1.00 31.35 369 TYR B C 1
ATOM 2882 O O . TYR B 1 125 ? 15.231 35.032 41.377 1.00 30.53 369 TYR B O 1
ATOM 2891 N N . LYS B 1 126 ? 15.876 33.527 39.821 1.00 32.73 370 LYS B N 1
ATOM 2892 C CA . LYS B 1 126 ? 15.038 34.051 38.751 1.00 36.78 370 LYS B CA 1
ATOM 2893 C C . LYS B 1 126 ? 13.571 33.777 39.030 1.00 36.95 370 LYS B C 1
ATOM 2894 O O . LYS B 1 126 ? 12.735 34.663 38.908 1.00 39.49 370 LYS B O 1
ATOM 2900 N N . SER B 1 127 ? 13.237 32.552 39.385 1.00 36.17 371 SER B N 1
ATOM 2901 C CA . SER B 1 127 ? 11.841 32.236 39.665 1.00 38.43 371 SER B CA 1
ATOM 2902 C C . SER B 1 127 ? 11.292 33.196 40.727 1.00 38.09 371 SER B C 1
ATOM 2903 O O . SER B 1 127 ? 10.170 33.652 40.622 1.00 44.26 371 SER B O 1
ATOM 2906 N N . ILE B 1 128 ? 12.102 33.537 41.719 1.00 36.32 372 ILE B N 1
ATOM 2907 C CA . ILE B 1 128 ? 11.723 34.524 42.753 1.00 38.69 372 ILE B CA 1
ATOM 2908 C C . ILE B 1 128 ? 11.682 35.981 42.258 1.00 38.67 372 ILE B C 1
ATOM 2909 O O . ILE B 1 128 ? 10.814 36.773 42.632 1.00 38.72 372 ILE B O 1
ATOM 2914 N N . GLY B 1 129 ? 12.667 36.360 41.466 1.00 40.85 373 GLY B N 1
ATOM 2915 C CA . GLY B 1 129 ? 12.714 37.715 40.942 1.00 42.88 373 GLY B CA 1
ATOM 2916 C C . GLY B 1 129 ? 11.495 38.018 40.098 1.00 46.86 373 GLY B C 1
ATOM 2917 O O . GLY B 1 129 ? 11.029 39.141 40.109 1.00 50.91 373 GLY B O 1
ATOM 2918 N N . GLU B 1 130 ? 10.969 37.020 39.379 1.00 49.48 374 GLU B N 1
ATOM 2919 C CA . GLU B 1 130 ? 9.833 37.225 38.457 1.00 49.54 374 GLU B CA 1
ATOM 2920 C C . GLU B 1 130 ? 8.489 37.531 39.112 1.00 50.72 374 GLU B C 1
ATOM 2921 O O . GLU B 1 130 ? 7.581 37.938 38.407 1.00 49.16 374 GLU B O 1
ATOM 2927 N N . LEU B 1 131 ? 8.341 37.338 40.426 1.00 52.08 375 LEU B N 1
ATOM 2928 C CA . LEU B 1 131 ? 7.112 37.768 41.134 1.00 49.24 375 LEU B CA 1
ATOM 2929 C C . LEU B 1 131 ? 7.255 39.158 41.737 1.00 47.04 375 LEU B C 1
ATOM 2930 O O . LEU B 1 131 ? 6.311 39.650 42.346 1.00 43.35 375 LEU B O 1
ATOM 2935 N N . LYS B 1 132 ? 8.439 39.766 41.578 1.00 50.31 376 LYS B N 1
ATOM 2936 C CA . LYS B 1 132 ? 8.797 41.072 42.169 1.00 50.03 376 LYS B CA 1
ATOM 2937 C C . LYS B 1 132 ? 8.206 41.198 43.567 1.00 48.15 376 LYS B C 1
ATOM 2938 O O . LYS B 1 132 ? 7.341 42.064 43.828 1.00 42.81 376 LYS B O 1
ATOM 2944 N N . MET B 1 133 ? 8.643 40.310 44.455 1.00 46.04 377 MET B N 1
ATOM 2945 C CA . MET B 1 133 ? 8.068 40.248 45.791 1.00 43.90 377 MET B CA 1
ATOM 2946 C C . MET B 1 133 ? 8.465 41.439 46.614 1.00 41.20 377 MET B C 1
ATOM 2947 O O . MET B 1 133 ? 9.554 41.995 46.428 1.00 39.98 377 MET B O 1
ATOM 2952 N N . THR B 1 134 ? 7.558 41.839 47.505 1.00 42.63 378 THR B N 1
ATOM 2953 C CA . THR B 1 134 ? 7.783 42.916 48.472 1.00 40.15 378 THR B CA 1
ATOM 2954 C C . THR B 1 134 ? 8.555 42.390 49.663 1.00 42.13 378 THR B C 1
ATOM 2955 O O . THR B 1 134 ? 8.762 41.185 49.809 1.00 38.46 378 THR B O 1
ATOM 2959 N N . GLN B 1 135 ? 8.974 43.317 50.514 1.00 47.54 379 GLN B N 1
ATOM 2960 C CA . GLN B 1 135 ? 9.620 43.003 51.776 1.00 48.94 379 GLN B CA 1
ATOM 2961 C C . GLN B 1 135 ? 8.717 42.150 52.628 1.00 48.32 379 GLN B C 1
ATOM 2962 O O . GLN B 1 135 ? 9.148 41.136 53.202 1.00 50.95 379 GLN B O 1
ATOM 2968 N N . GLU B 1 136 ? 7.468 42.603 52.728 1.00 45.38 380 GLU B N 1
ATOM 2969 C CA . GLU B 1 136 ? 6.411 41.916 53.462 1.00 43.71 380 GLU B CA 1
ATOM 2970 C C . GLU B 1 136 ? 6.316 40.450 53.051 1.00 37.77 380 GLU B C 1
ATOM 2971 O O . GLU B 1 136 ? 6.258 39.557 53.873 1.00 35.91 380 GLU B O 1
ATOM 2977 N N . GLU B 1 137 ? 6.264 40.229 51.753 1.00 33.33 381 GLU B N 1
ATOM 2978 C CA . GLU B 1 137 ? 6.054 38.913 51.228 1.00 32.23 381 GLU B CA 1
ATOM 2979 C C . GLU B 1 137 ? 7.227 38.008 51.567 1.00 27.47 381 GLU B C 1
ATOM 2980 O O . GLU B 1 137 ? 7.061 36.821 51.833 1.00 26.64 381 GLU B O 1
ATOM 2986 N N . TYR B 1 138 ? 8.416 38.572 51.554 1.00 25.50 382 TYR B N 1
ATOM 2987 C CA . TYR B 1 138 ? 9.610 37.814 51.859 1.00 27.38 382 TYR B CA 1
ATOM 2988 C C . TYR B 1 138 ? 9.552 37.393 53.330 1.00 24.42 382 TYR B C 1
ATOM 2989 O O . TYR B 1 138 ? 9.786 36.233 53.656 1.00 24.10 382 TYR B O 1
ATOM 2998 N N . ALA B 1 139 ? 9.200 38.346 54.178 1.00 22.46 383 ALA B N 1
ATOM 2999 C CA . ALA B 1 139 ? 9.249 38.190 55.626 1.00 23.55 383 ALA B CA 1
ATOM 3000 C C . ALA B 1 139 ? 8.206 37.209 56.120 1.00 22.71 383 ALA B C 1
ATOM 3001 O O . ALA B 1 139 ? 8.478 36.355 56.934 1.00 21.19 383 ALA B O 1
ATOM 3003 N N . LEU B 1 140 ? 7.012 37.319 55.559 1.00 21.68 384 LEU B N 1
ATOM 3004 C CA . LEU B 1 140 ? 5.921 36.448 55.905 1.00 19.32 384 LEU B CA 1
ATOM 3005 C C . LEU B 1 140 ? 6.220 35.107 55.369 1.00 18.16 384 LEU B C 1
ATOM 3006 O O . LEU B 1 140 ? 6.100 34.153 56.097 1.00 18.61 384 LEU B O 1
ATOM 3011 N N . LEU B 1 141 ? 6.665 35.001 54.131 1.00 17.98 385 LEU B N 1
ATOM 3012 C CA . LEU B 1 141 ? 7.077 33.670 53.635 1.00 18.46 385 LEU B CA 1
ATOM 3013 C C . LEU B 1 141 ? 8.180 33.065 54.433 1.00 17.93 385 LEU B C 1
ATOM 3014 O O . LEU B 1 141 ? 8.198 31.843 54.631 1.00 17.06 385 LEU B O 1
ATOM 3019 N N . THR B 1 142 ? 9.134 33.896 54.852 1.00 17.16 386 THR B N 1
ATOM 3020 C CA . THR B 1 142 ? 10.248 33.364 55.623 1.00 17.97 386 THR B CA 1
ATOM 3021 C C . THR B 1 142 ? 9.656 32.724 56.874 1.00 17.01 386 THR B C 1
ATOM 3022 O O . THR B 1 142 ? 9.933 31.608 57.154 1.00 16.71 386 THR B O 1
ATOM 3026 N N . ALA B 1 143 ? 8.836 33.483 57.579 1.00 17.97 387 ALA B N 1
ATOM 3027 C CA . ALA B 1 143 ? 8.121 33.081 58.783 1.00 18.80 387 ALA B CA 1
ATOM 3028 C C . ALA B 1 143 ? 7.240 31.834 58.543 1.00 20.70 387 ALA B C 1
ATOM 3029 O O . ALA B 1 143 ? 7.262 30.903 59.336 1.00 23.32 387 ALA B O 1
ATOM 3031 N N . ILE B 1 144 ? 6.505 31.805 57.429 1.00 21.07 388 ILE B N 1
ATOM 3032 C CA . ILE B 1 144 ? 5.659 30.664 57.071 1.00 21.71 388 ILE B CA 1
ATOM 3033 C C . ILE B 1 144 ? 6.531 29.402 56.943 1.00 20.38 388 ILE B C 1
ATOM 3034 O O . ILE B 1 144 ? 6.111 28.295 57.254 1.00 18.15 388 ILE B O 1
ATOM 3039 N N . VAL B 1 145 ? 7.736 29.581 56.436 1.00 19.94 389 VAL B N 1
ATOM 3040 C CA . VAL B 1 145 ? 8.599 28.455 56.168 1.00 20.91 389 VAL B CA 1
ATOM 3041 C C . VAL B 1 145 ? 9.141 27.965 57.485 1.00 22.28 389 VAL B C 1
ATOM 3042 O O . VAL B 1 145 ? 9.203 26.767 57.688 1.00 21.83 389 VAL B O 1
ATOM 3046 N N . ILE B 1 146 ? 9.465 28.881 58.407 1.00 23.59 390 ILE B N 1
ATOM 3047 C CA . ILE B 1 146 ? 10.014 28.505 59.723 1.00 24.10 390 ILE B CA 1
ATOM 3048 C C . ILE B 1 146 ? 8.969 27.733 60.508 1.00 23.29 390 ILE B C 1
ATOM 3049 O O . ILE B 1 146 ? 9.273 26.733 61.129 1.00 24.22 390 ILE B O 1
ATOM 3054 N N . LEU B 1 147 ? 7.730 28.206 60.474 1.00 23.68 391 LEU B N 1
ATOM 3055 C CA . LEU B 1 147 ? 6.655 27.627 61.317 1.00 24.45 391 LEU B CA 1
ATOM 3056 C C . LEU B 1 147 ? 5.889 26.536 60.577 1.00 24.31 391 LEU B C 1
ATOM 3057 O O . LEU B 1 147 ? 4.702 26.413 60.697 1.00 25.86 391 LEU B O 1
ATOM 3062 N N . SER B 1 148 ? 6.581 25.760 59.787 1.00 24.64 392 SER B N 1
ATOM 3063 C CA . SER B 1 148 ? 5.919 24.716 59.046 1.00 26.30 392 SER B CA 1
ATOM 3064 C C . SER B 1 148 ? 5.644 23.576 60.002 1.00 24.47 392 SER B C 1
ATOM 3065 O O . SER B 1 148 ? 6.550 23.034 60.563 1.00 28.37 392 SER B O 1
ATOM 3068 N N . PRO B 1 149 ? 4.398 23.189 60.161 1.00 25.51 393 PRO B N 1
ATOM 3069 C CA . PRO B 1 149 ? 4.134 22.049 61.055 1.00 27.40 393 PRO B CA 1
ATOM 3070 C C . PRO B 1 149 ? 4.619 20.676 60.590 1.00 29.57 393 PRO B C 1
ATOM 3071 O O . PRO B 1 149 ? 4.495 19.759 61.364 1.00 33.11 393 PRO B O 1
ATOM 3075 N N . ASP B 1 150 ? 5.190 20.556 59.383 1.00 35.08 394 ASP B N 1
ATOM 3076 C CA . ASP B 1 150 ? 5.613 19.264 58.726 1.00 39.10 394 ASP B CA 1
ATOM 3077 C C . ASP B 1 150 ? 7.011 18.737 58.978 1.00 34.78 394 ASP B C 1
ATOM 3078 O O . ASP B 1 150 ? 7.384 17.722 58.429 1.00 36.14 394 ASP B O 1
ATOM 3083 N N . ARG B 1 151 ? 7.812 19.418 59.749 1.00 31.12 395 ARG B N 1
ATOM 3084 C CA . ARG B 1 151 ? 9.194 19.000 59.852 1.00 29.26 395 ARG B CA 1
ATOM 3085 C C . ARG B 1 151 ? 9.240 17.716 60.638 1.00 28.38 395 ARG B C 1
ATOM 3086 O O . ARG B 1 151 ? 8.461 17.513 61.531 1.00 32.55 395 ARG B O 1
ATOM 3094 N N . GLN B 1 152 ? 10.142 16.834 60.290 1.00 29.18 396 GLN B N 1
ATOM 3095 C CA . GLN B 1 152 ? 10.419 15.694 61.104 1.00 28.43 396 GLN B CA 1
ATOM 3096 C C . GLN B 1 152 ? 10.595 16.142 62.567 1.00 28.60 396 GLN B C 1
ATOM 3097 O O . GLN B 1 152 ? 11.161 17.182 62.843 1.00 26.80 396 GLN B O 1
ATOM 3103 N N . TYR B 1 153 ? 10.041 15.344 63.471 1.00 29.10 397 TYR B N 1
ATOM 3104 C CA . TYR B 1 153 ? 10.303 15.357 64.896 1.00 29.95 397 TYR B CA 1
ATOM 3105 C C . TYR B 1 153 ? 9.431 16.233 65.706 1.00 30.87 397 TYR B C 1
ATOM 3106 O O . TYR B 1 153 ? 9.547 16.221 66.911 1.00 33.23 397 TYR B O 1
ATOM 3115 N N . ILE B 1 154 ? 8.535 16.984 65.095 1.00 32.88 398 ILE B N 1
ATOM 3116 C CA . ILE B 1 154 ? 7.615 17.799 65.884 1.00 32.97 398 ILE B CA 1
ATOM 3117 C C . ILE B 1 154 ? 6.680 16.898 66.707 1.00 30.83 398 ILE B C 1
ATOM 3118 O O . ILE B 1 154 ? 5.903 16.204 66.122 1.00 28.80 398 ILE B O 1
ATOM 3123 N N . LYS B 1 155 ? 6.702 16.967 68.041 1.00 31.59 399 LYS B N 1
ATOM 3124 C CA . LYS B 1 155 ? 5.628 16.340 68.848 1.00 33.78 399 LYS B CA 1
ATOM 3125 C C . LYS B 1 155 ? 4.247 16.946 68.671 1.00 32.91 399 LYS B C 1
ATOM 3126 O O . LYS B 1 155 ? 3.298 16.192 68.581 1.00 31.75 399 LYS B O 1
ATOM 3132 N N . ASP B 1 156 ? 4.128 18.286 68.645 1.00 31.98 400 ASP B N 1
ATOM 3133 C CA . ASP B 1 156 ? 2.814 18.952 68.653 1.00 28.34 400 ASP B CA 1
ATOM 3134 C C . ASP B 1 156 ? 2.560 19.741 67.386 1.00 28.74 400 ASP B C 1
ATOM 3135 O O . ASP B 1 156 ? 2.564 20.961 67.343 1.00 30.18 400 ASP B O 1
ATOM 3140 N N . ARG B 1 157 ? 2.287 19.026 66.336 1.00 31.10 401 ARG B N 1
ATOM 3141 C CA . ARG B 1 157 ? 2.223 19.631 65.030 1.00 31.04 401 ARG B CA 1
ATOM 3142 C C . ARG B 1 157 ? 1.098 20.713 65.032 1.00 31.19 401 ARG B C 1
ATOM 3143 O O . ARG B 1 157 ? 1.184 21.737 64.370 1.00 29.80 401 ARG B O 1
ATOM 3151 N N . GLU B 1 158 ? 0.096 20.546 65.868 1.00 33.48 402 GLU B N 1
ATOM 3152 C CA . GLU B 1 158 ? -1.052 21.460 65.845 1.00 37.47 402 GLU B CA 1
ATOM 3153 C C . GLU B 1 158 ? -0.754 22.827 66.508 1.00 33.61 402 GLU B C 1
ATOM 3154 O O . GLU B 1 158 ? -1.284 23.872 66.107 1.00 30.44 402 GLU B O 1
ATOM 3160 N N . ALA B 1 159 ? 0.068 22.846 67.543 1.00 29.99 403 ALA B N 1
ATOM 3161 C CA . ALA B 1 159 ? 0.466 24.142 68.090 1.00 29.05 403 ALA B CA 1
ATOM 3162 C C . ALA B 1 159 ? 1.221 24.992 67.024 1.00 30.46 403 ALA B C 1
ATOM 3163 O O . ALA B 1 159 ? 1.066 26.206 66.973 1.00 35.38 403 ALA B O 1
ATOM 3165 N N . VAL B 1 160 ? 1.997 24.355 66.149 1.00 26.43 404 VAL B N 1
ATOM 3166 C CA . VAL B 1 160 ? 2.762 25.082 65.166 1.00 24.68 404 VAL B CA 1
ATOM 3167 C C . VAL B 1 160 ? 1.799 25.584 64.107 1.00 26.86 404 VAL B C 1
ATOM 3168 O O . VAL B 1 160 ? 1.884 26.730 63.660 1.00 28.03 404 VAL B O 1
ATOM 3172 N N . GLU B 1 161 ? 0.861 24.738 63.718 1.00 28.48 405 GLU B N 1
ATOM 3173 C CA . GLU B 1 161 ? -0.232 25.132 62.795 1.00 31.31 405 GLU B CA 1
ATOM 3174 C C . GLU B 1 161 ? -1.030 26.413 63.175 1.00 29.21 405 GLU B C 1
ATOM 3175 O O . GLU B 1 161 ? -1.348 27.231 62.295 1.00 25.92 405 GLU B O 1
ATOM 3181 N N . LYS B 1 162 ? -1.374 26.531 64.469 1.00 30.53 406 LYS B N 1
ATOM 3182 C CA . LYS B 1 162 ? -2.000 27.726 65.087 1.00 30.17 406 LYS B CA 1
ATOM 3183 C C . LYS B 1 162 ? -1.109 28.926 64.933 1.00 27.51 406 LYS B C 1
ATOM 3184 O O . LYS B 1 162 ? -1.573 30.053 64.945 1.00 29.15 406 LYS B O 1
ATOM 3190 N N . LEU B 1 163 ? 0.193 28.722 64.922 1.00 26.06 407 LEU B N 1
ATOM 3191 C CA . LEU B 1 163 ? 1.066 29.860 64.781 1.00 24.22 407 LEU B CA 1
ATOM 3192 C C . LEU B 1 163 ? 1.182 30.177 63.295 1.00 25.44 407 LEU B C 1
ATOM 3193 O O . LEU B 1 163 ? 1.298 31.340 62.891 1.00 26.89 407 LEU B O 1
ATOM 3198 N N . GLN B 1 164 ? 1.122 29.162 62.459 1.00 25.35 408 GLN B N 1
ATOM 3199 C CA . GLN B 1 164 ? 1.407 29.402 61.052 1.00 27.30 408 GLN B CA 1
ATOM 3200 C C . GLN B 1 164 ? 0.261 30.090 60.307 1.00 27.93 408 GLN B C 1
ATOM 3201 O O . GLN B 1 164 ? 0.510 30.913 59.429 1.00 27.83 408 GLN B O 1
ATOM 3207 N N . GLU B 1 165 ? -0.976 29.784 60.669 1.00 31.24 409 GLU B N 1
ATOM 3208 C CA . GLU B 1 165 ? -2.099 30.227 59.842 1.00 35.31 409 GLU B CA 1
ATOM 3209 C C . GLU B 1 165 ? -2.364 31.733 59.861 1.00 29.36 409 GLU B C 1
ATOM 3210 O O . GLU B 1 165 ? -2.668 32.292 58.824 1.00 28.01 409 GLU B O 1
ATOM 3216 N N . PRO B 1 166 ? -2.187 32.422 61.010 1.00 27.76 410 PRO B N 1
ATOM 3217 C CA . PRO B 1 166 ? -2.414 33.876 60.920 1.00 24.87 410 PRO B CA 1
ATOM 3218 C C . PRO B 1 166 ? -1.535 34.507 59.880 1.00 25.04 410 PRO B C 1
ATOM 3219 O O . PRO B 1 166 ? -1.971 35.412 59.168 1.00 28.77 410 PRO B O 1
ATOM 3223 N N . LEU B 1 167 ? -0.310 34.008 59.769 1.00 23.66 411 LEU B N 1
ATOM 3224 C CA . LEU B 1 167 ? 0.638 34.534 58.809 1.00 23.21 411 LEU B CA 1
ATOM 3225 C C . LEU B 1 167 ? 0.197 34.242 57.377 1.00 21.82 411 LEU B C 1
ATOM 3226 O O . LEU B 1 167 ? 0.347 35.068 56.511 1.00 21.25 411 LEU B O 1
ATOM 3231 N N . LEU B 1 168 ? -0.374 33.074 57.142 1.00 21.83 412 LEU B N 1
ATOM 3232 C CA . LEU B 1 168 ? -0.912 32.723 55.837 1.00 24.15 412 LEU B CA 1
ATOM 3233 C C . LEU B 1 168 ? -2.067 33.610 55.526 1.00 26.27 412 LEU B C 1
ATOM 3234 O O . LEU B 1 168 ? -2.103 34.151 54.438 1.00 30.47 412 LEU B O 1
ATOM 3239 N N . ASP B 1 169 ? -2.972 33.818 56.475 1.00 28.81 413 ASP B N 1
ATOM 3240 C CA . ASP B 1 169 ? -4.094 34.782 56.279 1.00 32.37 413 ASP B CA 1
ATOM 3241 C C . ASP B 1 169 ? -3.633 36.171 55.865 1.00 2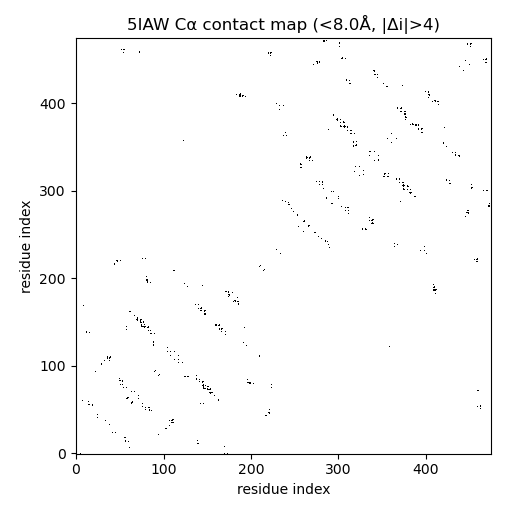9.62 413 ASP B C 1
ATOM 3242 O O . ASP B 1 169 ? -4.195 36.796 54.977 1.00 28.00 413 ASP B O 1
ATOM 3247 N N . VAL B 1 170 ? -2.584 36.645 56.509 1.00 26.90 414 VAL B N 1
ATOM 3248 C CA . VAL B 1 170 ? -2.086 37.958 56.201 1.00 27.49 414 VAL B CA 1
ATOM 3249 C C . VAL B 1 170 ? -1.450 37.962 54.810 1.00 26.99 414 VAL B C 1
ATOM 3250 O O . VAL B 1 170 ? -1.702 38.808 53.998 1.00 23.63 414 VAL B O 1
ATOM 3254 N N . LEU B 1 171 ? -0.609 36.991 54.519 1.00 30.09 415 LEU B N 1
ATOM 3255 C CA . LEU B 1 171 ? -0.113 36.893 53.179 1.00 29.82 415 LEU B CA 1
ATOM 3256 C C . LEU B 1 171 ? -1.252 36.794 52.139 1.00 31.05 415 LEU B C 1
ATOM 3257 O O . LEU B 1 171 ? -1.154 37.436 51.102 1.00 32.14 415 LEU B O 1
ATOM 3262 N N . GLN B 1 172 ? -2.328 36.039 52.388 1.00 31.16 416 GLN B N 1
ATOM 3263 C CA . GLN B 1 172 ? -3.453 36.047 51.407 1.00 36.48 416 GLN B CA 1
ATOM 3264 C C . 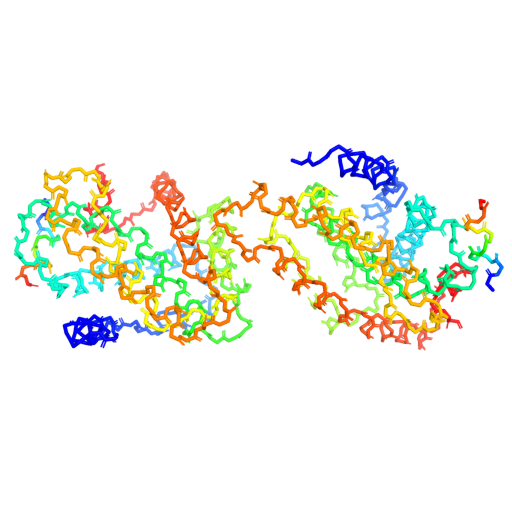GLN B 1 172 ? -4.059 37.445 51.263 1.00 35.98 416 GLN B C 1
ATOM 3265 O O . GLN B 1 172 ? -4.376 37.829 50.164 1.00 31.30 416 GLN B O 1
ATOM 3271 N N . LYS B 1 173 ? -4.252 38.190 52.355 1.00 35.80 417 LYS B N 1
ATOM 3272 C CA . LYS B 1 173 ? -4.896 39.499 52.219 1.00 38.87 417 LYS B CA 1
ATOM 3273 C C . LYS B 1 173 ? -4.007 40.390 51.364 1.00 35.44 417 LYS B C 1
ATOM 3274 O O . LYS B 1 173 ? -4.508 41.090 50.506 1.00 35.85 417 LYS B O 1
ATOM 3280 N N . LEU B 1 174 ? -2.694 40.309 51.541 1.00 33.79 418 LEU B N 1
ATOM 3281 C CA . LEU B 1 174 ? -1.774 41.195 50.816 1.00 34.62 418 LEU B CA 1
ATOM 3282 C C . LEU B 1 174 ? -1.726 40.892 49.340 1.00 35.98 418 LEU B C 1
ATOM 3283 O O . LEU B 1 174 ? -1.337 41.715 48.516 1.00 35.54 418 LEU B O 1
ATOM 3288 N N . CYS B 1 175 ? -2.063 39.662 49.016 1.00 39.81 419 CYS B N 1
ATOM 3289 C CA . CYS B 1 175 ? -2.104 39.251 47.637 1.00 39.06 419 CYS B CA 1
ATOM 3290 C C . CYS B 1 175 ? -3.326 39.827 46.946 1.00 36.99 419 CYS B C 1
ATOM 3291 O O . CYS B 1 175 ? -3.237 40.257 45.816 1.00 39.72 419 CYS B O 1
ATOM 3294 N N . LYS B 1 176 ? -4.454 39.840 47.647 1.00 40.30 420 LYS B N 1
ATOM 3295 C CA . LYS B 1 176 ? -5.697 40.412 47.155 1.00 42.56 420 LYS B CA 1
ATOM 3296 C C . LYS B 1 176 ? -5.653 41.916 47.178 1.00 46.92 420 LYS B C 1
ATOM 3297 O O . LYS B 1 176 ? -6.150 42.557 46.255 1.00 56.08 420 LYS B O 1
ATOM 3303 N N . ILE B 1 177 ? -5.077 42.492 48.225 1.00 45.77 421 ILE B N 1
ATOM 3304 C CA . ILE B 1 177 ? -4.923 43.937 48.259 1.00 47.36 421 ILE B CA 1
ATOM 3305 C C . ILE B 1 177 ? -4.119 44.321 47.021 1.00 43.64 421 ILE B C 1
ATOM 3306 O O . ILE B 1 177 ? -4.584 45.121 46.236 1.00 47.97 421 ILE B O 1
ATOM 3311 N N . HIS B 1 178 ? -2.957 43.719 46.808 1.00 44.84 422 HIS B N 1
ATOM 3312 C CA . HIS B 1 178 ? -1.993 44.225 45.796 1.00 49.19 422 HIS B CA 1
ATOM 3313 C C . HIS B 1 178 ? -1.988 43.580 44.386 1.00 49.29 422 HIS B C 1
ATOM 3314 O O . HIS B 1 178 ? -1.350 44.093 43.476 1.00 46.14 422 HIS B O 1
ATOM 3321 N N . GLN B 1 179 ? -2.722 42.484 44.206 1.00 45.96 423 GLN B N 1
ATOM 3322 C CA . GLN B 1 179 ? -2.868 41.835 42.912 1.00 42.58 423 GLN B CA 1
ATOM 3323 C C . GLN B 1 179 ? -4.329 41.470 42.756 1.00 42.86 423 GLN B C 1
ATOM 3324 O O . GLN B 1 179 ? -4.683 40.285 42.646 1.00 38.22 423 GLN B O 1
ATOM 3330 N N . PRO B 1 180 ? -5.202 42.498 42.763 1.00 43.91 424 PRO B N 1
ATOM 3331 C CA . PRO B 1 180 ? -6.616 42.159 42.715 1.00 38.98 424 PRO B CA 1
ATOM 3332 C C . PRO B 1 180 ? -6.973 41.501 41.416 1.00 36.19 424 PRO B C 1
ATOM 3333 O O . PRO B 1 180 ? -7.841 40.635 41.385 1.00 34.29 424 PRO B O 1
ATOM 3337 N N . GLU B 1 181 ? -6.313 41.912 40.342 1.00 38.53 425 GLU B N 1
ATOM 3338 C CA . GLU B 1 181 ? -6.669 41.442 38.993 1.00 40.08 425 GLU B CA 1
ATOM 3339 C C . GLU B 1 181 ? -6.310 39.931 38.856 1.00 37.31 425 GLU B C 1
ATOM 3340 O O . GLU B 1 181 ? -6.832 39.254 37.981 1.00 40.86 425 GLU B O 1
ATOM 3346 N N . ASN B 1 182 ? -5.437 39.426 39.740 1.00 33.10 426 ASN B N 1
ATOM 3347 C CA . ASN B 1 182 ? -4.769 38.134 39.603 1.00 30.28 426 ASN B CA 1
ATOM 3348 C C . ASN B 1 182 ? -4.974 37.275 40.831 1.00 29.30 426 ASN B C 1
ATOM 3349 O O . ASN B 1 182 ? -4.173 37.287 41.756 1.00 28.39 426 ASN B O 1
ATOM 3354 N N . PRO B 1 183 ? -6.056 36.524 40.845 1.00 27.59 427 PRO B N 1
ATOM 3355 C CA . PRO B 1 183 ? -6.357 35.828 42.086 1.00 27.98 427 PRO B CA 1
ATOM 3356 C C . PRO B 1 183 ? -5.484 34.637 42.315 1.00 29.87 427 PRO B C 1
ATOM 3357 O O . PRO B 1 183 ? -5.446 34.155 43.440 1.00 34.44 427 PRO B O 1
ATOM 3361 N N . GLN B 1 184 ? -4.769 34.174 41.289 1.00 28.54 428 GLN B N 1
ATOM 3362 C CA . GLN B 1 184 ? -3.786 33.102 41.475 1.00 27.24 428 GLN B CA 1
ATOM 3363 C C . GLN B 1 184 ? -2.452 33.521 42.106 1.00 29.93 428 GLN B C 1
ATOM 3364 O O . GLN B 1 184 ? -1.596 32.668 42.294 1.00 34.13 428 GLN B O 1
ATOM 3370 N N . HIS B 1 185 ? -2.224 34.793 42.407 1.00 28.02 429 HIS B N 1
ATOM 3371 C CA . HIS B 1 185 ? -0.880 35.215 42.818 1.00 27.42 429 HIS B CA 1
ATOM 3372 C C . HIS B 1 185 ? -0.419 34.542 44.108 1.00 28.72 429 HIS B C 1
ATOM 3373 O O . HIS B 1 185 ? 0.717 34.082 44.217 1.00 30.77 429 HIS B O 1
ATOM 3380 N N . PHE B 1 186 ? -1.297 34.478 45.097 1.00 28.29 430 PHE B N 1
ATOM 3381 C CA . PHE B 1 186 ? -0.965 33.781 46.328 1.00 27.53 430 PHE B CA 1
ATOM 3382 C C . PHE B 1 186 ? -0.501 32.328 46.054 1.00 28.54 430 PHE B C 1
ATOM 3383 O O . PHE B 1 186 ? 0.557 31.931 46.514 1.00 29.27 430 PHE B O 1
ATOM 3391 N N . ALA B 1 187 ? -1.259 31.578 45.253 1.00 25.62 431 ALA B N 1
ATOM 3392 C CA . ALA B 1 187 ? -0.911 30.214 44.903 1.00 25.08 431 ALA B CA 1
ATOM 3393 C C . ALA B 1 187 ? 0.468 30.105 44.221 1.00 25.27 431 ALA B C 1
ATOM 3394 O O . ALA B 1 187 ? 1.220 29.151 44.435 1.00 23.74 431 ALA B O 1
ATOM 3396 N N . CYS B 1 188 ? 0.803 31.116 43.432 1.00 26.94 432 CYS B N 1
ATOM 3397 C CA . CYS B 1 188 ? 2.075 31.178 42.755 1.00 28.54 432 CYS B CA 1
ATOM 3398 C C . CYS B 1 188 ? 3.136 31.339 43.807 1.00 28.83 432 CYS B C 1
ATOM 3399 O O . CYS B 1 188 ? 4.199 30.749 43.673 1.00 25.70 432 CYS B O 1
ATOM 3402 N N . LEU B 1 189 ? 2.858 32.142 44.836 1.00 30.05 433 LEU B N 1
ATOM 3403 C CA . LEU B 1 189 ? 3.781 32.237 45.946 1.00 32.05 433 LEU B CA 1
ATOM 3404 C C . LEU B 1 189 ? 3.984 30.880 46.548 1.00 32.30 433 LEU B C 1
ATOM 3405 O O . LEU B 1 189 ? 5.126 30.478 46.756 1.00 36.46 433 LEU B O 1
ATOM 3410 N N . LEU B 1 190 ? 2.908 30.136 46.798 1.00 31.95 434 LEU B N 1
ATOM 3411 C CA . LEU B 1 190 ? 3.081 28.861 47.483 1.00 31.53 434 LEU B CA 1
ATOM 3412 C C . LEU B 1 190 ? 3.806 27.895 46.581 1.00 30.31 434 LEU B C 1
ATOM 3413 O O . LEU B 1 190 ? 4.447 26.952 47.049 1.00 26.39 434 LEU B O 1
ATOM 3418 N N . GLY B 1 191 ? 3.670 28.148 45.277 1.00 28.95 435 GLY B N 1
ATOM 3419 C CA . GLY B 1 191 ? 4.362 27.404 44.262 1.00 26.73 435 GLY B CA 1
ATOM 3420 C C . GLY B 1 191 ? 5.855 27.555 44.347 1.00 28.01 435 GLY B C 1
ATOM 3421 O O . GLY B 1 191 ? 6.561 26.621 44.047 1.00 32.37 435 GLY B O 1
ATOM 3422 N N . ARG B 1 192 ? 6.370 28.723 44.720 1.00 28.69 436 ARG B N 1
ATOM 3423 C CA . ARG B 1 192 ? 7.800 28.840 44.863 1.00 30.84 436 ARG B CA 1
ATOM 3424 C C . ARG B 1 192 ? 8.346 28.121 46.100 1.00 30.97 436 ARG B C 1
ATOM 3425 O O . ARG B 1 192 ? 9.514 27.780 46.129 1.00 31.31 436 ARG B O 1
ATOM 3433 N N . LEU B 1 193 ? 7.507 27.927 47.121 1.00 31.67 437 LEU B N 1
ATOM 3434 C CA . LEU B 1 193 ? 7.896 27.193 48.311 1.00 30.97 437 LEU B CA 1
ATOM 3435 C C . LEU B 1 193 ? 8.115 25.774 47.996 1.00 32.86 437 LEU B C 1
ATOM 3436 O O . LEU B 1 193 ? 8.858 25.111 48.699 1.00 37.24 437 LEU B O 1
ATOM 3441 N N . THR B 1 194 ? 7.445 25.283 46.972 1.00 31.99 438 THR B N 1
ATOM 3442 C CA . THR B 1 194 ? 7.600 23.899 46.617 1.00 33.61 438 THR B CA 1
ATOM 3443 C C . THR B 1 194 ? 8.948 23.674 46.002 1.00 32.66 438 THR B C 1
ATOM 3444 O O . THR B 1 194 ? 9.640 22.746 46.352 1.00 33.30 438 THR B O 1
ATOM 3448 N N . GLU B 1 195 ? 9.303 24.543 45.078 1.00 35.43 439 GLU B N 1
ATOM 3449 C CA . GLU B 1 195 ? 10.629 24.533 44.423 1.00 37.46 439 GLU B CA 1
ATOM 3450 C C . GLU B 1 195 ? 11.757 24.786 45.430 1.00 32.68 439 GLU B C 1
ATOM 3451 O O . GLU B 1 195 ? 12.880 24.356 45.238 1.00 32.97 439 GLU B O 1
ATOM 3457 N N . LEU B 1 196 ? 11.429 25.483 46.505 1.00 27.72 440 LEU B N 1
ATOM 3458 C CA . LEU B 1 196 ? 12.337 25.712 47.618 1.00 26.77 440 LEU B CA 1
ATOM 3459 C C . LEU B 1 196 ? 12.644 24.477 48.456 1.00 23.45 440 LEU B C 1
ATOM 3460 O O . LEU B 1 196 ? 13.756 24.260 48.894 1.00 20.20 440 LEU B O 1
ATOM 3465 N N . ARG B 1 197 ? 11.636 23.665 48.668 1.00 24.32 441 ARG B N 1
ATOM 3466 C CA . ARG B 1 197 ? 11.813 22.380 49.358 1.00 27.77 441 ARG B CA 1
ATOM 3467 C C . ARG B 1 197 ? 12.828 21.498 48.654 1.00 25.39 441 ARG B C 1
ATOM 3468 O O . ARG B 1 197 ? 13.443 20.623 49.234 1.00 23.98 441 ARG B O 1
ATOM 3476 N N . THR B 1 198 ? 13.024 21.779 47.392 1.00 25.09 442 THR B N 1
ATOM 3477 C CA . THR B 1 198 ? 13.981 21.061 46.596 1.00 24.55 442 THR B CA 1
ATOM 3478 C C . THR B 1 198 ? 15.391 21.133 47.157 1.00 24.83 442 THR B C 1
ATOM 3479 O O . THR B 1 198 ? 16.144 20.154 47.107 1.00 22.33 442 THR B O 1
ATOM 3483 N N . PHE B 1 199 ? 15.725 22.272 47.769 1.00 25.47 443 PHE B N 1
ATOM 3484 C CA . PHE B 1 199 ? 17.073 22.496 48.254 1.00 23.88 443 PHE B CA 1
ATOM 3485 C C . PHE B 1 199 ? 17.482 21.697 49.478 1.00 21.51 443 PHE B C 1
ATOM 3486 O O . PHE B 1 199 ? 18.666 21.620 49.744 1.00 18.71 443 PHE B O 1
ATOM 3494 N N . ASN B 1 200 ? 16.543 21.099 50.196 1.00 21.50 444 ASN B N 1
ATOM 3495 C CA . ASN B 1 200 ? 16.932 20.242 51.325 1.00 24.77 444 ASN B CA 1
ATOM 3496 C C . ASN B 1 200 ? 17.862 19.115 50.848 1.00 27.05 444 ASN B C 1
ATOM 3497 O O . ASN B 1 200 ? 18.926 18.869 51.433 1.00 26.70 444 ASN B O 1
ATOM 3502 N N . HIS B 1 201 ? 17.458 18.454 49.778 1.00 28.52 445 HIS B N 1
ATOM 3503 C CA . HIS B 1 201 ? 18.246 17.378 49.208 1.00 32.51 445 HIS B CA 1
ATOM 3504 C C . HIS B 1 201 ? 19.563 17.886 48.591 1.00 28.45 445 HIS B C 1
ATOM 3505 O O . HIS B 1 201 ? 20.630 17.335 48.882 1.00 24.97 445 HIS B O 1
ATOM 3512 N N . HIS B 1 202 ? 19.481 18.924 47.767 1.00 26.54 446 HIS B N 1
ATOM 3513 C CA . HIS B 1 202 ? 20.667 19.512 47.148 1.00 27.70 446 HIS B CA 1
ATOM 3514 C C . HIS B 1 202 ? 21.672 19.991 48.152 1.00 28.13 446 HIS B C 1
ATOM 3515 O O . HIS B 1 202 ? 22.869 19.826 47.969 1.00 27.54 446 HIS B O 1
ATOM 3522 N N . HIS B 1 203 ? 21.183 20.623 49.209 1.00 27.42 447 HIS B N 1
ATOM 3523 C CA . HIS B 1 203 ? 22.059 21.074 50.266 1.00 25.53 447 HIS B CA 1
ATOM 3524 C C . HIS B 1 203 ? 22.724 19.919 50.999 1.00 26.42 447 HIS B C 1
ATOM 3525 O O . HIS B 1 203 ? 23.917 19.985 51.295 1.00 31.02 447 HIS B O 1
ATOM 3532 N N . ALA B 1 204 ? 21.970 18.881 51.325 1.00 24.17 448 ALA B N 1
ATOM 3533 C CA . ALA B 1 204 ? 22.560 17.690 51.927 1.00 23.54 448 ALA B CA 1
ATOM 3534 C C . ALA B 1 204 ? 23.652 17.057 51.047 1.00 25.22 448 ALA B C 1
ATOM 3535 O O . ALA B 1 204 ? 24.622 16.528 51.577 1.00 24.08 448 ALA B O 1
ATOM 3537 N N . GLU B 1 205 ? 23.529 17.151 49.723 1.00 28.02 449 GLU B N 1
ATOM 3538 C CA . GLU B 1 205 ? 24.569 16.630 48.830 1.00 30.61 449 GLU B CA 1
ATOM 3539 C C . GLU B 1 205 ? 25.744 17.558 48.732 1.00 29.32 449 GLU B C 1
ATOM 3540 O O . GLU B 1 205 ? 26.851 17.104 48.684 1.00 29.31 449 GLU B O 1
ATOM 3546 N N . MET B 1 206 ? 25.517 18.863 48.713 1.00 30.21 450 MET B N 1
ATOM 3547 C CA . MET B 1 206 ? 26.619 19.821 48.746 1.00 28.79 450 MET B CA 1
ATOM 3548 C C . MET B 1 206 ? 27.506 19.579 49.970 1.00 27.89 450 MET B C 1
ATOM 3549 O O . MET B 1 206 ? 28.723 19.587 49.848 1.00 27.86 450 MET B O 1
ATOM 3554 N N . LEU B 1 207 ? 26.904 19.389 51.147 1.00 25.98 451 LEU B N 1
ATOM 3555 C CA . LEU B 1 207 ? 27.679 19.126 52.359 1.00 26.59 451 LEU B CA 1
ATOM 3556 C C . LEU B 1 207 ? 28.485 17.814 52.292 1.00 29.26 451 LEU B C 1
ATOM 3557 O O . LEU B 1 207 ? 29.687 17.781 52.597 1.00 29.68 451 LEU B O 1
ATOM 3562 N N . MET B 1 208 ? 27.817 16.744 51.881 1.00 30.20 452 MET B N 1
ATOM 3563 C CA . MET B 1 208 ? 28.465 15.465 51.667 1.00 33.48 452 MET B CA 1
ATOM 3564 C C . MET B 1 208 ? 29.688 15.626 50.820 1.00 30.32 452 MET B C 1
ATOM 3565 O O . MET B 1 208 ? 30.766 15.235 51.167 1.00 30.19 452 MET B O 1
ATOM 3570 N N . SER B 1 209 ? 29.517 16.227 49.682 1.00 31.48 453 SER B N 1
ATOM 3571 C CA . SER B 1 209 ? 30.630 16.395 48.787 1.00 29.41 453 SER B CA 1
ATOM 3572 C C . SER B 1 209 ? 31.780 17.201 49.388 1.00 31.43 453 SER B C 1
ATOM 3573 O O . SER B 1 209 ? 32.926 16.746 49.368 1.00 39.67 453 SER B O 1
ATOM 3576 N N . TRP B 1 210 ? 31.496 18.377 49.944 1.00 29.34 454 TRP B N 1
ATOM 3577 C CA . TRP B 1 210 ? 32.514 19.126 50.691 1.00 29.48 454 TRP B CA 1
ATOM 3578 C C . TRP B 1 210 ? 33.176 18.332 51.840 1.00 28.44 454 TRP B C 1
ATOM 3579 O O . TRP B 1 210 ? 34.342 18.564 52.140 1.00 27.06 454 TRP B O 1
ATOM 3590 N N . ARG B 1 211 ? 32.431 17.471 52.540 1.00 29.83 455 ARG B N 1
ATOM 3591 C CA . ARG B 1 211 ? 33.033 16.668 53.630 1.00 31.58 455 ARG B CA 1
ATOM 3592 C C . ARG B 1 211 ? 34.031 15.683 53.061 1.00 30.93 455 ARG B C 1
ATOM 3593 O O . ARG B 1 211 ? 34.944 15.307 53.750 1.00 27.52 455 ARG B O 1
ATOM 3601 N N . VAL B 1 212 ? 33.822 15.252 51.809 1.00 32.13 456 VAL B N 1
ATOM 3602 C CA . VAL B 1 212 ? 34.644 14.222 51.196 1.00 34.80 456 VAL B CA 1
ATOM 3603 C C . VAL B 1 212 ? 36.077 14.724 51.036 1.00 38.86 456 VAL B C 1
ATOM 3604 O O . VAL B 1 212 ? 37.056 13.949 51.128 1.00 33.27 456 VAL B O 1
ATOM 3608 N N . ASN B 1 213 ? 36.178 16.027 50.789 1.00 42.90 457 ASN B N 1
ATOM 3609 C CA . ASN B 1 213 ? 37.456 16.699 50.725 1.00 46.26 457 ASN B CA 1
ATOM 3610 C C . ASN B 1 213 ? 37.737 17.426 52.008 1.00 46.05 457 ASN B C 1
ATOM 3611 O O . ASN B 1 213 ? 38.151 18.572 52.006 1.00 44.86 457 ASN B O 1
ATOM 3616 N N . ASP B 1 214 ? 37.455 16.740 53.112 1.00 51.02 458 ASP B N 1
ATOM 3617 C CA . ASP B 1 214 ? 37.990 17.085 54.419 1.00 56.85 458 ASP B CA 1
ATOM 3618 C C . ASP B 1 214 ? 37.714 18.545 54.868 1.00 60.15 458 ASP B C 1
ATOM 3619 O O . ASP B 1 214 ? 38.337 19.034 55.798 1.00 65.39 458 ASP B O 1
ATOM 3624 N N . HIS B 1 215 ? 36.743 19.208 54.233 1.00 56.81 459 HIS B N 1
ATOM 3625 C CA . HIS B 1 215 ? 36.415 20.604 54.506 1.00 54.34 459 HIS B CA 1
ATOM 3626 C C . HIS B 1 215 ? 35.832 20.822 55.876 1.00 52.19 459 HIS B C 1
ATOM 3627 O O . HIS B 1 215 ? 34.993 20.035 56.345 1.00 47.05 459 HIS B O 1
ATOM 3634 N N . LYS B 1 216 ? 36.235 21.951 56.457 1.00 49.77 460 LYS B N 1
ATOM 3635 C CA . LYS B 1 216 ? 35.855 22.337 57.798 1.00 55.40 460 LYS B CA 1
ATOM 3636 C C . LYS B 1 216 ? 34.675 23.315 57.770 1.00 46.84 460 LYS B C 1
ATOM 3637 O O . LYS B 1 216 ? 34.654 24.277 56.975 1.00 39.86 460 LYS B O 1
ATOM 3643 N N . PHE B 1 217 ? 33.708 23.053 58.649 1.00 37.08 461 PHE B N 1
ATOM 3644 C CA . PHE B 1 217 ? 32.586 23.944 58.834 1.00 35.69 461 PHE B CA 1
ATOM 3645 C C . PHE B 1 217 ? 32.787 24.628 60.162 1.00 35.59 461 PHE B C 1
ATOM 3646 O O . PHE B 1 217 ? 33.931 24.800 60.554 1.00 40.06 461 PHE B O 1
ATOM 3654 N N . THR B 1 218 ? 31.703 25.013 60.853 1.00 33.95 462 THR B N 1
ATOM 3655 C CA . THR B 1 218 ? 31.794 25.681 62.157 1.00 32.39 462 THR B CA 1
ATOM 3656 C C . THR B 1 218 ? 30.889 25.022 63.167 1.00 34.57 462 THR B C 1
ATOM 3657 O O . THR B 1 218 ? 29.956 24.301 62.802 1.00 34.89 462 THR B O 1
ATOM 3661 N N . PRO B 1 219 ? 31.148 25.268 64.462 1.00 36.05 463 PRO B N 1
ATOM 3662 C CA . PRO B 1 219 ? 30.308 24.604 65.462 1.00 33.66 463 PRO B CA 1
ATOM 3663 C C . PRO B 1 219 ? 28.804 24.840 65.261 1.00 28.32 463 PRO B C 1
ATOM 3664 O O . PRO B 1 219 ? 28.031 23.933 65.404 1.00 28.43 463 PRO B O 1
ATOM 3668 N N . LEU B 1 220 ? 28.397 26.037 64.901 1.00 25.21 464 LEU B N 1
ATOM 3669 C CA . LEU B 1 220 ? 26.959 26.345 64.690 1.00 21.80 464 LEU B CA 1
ATOM 3670 C C . LEU B 1 220 ? 26.307 25.677 63.458 1.00 21.15 464 LEU B C 1
ATOM 3671 O O . LEU B 1 220 ? 25.146 25.220 63.480 1.00 17.19 464 LEU B O 1
ATOM 3676 N N . LEU B 1 221 ? 27.055 25.652 62.353 1.00 21.39 465 LEU B N 1
ATOM 3677 C CA . LEU B 1 221 ? 26.599 24.932 61.159 1.00 20.43 465 LEU B CA 1
ATOM 3678 C C . LEU B 1 221 ? 26.584 23.432 61.377 1.00 19.96 465 LEU B C 1
ATOM 3679 O O . LEU B 1 221 ? 25.673 22.758 60.880 1.00 17.71 465 LEU B O 1
ATOM 3684 N N . CYS B 1 222 ? 27.549 22.897 62.131 1.00 20.12 466 CYS B N 1
ATOM 3685 C CA . CYS B 1 222 ? 27.500 21.468 62.450 1.00 22.72 466 CYS B CA 1
ATOM 3686 C C . CYS B 1 222 ? 26.254 21.098 63.287 1.00 22.60 466 CYS B C 1
ATOM 3687 O O . CYS B 1 222 ? 25.518 20.166 62.939 1.00 19.77 466 CYS B O 1
ATOM 3690 N N . GLU B 1 223 ? 25.968 21.871 64.327 1.00 24.01 467 GLU B N 1
ATOM 3691 C CA . GLU B 1 223 ? 24.815 21.574 65.170 1.00 28.66 467 GLU B CA 1
ATOM 3692 C C . GLU B 1 223 ? 23.534 21.755 64.392 1.00 26.96 467 GLU B C 1
ATOM 3693 O O . GLU B 1 223 ? 22.647 20.918 64.418 1.00 28.12 467 GLU B O 1
ATOM 3699 N N . ILE B 1 224 ? 23.410 22.838 63.668 1.00 27.84 468 ILE B N 1
ATOM 3700 C CA . ILE B 1 224 ? 22.119 23.049 63.038 1.00 28.04 468 ILE B CA 1
ATOM 3701 C C . ILE B 1 224 ? 21.807 22.001 61.980 1.00 29.32 468 ILE B C 1
ATOM 3702 O O . ILE B 1 224 ? 20.660 21.664 61.807 1.00 36.12 468 ILE B O 1
ATOM 3707 N N . TRP B 1 225 ? 22.815 21.431 61.328 1.00 32.77 469 TRP B N 1
ATOM 3708 C CA . TRP B 1 225 ? 22.585 20.460 60.247 1.00 30.11 469 TRP B CA 1
ATOM 3709 C C . TRP B 1 225 ? 22.948 19.033 60.614 1.00 34.79 469 TRP B C 1
ATOM 3710 O O . TRP B 1 225 ? 22.912 18.160 59.741 1.00 36.04 469 TRP B O 1
ATOM 3721 N N . ASP B 1 226 ? 23.255 18.783 61.898 1.00 36.76 470 ASP B N 1
ATOM 3722 C CA . ASP B 1 226 ? 23.714 17.470 62.360 1.00 36.37 470 ASP B CA 1
ATOM 3723 C C . ASP B 1 226 ? 24.898 16.965 61.580 1.00 38.39 470 ASP B C 1
ATOM 3724 O O . ASP B 1 226 ? 24.842 15.880 61.032 1.00 39.71 470 ASP B O 1
ATOM 3729 N N . VAL B 1 227 ? 25.968 17.728 61.503 1.00 40.02 471 VAL B N 1
ATOM 3730 C CA . VAL B 1 227 ? 27.192 17.195 60.935 1.00 39.16 471 VAL B CA 1
ATOM 3731 C C . VAL B 1 227 ? 28.021 16.630 62.090 1.00 36.69 471 VAL B C 1
ATOM 3732 O O . VAL B 1 227 ? 27.933 15.446 62.370 1.00 37.81 471 VAL B O 1
ATOM 3736 N N . ASN C 2 1 ? -3.738 54.364 4.635 1.00 39.34 742 ASN C N 1
ATOM 3737 C CA . ASN C 2 1 ? -3.277 52.985 5.058 1.00 39.53 742 ASN C CA 1
ATOM 3738 C C . ASN C 2 1 ? -3.451 51.923 3.971 1.00 34.95 742 ASN C C 1
ATOM 3739 O O . ASN C 2 1 ? -4.106 50.911 4.186 1.00 35.08 742 ASN C O 1
ATOM 3744 N N . ALA C 2 2 ? -2.855 52.143 2.810 1.00 33.03 743 ALA C N 1
ATOM 3745 C CA . ALA C 2 2 ? -3.149 51.312 1.653 1.00 28.59 743 ALA C CA 1
ATOM 3746 C C . ALA C 2 2 ? -2.845 49.813 1.882 1.00 27.29 743 ALA C C 1
ATOM 3747 O O . ALA C 2 2 ? -3.590 48.990 1.415 1.00 27.13 743 ALA C O 1
ATOM 3749 N N . LEU C 2 3 ? -1.802 49.487 2.652 1.00 27.34 744 LEU C N 1
ATOM 3750 C CA . LEU C 2 3 ? -1.298 48.107 2.817 1.00 25.13 744 LEU C CA 1
ATOM 3751 C C . LEU C 2 3 ? -2.162 47.209 3.676 1.00 25.25 744 LEU C C 1
ATOM 3752 O O . LEU C 2 3 ? -2.495 46.094 3.262 1.00 24.64 744 LEU C O 1
ATOM 3757 N N . LEU C 2 4 ? -2.537 47.653 4.871 1.00 26.26 745 LEU C N 1
ATOM 3758 C CA . LEU C 2 4 ? -3.509 46.879 5.659 1.00 27.63 745 LEU C CA 1
ATOM 3759 C C . LEU C 2 4 ? -4.825 46.772 4.924 1.00 25.95 745 LEU C C 1
ATOM 3760 O O . LEU C 2 4 ? -5.574 45.816 5.107 1.00 22.16 745 LEU C O 1
ATOM 3765 N N . ARG C 2 5 ? -5.139 47.771 4.114 1.00 25.82 746 ARG C N 1
ATOM 3766 C CA . ARG C 2 5 ? -6.424 47.736 3.435 1.00 27.90 746 ARG C CA 1
ATOM 3767 C C . ARG C 2 5 ? -6.375 46.600 2.374 1.00 24.54 746 ARG C C 1
ATOM 3768 O O . ARG C 2 5 ? -7.326 45.809 2.192 1.00 24.70 746 ARG C O 1
ATOM 3776 N N . TYR C 2 6 ? -5.227 46.450 1.761 1.00 21.30 747 TYR C N 1
ATOM 3777 C CA . TYR C 2 6 ? -5.042 45.381 0.825 1.00 23.87 747 TYR C CA 1
ATOM 3778 C C . TYR C 2 6 ? -5.075 44.043 1.508 1.00 24.65 747 TYR C C 1
ATOM 3779 O O . TYR C 2 6 ? -5.740 43.160 1.033 1.00 28.34 747 TYR C O 1
ATOM 3788 N N . LEU C 2 7 ? -4.375 43.885 2.630 1.00 25.44 748 LEU C N 1
ATOM 3789 C CA . LEU C 2 7 ? -4.397 42.605 3.341 1.00 25.68 748 LEU C CA 1
ATOM 3790 C C . LEU C 2 7 ? -5.766 42.255 3.980 1.00 25.39 748 LEU C C 1
ATOM 3791 O O . LEU C 2 7 ? -6.064 41.090 4.160 1.00 23.80 748 LEU C O 1
ATOM 3796 N N . LEU C 2 8 ? -6.589 43.241 4.319 1.00 25.77 749 LEU C N 1
ATOM 3797 C CA . LEU C 2 8 ? -7.989 42.950 4.720 1.00 28.13 749 LEU C CA 1
ATOM 3798 C C . LEU C 2 8 ? -8.958 42.532 3.598 1.00 31.28 749 LEU C C 1
ATOM 3799 O O . LEU C 2 8 ? -9.901 41.809 3.881 1.00 32.20 749 LEU C O 1
ATOM 3804 N N . ASP C 2 9 ? -8.751 42.999 2.363 1.00 30.32 750 ASP C N 1
ATOM 3805 C CA . ASP C 2 9 ? -9.729 42.786 1.303 1.00 32.13 750 ASP C CA 1
ATOM 3806 C C . ASP C 2 9 ? -9.241 41.758 0.265 1.00 31.67 750 ASP C C 1
ATOM 3807 O O . ASP C 2 9 ? -10.050 41.221 -0.443 1.00 31.80 750 ASP C O 1
ATOM 3812 N N . LYS C 2 10 ? -7.934 41.556 0.121 1.00 30.03 751 LYS C N 1
ATOM 3813 C CA . LYS C 2 10 ? -7.409 40.234 -0.151 1.00 33.39 751 LYS C CA 1
ATOM 3814 C C . LYS C 2 10 ? -5.956 40.210 -0.675 1.00 32.99 751 LYS C C 1
ATOM 3815 O O . LYS C 2 10 ? -4.996 39.794 0.052 1.00 33.50 751 LYS C O 1
ATOM 3821 N N . ASN D 2 1 ? 21.470 19.809 71.942 1.00 35.61 742 ASN D N 1
ATOM 3822 C CA . ASN D 2 1 ? 21.665 21.084 71.173 1.00 35.58 742 ASN D CA 1
ATOM 3823 C C . ASN D 2 1 ? 21.809 22.309 72.098 1.00 34.20 742 ASN D C 1
ATOM 3824 O O . ASN D 2 1 ? 21.120 23.308 71.978 1.00 32.70 742 ASN D O 1
ATOM 3829 N N . ALA D 2 2 ? 22.759 22.201 73.009 1.00 31.30 743 ALA D N 1
ATOM 3830 C CA . ALA D 2 2 ? 23.078 23.238 73.934 1.00 30.38 743 ALA D CA 1
ATOM 3831 C C . ALA D 2 2 ? 23.283 24.596 73.247 1.00 28.98 743 ALA D C 1
ATOM 3832 O O . ALA D 2 2 ? 22.804 25.626 73.732 1.00 32.06 743 ALA D O 1
ATOM 3834 N N . LEU D 2 3 ? 24.018 24.595 72.148 1.00 24.39 744 LEU D N 1
ATOM 3835 C CA . LEU D 2 3 ? 24.289 25.809 71.414 1.00 25.33 744 LEU D CA 1
ATOM 3836 C C . LEU D 2 3 ? 23.035 26.427 70.794 1.00 25.36 744 LEU D C 1
ATOM 3837 O O . LEU D 2 3 ? 22.799 27.633 70.935 1.00 27.97 744 LEU D O 1
ATOM 3842 N N . LEU D 2 4 ? 22.215 25.622 70.153 1.00 25.54 745 LEU D N 1
ATOM 3843 C CA . LEU D 2 4 ? 20.917 26.129 69.663 1.00 28.40 745 LEU D CA 1
ATOM 3844 C C . LEU D 2 4 ? 20.021 26.648 70.782 1.00 27.30 745 LEU D C 1
ATOM 3845 O O . LEU D 2 4 ? 19.439 27.695 70.632 1.00 28.18 745 LEU D O 1
ATOM 3850 N N . ARG D 2 5 ? 19.922 25.933 71.889 1.00 28.22 746 ARG D N 1
ATOM 3851 C CA . ARG D 2 5 ? 19.216 26.449 73.080 1.00 30.54 746 ARG D CA 1
ATOM 3852 C C . ARG D 2 5 ? 19.804 27.751 73.571 1.00 28.80 746 ARG D C 1
ATOM 3853 O O . ARG D 2 5 ? 19.125 28.734 73.844 1.00 27.00 746 ARG D O 1
ATOM 3861 N N . TYR D 2 6 ? 21.103 27.745 73.728 1.00 27.87 747 TYR D N 1
ATOM 3862 C CA . TYR D 2 6 ? 21.716 28.942 74.139 1.00 30.22 747 TYR D CA 1
ATOM 3863 C C . TYR D 2 6 ? 21.255 30.073 73.247 1.00 28.86 747 TYR D C 1
ATOM 3864 O O . TYR D 2 6 ? 20.954 31.146 73.753 1.00 28.86 747 TYR D O 1
ATOM 3873 N N . LEU D 2 7 ? 21.223 29.871 71.929 1.00 28.99 748 LEU D N 1
ATOM 3874 C CA . LEU D 2 7 ? 20.920 31.015 71.035 1.00 29.96 748 LEU D CA 1
ATOM 3875 C C . LEU D 2 7 ? 19.422 31.421 71.048 1.00 29.67 748 LEU D C 1
ATOM 3876 O O . LEU D 2 7 ? 19.076 32.595 70.870 1.00 33.83 748 LEU D O 1
ATOM 3881 N N . LEU D 2 8 ? 18.552 30.476 71.323 1.00 27.27 749 LEU D N 1
ATOM 3882 C CA . LEU D 2 8 ? 17.139 30.781 71.464 1.00 30.98 749 LEU D CA 1
ATOM 3883 C C . LEU D 2 8 ? 16.742 31.494 72.773 1.00 36.09 749 LEU D C 1
ATOM 3884 O O . LEU D 2 8 ? 15.980 32.474 72.768 1.00 40.33 749 LEU D O 1
ATOM 3889 N N . ASP D 2 9 ? 17.259 30.991 73.885 1.00 39.12 750 ASP D N 1
ATOM 3890 C CA . ASP D 2 9 ? 16.980 31.565 75.180 1.00 42.27 750 ASP D CA 1
ATOM 3891 C C . ASP D 2 9 ? 17.744 32.894 75.366 1.00 43.12 750 ASP D C 1
ATOM 3892 O O . ASP D 2 9 ? 17.461 33.600 76.309 1.00 41.94 750 ASP D O 1
ATOM 3897 N N . LYS D 2 10 ? 18.724 33.218 74.511 1.00 47.27 751 LYS D N 1
ATOM 3898 C CA . LYS D 2 10 ? 19.378 34.566 74.503 1.00 49.22 751 LYS D CA 1
ATOM 3899 C C . LYS D 2 10 ? 20.914 34.470 74.541 1.00 45.86 751 LYS D C 1
ATOM 3900 O O . LYS D 2 10 ? 21.616 35.025 73.678 1.00 40.14 751 LYS D O 1
#